Protein AF-0000000083341324 (afdb_homodimer)

Organism: NCBI:txid2580412

Nearest PDB structures (foldseek):
  3oru-assembly1_A  TM=8.453E-01  e=5.852E-14  Ruegeria sp. TM1040
  3di4-assembly1_B  TM=8.300E-01  e=3.659E-13  Ruegeria pomeroyi DSS-3
  8dak-assembly1_B  TM=2.843E-01  e=2.832E-01  Campylobacter jejuni
  7m14-assembly3_F  TM=3.081E-01  e=6.480E-01  Campylobacter jejuni subsp. jejuni NCTC 11168 = ATCC 700819
  7an4-assembly2_C-2  TM=2.879E-01  e=7.293E-01  Campylobacter jejuni

Sequence (494 aa):
MAEVSEYNGLIWKESFPGGAHWSGVIRRGTVLRLTDIEGGANIAMLMNNIEVKNERFNMPDTLKAQKTAFLTTPNMCFSDMGRVMCSVIADSCGWHDTIGGISNAAMVERKYGVKTYQQAHNDYYKNAYDGLINELSKWGLNSSDIVPNINWFSKVRVEDDGAMTFIENNSKAGDYVDLRFEMDCIVSLSSVQHAMDPNAEYKPKPIELSVFKALPVAQDDPCRIHRGENERAYYNTKVFYGENPNDMAEVSEYNGLIWKESFPGGAHWSGVIRRGTVLRLTDIEGGANIAMLMNNIEVKNERFNMPDTLKAQKTAFLTTPNMCFSDMGRVMCSVIADSCGWHDTIGGISNAAMVERKYGVKTYQQAHNDYYKNAYDGLINELSKWGLNSSDIVPNINWFSKVRVEDDGAMTFIENNSKAGDYVDLRFEMDCIVSLSSVQHAMDPNAEYKPKPIELSVFKALPVAQDDPCRIHRGENERAYYNTKVFYGENPND

Radius of gyration: 22.48 Å; Cα contacts (8 Å, |Δi|>4): 1279; chains: 2; bounding box: 65×66×49 Å

InterPro domains:
  IPR017792 Urea amidolyase associated protein 1 [TIGR03425] (10-241)
  IPR018959 Domain of unknown function DUF1989 [PF09347] (16-186)

Secondary structure (DSSP, 8-state):
---GGGSS-EEEEEEE-TT-EEEEEE-TTEEEEEEESSSS--EEEEEEESSSTT-BB-HHHHHHHHTBSEE-TT-EEEBTTS-EEEEEEEESS--EESSS----HHHHHHHH----HHHHGGGS---HHHHHHHHHHTTT--GGG--PPEEET-EEEE-TTSBEEEETT-S-TT-EEEEEESS-EEEEEE-SPPTT---SS-----EEEEEEEPPPPPTT-TTTTSSHHHHHHHHHHHHHTT--TT-/---GGGSS-EEEEEEE-TT-EEEEEE-TTEEEEEEESSSS--EEEEEEESSSTT-BB-HHHHHHHHTBSEE-TT-EEEBTTS-EEEEEEEESS--EESSS----HHHHHHHH----HHHHGGGS---HHHHHHHHHHTTT--GGG--PPEEET-EEEEPTTSBEEEETT-S-TT-EEEEEESS-EEEEEE-SPPTT---SS-----EEEEEEEPPPPPTT-TTTTSSHHHHHHHHHHHHHTT--TT-

Structure (mmCIF, N/CA/C/O backbone):
data_AF-0000000083341324-model_v1
#
loop_
_entity.id
_entity.type
_entity.pdbx_description
1 polymer 'Urea carboxylase-associated family protein'
#
loop_
_atom_site.group_PDB
_atom_site.id
_atom_site.type_symbol
_atom_site.label_atom_id
_atom_site.label_alt_id
_atom_site.label_comp_id
_atom_site.label_asym_id
_atom_site.label_entity_id
_atom_site.label_seq_id
_atom_site.pdbx_PDB_ins_code
_atom_site.Cartn_x
_atom_site.Cartn_y
_atom_site.Cartn_z
_atom_site.occupancy
_atom_site.B_iso_or_equiv
_atom_site.auth_seq_id
_atom_site.auth_comp_id
_atom_site.auth_asym_id
_atom_site.auth_atom_id
_atom_site.pdbx_PDB_model_num
ATOM 1 N N . MET A 1 1 ? 1.507 19.922 26.984 1 28.92 1 MET A N 1
ATOM 2 C CA . MET A 1 1 ? 1.055 20.938 26.047 1 28.92 1 MET A CA 1
ATOM 3 C C . MET A 1 1 ? 2.199 21.406 25.156 1 28.92 1 MET A C 1
ATOM 5 O O . MET A 1 1 ? 3.043 22.188 25.578 1 28.92 1 MET A O 1
ATOM 9 N N . ALA A 1 2 ? 2.734 20.531 24.438 1 38.81 2 ALA A N 1
ATOM 10 C CA . ALA A 1 2 ? 4.066 20.734 23.875 1 38.81 2 ALA A CA 1
ATOM 11 C C . ALA A 1 2 ? 4.152 22.078 23.156 1 38.81 2 ALA A C 1
ATOM 13 O O . ALA A 1 2 ? 3.215 22.484 22.469 1 38.81 2 ALA A O 1
ATOM 14 N N . GLU A 1 3 ? 5 23.094 23.391 1 39.03 3 GLU A N 1
ATOM 15 C CA . GLU A 1 3 ? 5.211 24.484 23 1 39.03 3 GLU A CA 1
ATOM 16 C C . GLU A 1 3 ? 5.16 24.625 21.469 1 39.03 3 GLU A C 1
ATOM 18 O O . GLU A 1 3 ? 5.887 23.938 20.75 1 39.03 3 GLU A O 1
ATOM 23 N N . VAL A 1 4 ? 3.998 24.766 20.719 1 44.69 4 VAL A N 1
ATOM 24 C CA . VAL A 1 4 ? 3.748 25.469 19.469 1 44.69 4 VAL A CA 1
ATOM 25 C C . VAL A 1 4 ? 4.918 26.391 19.141 1 44.69 4 VAL A C 1
ATOM 27 O O . VAL A 1 4 ? 4.902 27.109 18.141 1 44.69 4 VAL A O 1
ATOM 30 N N . SER A 1 5 ? 5.648 26.719 20.156 1 48.44 5 SER A N 1
ATOM 31 C CA . SER A 1 5 ? 6.512 27.906 20.172 1 48.44 5 SER A CA 1
ATOM 32 C C . SER A 1 5 ? 7.598 27.797 19.109 1 48.44 5 SER A C 1
ATOM 34 O O . SER A 1 5 ? 8.242 28.797 18.766 1 48.44 5 SER A O 1
ATOM 36 N N . GLU A 1 6 ? 7.844 26.516 18.609 1 62.84 6 GLU A N 1
ATOM 37 C CA . GLU A 1 6 ? 9.195 26.5 18.062 1 62.84 6 GLU A CA 1
ATOM 38 C C . GLU A 1 6 ? 9.188 26.844 16.578 1 62.84 6 GLU A C 1
ATOM 40 O O . GLU A 1 6 ? 10.227 26.812 15.914 1 62.84 6 GLU A O 1
ATOM 45 N N . TYR A 1 7 ? 7.812 27.172 16.094 1 77.31 7 TYR A N 1
ATOM 46 C CA . TYR A 1 7 ? 7.965 27.469 14.664 1 77.31 7 TYR A CA 1
ATOM 47 C C . TYR A 1 7 ? 8.039 28.969 14.422 1 77.31 7 TYR A C 1
ATOM 49 O O . TYR A 1 7 ? 7.73 29.766 15.32 1 77.31 7 TYR A O 1
ATOM 57 N N . ASN A 1 8 ? 8.523 29.484 13.273 1 74.06 8 ASN A N 1
ATOM 58 C CA . ASN A 1 8 ? 8.82 30.875 12.93 1 74.06 8 ASN A CA 1
ATOM 59 C C . ASN A 1 8 ? 7.555 31.656 12.578 1 74.06 8 ASN A C 1
ATOM 61 O O . ASN A 1 8 ? 7.613 32.656 11.875 1 74.06 8 ASN A O 1
ATOM 65 N N . GLY A 1 9 ? 6.453 31.172 12.922 1 86.38 9 GLY A N 1
ATOM 66 C CA . GLY A 1 9 ? 5.246 31.969 12.773 1 86.38 9 GLY A CA 1
ATOM 67 C C . GLY A 1 9 ? 4.176 31.281 11.953 1 86.38 9 GLY A C 1
ATOM 68 O O . GLY A 1 9 ? 4.48 30.453 11.086 1 86.38 9 GLY A O 1
ATOM 69 N N . LEU A 1 10 ? 2.92 31.703 12.203 1 93.81 10 LEU A N 1
ATOM 70 C CA . LEU A 1 10 ? 1.733 31.156 11.547 1 93.81 10 LEU A CA 1
ATOM 71 C C . LEU A 1 10 ? 1.55 31.766 10.164 1 93.81 10 LEU A C 1
ATOM 73 O O . LEU A 1 10 ? 1.62 33 10 1 93.81 10 LEU A O 1
ATOM 77 N N . ILE A 1 11 ? 1.472 30.984 9.133 1 96.12 11 ILE A N 1
ATOM 78 C CA . ILE A 1 11 ? 1.186 31.438 7.777 1 96.12 11 ILE A CA 1
ATOM 79 C C . ILE A 1 11 ? -0.324 31.484 7.555 1 96.12 11 ILE A C 1
ATOM 81 O O . ILE A 1 11 ? -0.876 32.531 7.215 1 96.12 11 ILE A O 1
ATOM 85 N N . TRP A 1 12 ? -1.038 30.359 7.766 1 96.44 12 TRP A N 1
ATOM 86 C CA . TRP A 1 12 ? -2.496 30.344 7.711 1 96.44 12 TRP A CA 1
ATOM 87 C C . TRP A 1 12 ? -3.066 29.234 8.586 1 96.44 12 TRP A C 1
ATOM 89 O O . TRP A 1 12 ? -2.33 28.359 9.055 1 96.44 12 TRP A O 1
ATOM 99 N N . LYS A 1 13 ? -4.277 29.406 8.867 1 96 13 LYS A N 1
ATOM 100 C CA . LYS A 1 13 ? -5.066 28.453 9.656 1 96 13 LYS A CA 1
ATOM 101 C C . LYS A 1 13 ? -6.453 28.266 9.055 1 96 13 LYS A C 1
ATOM 103 O O . LYS A 1 13 ? -7.074 29.219 8.586 1 96 13 LYS A O 1
ATOM 108 N N . GLU A 1 14 ? -6.891 27.016 9.031 1 95.88 14 GLU A N 1
ATOM 109 C CA . GLU A 1 14 ? -8.195 26.703 8.445 1 95.88 14 GLU A CA 1
ATOM 110 C C . GLU A 1 14 ? -8.906 25.609 9.234 1 95.88 14 GLU A C 1
ATOM 112 O O . GLU A 1 14 ? -8.273 24.656 9.703 1 95.88 14 GLU A O 1
ATOM 117 N N . SER A 1 15 ? -10.211 25.812 9.43 1 96.62 15 SER A N 1
ATOM 118 C CA . SER A 1 15 ? -11.039 24.75 9.977 1 96.62 15 SER A CA 1
ATOM 119 C C . SER A 1 15 ? -11.469 23.766 8.891 1 96.62 15 SER A C 1
ATOM 121 O O . SER A 1 15 ? -11.867 24.172 7.801 1 96.62 15 SER A O 1
ATOM 123 N N . PHE A 1 16 ? -11.359 22.531 9.133 1 96.94 16 PHE A N 1
ATOM 124 C CA . PHE A 1 16 ? -11.711 21.453 8.227 1 96.94 16 PHE A CA 1
ATOM 125 C C . PHE A 1 16 ? -12.805 20.578 8.828 1 96.94 16 PHE A C 1
ATOM 127 O O . PHE A 1 16 ? -12.531 19.75 9.703 1 96.94 16 PHE A O 1
ATOM 134 N N . PRO A 1 17 ? -14.094 20.797 8.422 1 96.69 17 PRO A N 1
ATOM 135 C CA . PRO A 1 17 ? -15.211 20.078 9.031 1 96.69 17 PRO A CA 1
ATOM 136 C C . PRO A 1 17 ? -15.102 18.562 8.844 1 96.69 17 PRO A C 1
ATOM 138 O O . PRO A 1 17 ? -14.414 18.094 7.938 1 96.69 17 PRO A O 1
ATOM 141 N N . GLY A 1 18 ? -15.797 17.828 9.75 1 96.62 18 GLY A N 1
ATOM 142 C CA . GLY A 1 18 ? -15.914 16.391 9.539 1 96.62 18 GLY A CA 1
ATOM 143 C C . GLY A 1 18 ? -16.656 16.031 8.266 1 96.62 18 GLY A C 1
ATOM 144 O O . GLY A 1 18 ? -17.641 16.672 7.918 1 96.62 18 GLY A O 1
ATOM 145 N N . GLY A 1 19 ? -16.094 14.992 7.523 1 96.31 19 GLY A N 1
ATOM 146 C CA . GLY A 1 19 ? -16.719 14.523 6.301 1 96.31 19 GLY A CA 1
ATOM 147 C C . GLY A 1 19 ? -16.453 15.414 5.105 1 96.31 19 GLY A C 1
ATOM 148 O O . GLY A 1 19 ? -17.109 15.305 4.07 1 96.31 19 GLY A O 1
ATOM 149 N N . ALA A 1 20 ? -15.539 16.281 5.254 1 96.94 20 ALA A N 1
ATOM 150 C CA . ALA A 1 20 ? -15.203 17.219 4.176 1 96.94 20 ALA A CA 1
ATOM 151 C C . ALA A 1 20 ? -13.953 16.75 3.428 1 96.94 20 ALA A C 1
ATOM 153 O O . ALA A 1 20 ? -13.273 15.828 3.867 1 96.94 20 ALA A O 1
ATOM 154 N N . HIS A 1 21 ? -13.703 17.328 2.283 1 98.06 21 HIS A N 1
ATOM 155 C CA . HIS A 1 21 ? -12.531 17.078 1.451 1 98.06 21 HIS A CA 1
ATOM 156 C C . HIS A 1 21 ? -11.828 18.375 1.096 1 98.06 21 HIS A C 1
ATOM 158 O O . HIS A 1 21 ? -12.477 19.422 0.94 1 98.06 21 HIS A O 1
ATOM 164 N N . TRP A 1 22 ? -10.539 18.297 1.024 1 98.12 22 TRP A N 1
ATOM 165 C CA . TRP A 1 22 ? -9.727 19.484 0.795 1 98.12 22 TRP A CA 1
ATOM 166 C C . TRP A 1 22 ? -8.453 19.125 0.034 1 98.12 22 TRP A C 1
ATOM 168 O O . TRP A 1 22 ? -7.906 18.031 0.197 1 98.12 22 TRP A O 1
ATOM 178 N N . SER A 1 23 ? -8.008 19.984 -0.869 1 98.5 23 SER A N 1
ATOM 179 C CA . SER A 1 23 ? -6.68 19.859 -1.465 1 98.5 23 SER A CA 1
ATOM 180 C C . SER A 1 23 ? -6.008 21.234 -1.596 1 98.5 23 SER A C 1
ATOM 182 O O . SER A 1 23 ? -6.684 22.25 -1.725 1 98.5 23 SER A O 1
ATOM 184 N N . GLY A 1 24 ? -4.789 21.234 -1.514 1 98.25 24 GLY A N 1
ATOM 185 C CA . GLY A 1 24 ? -3.979 22.438 -1.642 1 98.25 24 GLY A CA 1
ATOM 186 C C . GLY A 1 24 ? -2.49 22.156 -1.722 1 98.25 24 GLY A C 1
ATOM 187 O O . GLY A 1 24 ? -2.068 21 -1.596 1 98.25 24 GLY A O 1
ATOM 188 N N . VAL A 1 25 ? -1.751 23.219 -1.962 1 98.56 25 VAL A N 1
ATOM 189 C CA . VAL A 1 25 ? -0.301 23.094 -2.039 1 98.56 25 VAL A CA 1
ATOM 190 C C . VAL A 1 25 ? 0.323 23.438 -0.688 1 98.56 25 VAL A C 1
ATOM 192 O O . VAL A 1 25 ? 0.014 24.469 -0.101 1 98.56 25 VAL A O 1
ATOM 195 N N . ILE A 1 26 ? 1.048 22.547 -0.16 1 98.69 26 ILE A N 1
ATOM 196 C CA . ILE A 1 26 ? 1.894 22.812 0.995 1 98.69 26 ILE A CA 1
ATOM 197 C C . ILE A 1 26 ? 3.354 22.922 0.556 1 98.69 26 ILE A C 1
ATOM 199 O O . ILE A 1 26 ? 3.889 21.984 -0.047 1 98.69 26 ILE A O 1
ATOM 203 N N . ARG A 1 27 ? 3.979 23.984 0.905 1 98.12 27 ARG A N 1
ATOM 204 C CA . ARG A 1 27 ? 5.289 24.297 0.35 1 98.12 27 ARG A CA 1
ATOM 205 C C . ARG A 1 27 ? 6.406 23.703 1.199 1 98.12 27 ARG A C 1
ATOM 207 O O . ARG A 1 27 ? 6.277 23.594 2.422 1 98.12 27 ARG A O 1
ATOM 214 N N . ARG A 1 28 ? 7.488 23.344 0.476 1 97.88 28 ARG A N 1
ATOM 215 C CA . ARG A 1 28 ? 8.727 22.984 1.155 1 97.88 28 ARG A CA 1
ATOM 216 C C . ARG A 1 28 ? 9.156 24.062 2.135 1 97.88 28 ARG A C 1
ATOM 218 O O . ARG A 1 28 ? 9.023 25.266 1.843 1 97.88 28 ARG A O 1
ATOM 225 N N . GLY A 1 29 ? 9.633 23.625 3.311 1 96.5 29 GLY A N 1
ATOM 226 C CA . GLY A 1 29 ? 10.078 24.578 4.309 1 96.5 29 GLY A CA 1
ATOM 227 C C . GLY A 1 29 ? 8.953 25.078 5.203 1 96.5 29 GLY A C 1
ATOM 228 O O . GLY A 1 29 ? 9.117 26.062 5.914 1 96.5 29 GLY A O 1
ATOM 229 N N . THR A 1 30 ? 7.848 24.469 5.156 1 97.94 30 THR A N 1
ATOM 230 C CA . THR A 1 30 ? 6.742 24.781 6.055 1 97.94 30 THR A CA 1
ATOM 231 C C . THR A 1 30 ? 6.332 23.547 6.863 1 97.94 30 THR A C 1
ATOM 233 O O . THR A 1 30 ? 6.758 22.438 6.562 1 97.94 30 THR A O 1
ATOM 236 N N . VAL A 1 31 ? 5.613 23.766 7.953 1 98.38 31 VAL A N 1
ATOM 237 C CA . VAL A 1 31 ? 5.062 22.703 8.805 1 98.38 31 VAL A CA 1
ATOM 238 C C . VAL A 1 31 ? 3.539 22.734 8.734 1 98.38 31 VAL A C 1
ATOM 240 O O . VAL A 1 31 ? 2.92 23.766 9 1 98.38 31 VAL A O 1
ATOM 243 N N . LEU A 1 32 ? 2.932 21.703 8.297 1 98.62 32 LEU A N 1
ATOM 244 C CA . LEU A 1 32 ? 1.489 21.516 8.414 1 98.62 32 LEU A CA 1
ATOM 245 C C . LEU A 1 32 ? 1.136 20.797 9.719 1 98.62 32 LEU A C 1
ATOM 247 O O . LEU A 1 32 ? 1.555 19.672 9.945 1 98.62 32 LEU A O 1
ATOM 251 N N . ARG A 1 33 ? 0.434 21.469 10.586 1 98.25 33 ARG A N 1
ATOM 252 C CA . ARG A 1 33 ? -0.089 20.828 11.789 1 98.25 33 ARG A CA 1
ATOM 253 C C . ARG A 1 33 ? -1.537 20.406 11.594 1 98.25 33 ARG A C 1
ATOM 255 O O . ARG A 1 33 ? -2.393 21.219 11.242 1 98.25 33 ARG A O 1
ATOM 262 N N . LEU A 1 34 ? -1.809 19.156 11.734 1 98.69 34 LEU A N 1
ATOM 263 C CA . LEU A 1 34 ? -3.166 18.641 11.867 1 98.69 34 LEU A CA 1
ATOM 264 C C . LEU A 1 34 ? -3.553 18.5 13.336 1 98.69 34 LEU A C 1
ATOM 266 O O . LEU A 1 34 ? -2.822 17.891 14.117 1 98.69 34 LEU A O 1
ATOM 270 N N . THR A 1 35 ? -4.645 19.031 13.734 1 98.62 35 THR A N 1
ATOM 271 C CA . THR A 1 35 ? -5.09 18.938 15.125 1 98.62 35 THR A CA 1
ATOM 272 C C . THR A 1 35 ? -6.465 18.281 15.203 1 98.62 35 THR A C 1
ATOM 274 O O . THR A 1 35 ? -7.414 18.734 14.555 1 98.62 35 THR A O 1
ATOM 277 N N . ASP A 1 36 ? -6.547 17.219 15.93 1 98.56 36 ASP A N 1
ATOM 278 C CA . ASP A 1 36 ? -7.824 16.578 16.25 1 98.56 36 ASP A CA 1
ATOM 279 C C . ASP A 1 36 ? -8.555 17.359 17.344 1 98.56 36 ASP A C 1
ATOM 281 O O . ASP A 1 36 ? -8.297 17.141 18.531 1 98.56 36 ASP A O 1
ATOM 285 N N . ILE A 1 37 ? -9.594 18.062 16.953 1 97.5 37 ILE A N 1
ATOM 286 C CA . ILE A 1 37 ? -10.242 19.047 17.844 1 97.5 37 ILE A CA 1
ATOM 287 C C . ILE A 1 37 ? -11.086 18.312 18.875 1 97.5 37 ILE A C 1
ATOM 289 O O . ILE A 1 37 ? -11.094 18.688 20.047 1 97.5 37 ILE A O 1
ATOM 293 N N . GLU A 1 38 ? -11.773 17.297 18.531 1 97.88 38 GLU A N 1
ATOM 294 C CA . GLU A 1 38 ? -12.773 16.688 19.391 1 97.88 38 GLU A CA 1
ATOM 295 C C . GLU A 1 38 ? -12.336 15.297 19.859 1 97.88 38 GLU A C 1
ATOM 297 O O . GLU A 1 38 ? -12.93 14.727 20.781 1 97.88 38 GLU A O 1
ATOM 302 N N . GLY A 1 39 ? -11.32 14.789 19.328 1 98.12 39 GLY A N 1
ATOM 303 C CA . GLY A 1 39 ? -10.945 13.406 19.594 1 98.12 39 GLY A CA 1
ATOM 304 C C . GLY A 1 39 ? -11.609 12.422 18.641 1 98.12 39 GLY A C 1
ATOM 305 O O . GLY A 1 39 ? -12.773 12.602 18.266 1 98.12 39 GLY A O 1
ATOM 306 N N . GLY A 1 40 ? -10.828 11.398 18.281 1 97.88 40 GLY A N 1
ATOM 307 C CA . GLY A 1 40 ? -11.383 10.336 17.469 1 97.88 40 GLY A CA 1
ATOM 308 C C . GLY A 1 40 ? -11.453 10.688 15.992 1 97.88 40 GLY A C 1
ATOM 309 O O . GLY A 1 40 ? -12.234 10.094 15.25 1 97.88 40 GLY A O 1
ATOM 310 N N . ALA A 1 41 ? -10.703 11.656 15.531 1 98.25 41 ALA A N 1
ATOM 311 C CA . ALA A 1 41 ? -10.719 12.07 14.133 1 98.25 41 ALA A CA 1
ATOM 312 C C . ALA A 1 41 ? -9.969 11.07 13.258 1 98.25 41 ALA A C 1
ATOM 314 O O . ALA A 1 41 ? -9.203 10.25 13.758 1 98.25 41 ALA A O 1
ATOM 315 N N . ASN A 1 42 ? -10.281 11.047 12.016 1 98.75 42 ASN A N 1
ATOM 316 C CA . ASN A 1 42 ? -9.523 10.398 10.953 1 98.75 42 ASN A CA 1
ATOM 317 C C . ASN A 1 42 ? -9.266 11.352 9.789 1 98.75 42 ASN A C 1
ATOM 319 O O . ASN A 1 42 ? -10.195 11.977 9.273 1 98.75 42 ASN A O 1
ATOM 323 N N . ILE A 1 43 ? -8.016 11.398 9.359 1 98.81 43 ILE A N 1
ATOM 324 C CA . ILE A 1 43 ? -7.672 12.195 8.188 1 98.81 43 ILE A CA 1
ATOM 325 C C . ILE A 1 43 ? -6.918 11.328 7.184 1 98.81 43 ILE A C 1
ATOM 327 O O . ILE A 1 43 ? -5.754 10.977 7.406 1 98.81 43 ILE A O 1
ATOM 331 N N . ALA A 1 44 ? -7.57 10.992 6.062 1 98.88 44 ALA A N 1
ATOM 332 C CA . ALA A 1 44 ? -6.883 10.344 4.949 1 98.88 44 ALA A CA 1
ATOM 333 C C . ALA A 1 44 ? -6.102 11.359 4.117 1 98.88 44 ALA A C 1
ATOM 335 O O . ALA A 1 44 ? -6.641 12.398 3.721 1 98.88 44 ALA A O 1
ATOM 336 N N . MET A 1 45 ? -4.84 11.062 3.855 1 98.88 45 MET A N 1
ATOM 337 C CA . MET A 1 45 ? -3.99 12.023 3.154 1 98.88 45 MET A CA 1
ATOM 338 C C . MET A 1 45 ? -3.279 11.367 1.978 1 98.88 45 MET A C 1
ATOM 340 O O . MET A 1 45 ? -2.727 10.273 2.115 1 98.88 45 MET A O 1
ATOM 344 N N . LEU A 1 46 ? -3.383 11.938 0.822 1 98.75 46 LEU A N 1
ATOM 345 C CA . LEU A 1 46 ? -2.539 11.672 -0.34 1 98.75 46 LEU A CA 1
ATOM 346 C C . LEU A 1 46 ? -1.568 12.828 -0.581 1 98.75 46 LEU A C 1
ATOM 348 O O . LEU A 1 46 ? -1.879 13.984 -0.279 1 98.75 46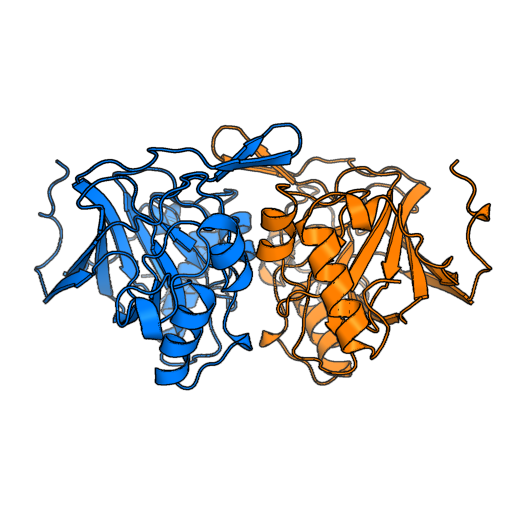 LEU A O 1
ATOM 352 N N . MET A 1 47 ? -0.408 12.523 -1.09 1 98.75 47 MET A N 1
ATOM 353 C CA . MET A 1 47 ? 0.589 13.547 -1.402 1 98.75 47 MET A CA 1
ATOM 354 C C . MET A 1 47 ? 1.185 13.312 -2.789 1 98.75 47 MET A C 1
ATOM 356 O O . MET A 1 47 ? 1.589 12.203 -3.119 1 98.75 47 MET A O 1
ATOM 360 N N . ASN A 1 48 ? 1.227 14.344 -3.596 1 98.5 48 ASN A N 1
ATOM 361 C CA . ASN A 1 48 ? 1.877 14.383 -4.902 1 98.5 48 ASN A CA 1
ATOM 362 C C . ASN A 1 48 ? 2.873 15.539 -4.996 1 98.5 48 ASN A C 1
ATOM 364 O O . ASN A 1 48 ? 2.639 16.609 -4.441 1 98.5 48 ASN A O 1
ATOM 368 N N . ASN A 1 49 ? 3.979 15.266 -5.676 1 98.38 49 ASN A N 1
ATOM 369 C CA . ASN A 1 49 ? 4.898 16.344 -6.02 1 98.38 49 ASN A CA 1
ATOM 370 C C . ASN A 1 49 ? 4.258 17.344 -6.98 1 98.38 49 ASN A C 1
ATOM 372 O O . ASN A 1 49 ? 3.771 16.953 -8.047 1 98.38 49 ASN A O 1
ATOM 376 N N . ILE A 1 50 ? 4.238 18.625 -6.637 1 98.12 50 ILE A N 1
ATOM 377 C CA . ILE A 1 50 ? 3.564 19.609 -7.477 1 98.12 50 ILE A CA 1
ATOM 378 C C . ILE A 1 50 ? 4.34 19.797 -8.773 1 98.12 50 ILE A C 1
ATOM 380 O O . ILE A 1 50 ? 3.756 20.109 -9.82 1 98.12 50 ILE A O 1
ATOM 384 N N . GLU A 1 51 ? 5.656 19.641 -8.797 1 97.06 51 GLU A N 1
ATOM 385 C CA . GLU A 1 51 ? 6.512 19.859 -9.961 1 97.06 51 GLU A CA 1
ATOM 386 C C . GLU A 1 51 ? 6.469 18.656 -10.898 1 97.06 51 GLU A C 1
ATOM 388 O O . GLU A 1 51 ? 6.574 18.797 -12.117 1 97.06 51 GLU A O 1
ATOM 393 N N . VAL A 1 52 ? 6.422 17.484 -10.391 1 96.06 52 VAL A N 1
ATOM 394 C CA . VAL A 1 52 ? 6.293 16.203 -11.094 1 96.06 52 VAL A CA 1
ATOM 395 C C . VAL A 1 52 ? 5.133 15.406 -10.508 1 96.06 52 VAL A C 1
ATOM 397 O O . VAL A 1 52 ? 5.344 14.461 -9.742 1 96.06 52 VAL A O 1
ATOM 400 N N . LYS A 1 53 ? 3.982 15.648 -10.922 1 95.31 53 LYS A N 1
ATOM 401 C CA . LYS A 1 53 ? 2.762 15.25 -10.227 1 95.31 53 LYS A CA 1
ATOM 402 C C . LYS A 1 53 ? 2.645 13.727 -10.148 1 95.31 53 LYS A C 1
ATOM 404 O O . LYS A 1 53 ? 1.923 13.195 -9.305 1 95.31 53 LYS A O 1
ATOM 409 N N . ASN A 1 54 ? 3.381 13.016 -11.094 1 92.5 54 ASN A N 1
ATOM 410 C CA . 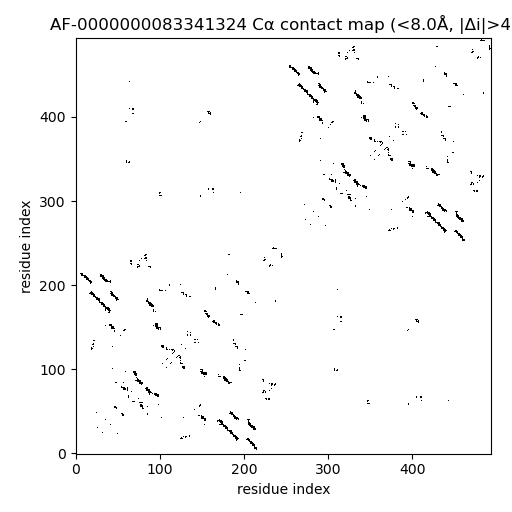ASN A 1 54 ? 3.328 11.562 -11.047 1 92.5 54 ASN A CA 1
ATOM 411 C C . ASN A 1 54 ? 4.211 11 -9.938 1 92.5 54 ASN A C 1
ATOM 413 O O . ASN A 1 54 ? 4.164 9.805 -9.648 1 92.5 54 ASN A O 1
ATOM 417 N N . GLU A 1 55 ? 5.098 11.805 -9.305 1 96.38 55 GLU A N 1
ATOM 418 C CA . GLU A 1 55 ? 5.777 11.414 -8.078 1 96.38 55 GLU A CA 1
ATOM 419 C C . GLU A 1 55 ? 4.852 11.531 -6.871 1 96.38 55 GLU A C 1
ATOM 421 O O . GLU A 1 55 ? 4.324 12.609 -6.59 1 96.38 55 GLU A O 1
ATOM 426 N N . ARG A 1 56 ? 4.598 10.438 -6.188 1 97.38 56 ARG A N 1
ATOM 427 C CA . ARG A 1 56 ? 3.604 10.414 -5.121 1 97.38 56 ARG A CA 1
ATOM 428 C C . ARG A 1 56 ? 4.094 9.586 -3.936 1 97.38 56 ARG A C 1
ATOM 430 O O . ARG A 1 56 ? 5.129 8.922 -4.02 1 97.38 56 ARG A O 1
ATOM 437 N N . PHE A 1 57 ? 3.461 9.703 -2.838 1 98.25 57 PHE A N 1
ATOM 438 C CA . PHE A 1 57 ? 3.756 8.953 -1.625 1 98.25 57 PHE A CA 1
ATOM 439 C C . PHE A 1 57 ? 3.803 7.457 -1.916 1 98.25 57 PHE A C 1
ATOM 441 O O . PHE A 1 57 ? 2.941 6.93 -2.623 1 98.25 57 PHE A O 1
ATOM 448 N N . ASN A 1 58 ? 4.781 6.844 -1.405 1 97.44 58 ASN A N 1
ATOM 449 C CA . ASN A 1 58 ? 4.965 5.406 -1.56 1 97.44 58 ASN A CA 1
ATOM 450 C C . ASN A 1 58 ? 4.977 4.691 -0.21 1 97.44 58 ASN A C 1
ATOM 452 O O . ASN A 1 58 ? 5.992 4.699 0.491 1 97.44 58 ASN A O 1
ATOM 456 N N . MET A 1 59 ? 3.916 3.975 0.121 1 98.12 59 MET A N 1
ATOM 457 C CA . MET A 1 59 ? 3.713 3.359 1.429 1 98.12 59 MET A CA 1
ATOM 458 C C . MET A 1 59 ? 4.738 2.256 1.676 1 98.12 59 MET A C 1
ATOM 460 O O . MET A 1 59 ? 5.426 2.262 2.697 1 98.12 59 MET A O 1
ATOM 464 N N . PRO A 1 60 ? 4.926 1.275 0.767 1 97.31 60 PRO A N 1
ATOM 465 C CA . PRO A 1 60 ? 5.859 0.186 1.068 1 97.31 60 PRO A CA 1
ATOM 466 C C . PRO A 1 60 ? 7.285 0.679 1.309 1 97.31 60 PRO A C 1
ATOM 468 O O . PRO A 1 60 ? 7.953 0.218 2.236 1 97.31 60 PRO A O 1
ATOM 471 N N . ASP A 1 61 ? 7.742 1.613 0.49 1 96.88 61 ASP A N 1
ATOM 472 C CA . ASP A 1 61 ? 9.094 2.141 0.653 1 96.88 61 ASP A CA 1
ATOM 473 C C . ASP A 1 61 ? 9.25 2.844 1.999 1 96.88 61 ASP A C 1
ATOM 475 O O . ASP A 1 61 ? 10.289 2.727 2.65 1 96.88 61 ASP A O 1
ATOM 479 N N . THR A 1 62 ? 8.219 3.596 2.365 1 98.38 62 THR A N 1
ATOM 480 C CA . THR A 1 62 ? 8.234 4.301 3.641 1 98.38 62 THR A CA 1
ATOM 481 C C . THR A 1 62 ? 8.32 3.316 4.805 1 98.38 62 THR A C 1
ATOM 483 O O . THR A 1 62 ? 9.172 3.459 5.684 1 98.38 62 THR A O 1
ATOM 486 N N . LEU A 1 63 ? 7.492 2.322 4.77 1 97.94 63 LEU A N 1
ATOM 487 C CA . LEU A 1 63 ? 7.398 1.383 5.883 1 97.94 63 LEU A CA 1
ATOM 488 C C . LEU A 1 63 ? 8.633 0.486 5.941 1 97.94 63 LEU A C 1
ATOM 490 O O . LEU A 1 63 ? 9.25 0.349 6.996 1 97.94 63 LEU A O 1
ATOM 494 N N . LYS A 1 64 ? 8.992 -0.101 4.855 1 96.38 64 LYS A N 1
ATOM 495 C CA . LYS A 1 64 ? 10.102 -1.051 4.863 1 96.38 64 LYS A CA 1
ATOM 496 C C . LYS A 1 64 ? 11.406 -0.365 5.238 1 96.38 64 LYS A C 1
ATOM 498 O O . LYS A 1 64 ? 12.211 -0.92 5.988 1 96.38 64 LYS A O 1
ATOM 503 N N . ALA A 1 65 ? 11.648 0.825 4.66 1 96.69 65 ALA A N 1
ATOM 504 C CA . ALA A 1 65 ? 12.883 1.554 4.93 1 96.69 65 ALA A CA 1
ATOM 505 C C . ALA A 1 65 ? 13.031 1.856 6.422 1 96.69 65 ALA A C 1
ATOM 507 O O . ALA A 1 65 ? 14.141 1.882 6.949 1 96.69 65 ALA A O 1
ATOM 508 N N . GLN A 1 66 ? 11.953 2.086 7.062 1 97.75 66 GLN A N 1
ATOM 509 C CA . GLN A 1 66 ? 12.008 2.539 8.453 1 97.75 66 GLN A CA 1
ATOM 510 C C . GLN A 1 66 ? 11.57 1.432 9.406 1 97.75 66 GLN A C 1
ATOM 512 O O . GLN A 1 66 ? 11.445 1.658 10.609 1 97.75 66 GLN A O 1
ATOM 517 N N . LYS A 1 67 ? 11.25 0.222 8.883 1 96.12 67 LYS A N 1
ATOM 518 C CA . LYS A 1 67 ? 10.938 -0.999 9.617 1 96.12 67 LYS A CA 1
ATOM 519 C C . LYS A 1 67 ? 9.773 -0.777 10.586 1 96.12 67 LYS A C 1
ATOM 521 O O . LYS A 1 67 ? 9.859 -1.135 11.758 1 96.12 67 LYS A O 1
ATOM 526 N N . THR A 1 68 ? 8.789 -0.147 10.094 1 97.44 68 THR A N 1
ATOM 527 C CA . THR A 1 68 ? 7.602 0.13 10.898 1 97.44 68 THR A CA 1
ATOM 528 C C . THR A 1 68 ? 6.336 -0.086 10.078 1 97.44 68 THR A C 1
ATOM 530 O O . THR A 1 68 ? 6.34 0.095 8.859 1 97.44 68 THR A O 1
ATOM 533 N N . ALA A 1 69 ? 5.254 -0.483 10.742 1 96.94 69 ALA A N 1
ATOM 534 C CA . ALA A 1 69 ? 3.975 -0.7 10.07 1 96.94 69 ALA A CA 1
ATOM 535 C C . ALA A 1 69 ? 3.035 0.485 10.281 1 96.94 69 ALA A C 1
ATOM 537 O O . ALA A 1 69 ? 1.875 0.445 9.867 1 96.94 69 ALA A O 1
ATOM 538 N N . PHE A 1 70 ? 3.424 1.525 11.016 1 98.12 70 PHE A N 1
ATOM 539 C CA . PHE A 1 70 ? 2.67 2.752 11.242 1 98.12 70 PHE A CA 1
ATOM 540 C C . PHE A 1 70 ? 3.598 3.963 11.258 1 98.12 70 PHE A C 1
ATOM 542 O O . PHE A 1 70 ? 4.82 3.814 11.172 1 98.12 70 PHE A O 1
ATOM 549 N N . LEU A 1 71 ? 3.014 5.156 11.297 1 98.62 71 LEU A N 1
ATOM 550 C CA . LEU A 1 71 ? 3.842 6.355 11.289 1 98.62 71 LEU A CA 1
ATOM 551 C C . LEU A 1 71 ? 3.721 7.105 12.617 1 98.62 71 LEU A C 1
ATOM 553 O O . LEU A 1 71 ? 2.654 7.113 13.234 1 98.62 71 LEU A O 1
ATOM 557 N N . THR A 1 72 ? 4.715 7.625 13.062 1 98.69 72 THR A N 1
ATOM 558 C CA . THR A 1 72 ? 4.848 8.531 14.203 1 98.69 72 THR A CA 1
ATOM 559 C C . THR A 1 72 ? 6.188 9.25 14.164 1 98.69 72 THR A C 1
ATOM 561 O O . THR A 1 72 ? 7.004 9.016 13.273 1 98.69 72 THR A O 1
ATOM 564 N N . THR A 1 73 ? 6.359 10.258 15.023 1 98 73 THR A N 1
ATOM 565 C CA . THR A 1 73 ? 7.684 10.859 15.133 1 98 73 THR A CA 1
ATOM 566 C C . THR A 1 73 ? 8.734 9.805 15.461 1 98 73 THR A C 1
ATOM 568 O O . THR A 1 73 ? 8.508 8.938 16.312 1 98 73 THR A O 1
ATOM 571 N N . PRO A 1 74 ? 9.844 9.742 14.836 1 98.5 74 PRO A N 1
ATOM 572 C CA . PRO A 1 74 ? 10.328 10.703 13.844 1 98.5 74 PRO A CA 1
ATOM 573 C C . PRO A 1 74 ? 10.367 10.133 12.43 1 98.5 74 PRO A C 1
ATOM 575 O O . PRO A 1 74 ? 11.352 10.328 11.703 1 98.5 74 PRO A O 1
ATOM 578 N N . ASN A 1 75 ? 9.359 9.453 11.984 1 98.69 75 ASN A N 1
ATOM 579 C CA . ASN A 1 75 ? 9.305 8.852 10.656 1 98.69 75 ASN A CA 1
ATOM 580 C C . ASN A 1 75 ? 9.273 9.914 9.555 1 98.69 75 ASN A C 1
ATOM 582 O O . ASN A 1 75 ? 8.859 11.047 9.797 1 98.69 75 ASN A O 1
ATOM 586 N N . MET A 1 76 ? 9.773 9.562 8.398 1 98.81 76 MET A N 1
ATOM 587 C CA . MET A 1 76 ? 9.633 10.344 7.172 1 98.81 76 MET A CA 1
ATOM 588 C C . MET A 1 76 ? 8.734 9.625 6.172 1 98.81 76 MET A C 1
ATOM 590 O O . MET A 1 76 ? 8.656 8.398 6.164 1 98.81 76 MET A O 1
ATOM 594 N N . CYS A 1 77 ? 8.055 10.398 5.352 1 98.88 77 CYS A N 1
ATOM 595 C CA . CYS A 1 77 ? 7.223 9.867 4.277 1 98.88 77 CYS A CA 1
ATOM 596 C C . CYS A 1 77 ? 7.945 9.953 2.938 1 98.88 77 CYS A C 1
ATOM 598 O O . CYS A 1 77 ? 8.273 11.047 2.473 1 98.88 77 CYS A O 1
ATOM 600 N N . PHE A 1 78 ? 8.125 8.805 2.277 1 98.56 78 PHE A N 1
ATOM 601 C CA . PHE A 1 78 ? 8.922 8.727 1.058 1 98.56 78 PHE A CA 1
ATOM 602 C C . PHE A 1 78 ? 8.023 8.742 -0.175 1 98.56 78 PHE A C 1
ATOM 604 O O . PHE A 1 78 ? 6.91 8.219 -0.143 1 98.56 78 PHE A O 1
ATOM 611 N N . SER A 1 79 ? 8.547 9.336 -1.237 1 97.88 79 SER A N 1
ATOM 612 C CA . SER A 1 79 ? 7.926 9.203 -2.551 1 97.88 79 SER A CA 1
ATOM 613 C C . SER A 1 79 ? 8.391 7.938 -3.256 1 97.88 79 SER A C 1
ATOM 615 O O . SER A 1 79 ? 9.328 7.273 -2.797 1 97.88 79 SER A O 1
ATOM 617 N N . ASP A 1 80 ? 7.742 7.652 -4.395 1 95 80 ASP A N 1
ATOM 618 C CA . ASP A 1 80 ? 8.109 6.484 -5.188 1 95 80 ASP A CA 1
ATOM 619 C C . ASP A 1 80 ? 9.391 6.738 -5.977 1 95 80 ASP A C 1
ATOM 621 O O . ASP A 1 80 ? 9.922 5.832 -6.621 1 95 80 ASP A O 1
ATOM 625 N N . MET A 1 81 ? 9.977 7.906 -5.859 1 95 81 MET A N 1
ATOM 626 C CA . MET A 1 81 ? 11.25 8.211 -6.5 1 95 81 MET A CA 1
ATOM 627 C C . MET A 1 81 ? 12.375 8.258 -5.473 1 95 81 MET A C 1
ATOM 629 O O . MET A 1 81 ? 13.492 8.688 -5.785 1 95 81 MET A O 1
ATOM 633 N N . GLY A 1 82 ? 12.078 7.867 -4.215 1 95.88 82 GLY A N 1
ATOM 634 C CA . GLY A 1 82 ? 13.102 7.734 -3.186 1 95.88 82 GLY A CA 1
ATOM 635 C C . GLY A 1 82 ? 13.445 9.047 -2.518 1 95.88 82 GLY A C 1
ATOM 636 O O . GLY A 1 82 ? 14.555 9.219 -2.01 1 95.88 82 GLY A O 1
ATOM 637 N N . ARG A 1 83 ? 12.562 9.961 -2.57 1 98.06 83 ARG A N 1
ATOM 638 C CA . ARG A 1 83 ? 12.742 11.258 -1.934 1 98.06 83 ARG A CA 1
ATOM 639 C C . ARG A 1 83 ? 11.789 11.43 -0.758 1 98.06 83 ARG A C 1
ATOM 641 O O . ARG A 1 83 ? 10.867 10.633 -0.575 1 98.06 83 ARG A O 1
ATOM 648 N N . VAL A 1 84 ? 12.102 12.422 0.094 1 98.69 84 VAL A N 1
ATOM 649 C CA . VAL A 1 84 ? 11.273 12.688 1.264 1 98.69 84 VAL A CA 1
ATOM 650 C C . VAL A 1 84 ? 10.219 13.734 0.919 1 98.69 84 VAL A C 1
ATOM 652 O O . VAL A 1 84 ? 10.547 14.828 0.447 1 98.69 84 VAL A O 1
ATOM 655 N N . MET A 1 85 ? 8.992 13.375 1.155 1 98.81 85 MET A N 1
ATOM 656 C CA . MET A 1 85 ? 7.922 14.344 0.944 1 98.81 85 MET A CA 1
ATOM 657 C C . MET A 1 85 ? 7.676 15.164 2.203 1 98.81 85 MET A C 1
ATOM 659 O O . MET A 1 85 ? 7.652 16.391 2.148 1 98.81 85 MET A O 1
ATOM 663 N N . CYS A 1 86 ? 7.516 14.539 3.311 1 98.81 86 CYS A N 1
ATOM 664 C CA . CYS A 1 86 ? 7.41 15.242 4.582 1 98.81 86 CYS A CA 1
ATOM 665 C C . CYS A 1 86 ? 7.973 14.406 5.723 1 98.81 86 CYS A C 1
ATOM 667 O O . CYS A 1 86 ? 8.211 13.211 5.559 1 98.81 86 CYS A O 1
ATOM 669 N N . SER A 1 87 ? 8.25 15.031 6.852 1 98.69 87 SER A N 1
ATOM 670 C CA . SER A 1 87 ? 8.766 14.438 8.086 1 98.69 87 SER A CA 1
ATOM 671 C C . SER A 1 87 ? 7.809 14.664 9.25 1 98.69 87 SER A C 1
ATOM 673 O O . SER A 1 87 ? 7.27 15.758 9.414 1 98.69 87 SER A O 1
ATOM 675 N N . VAL A 1 88 ? 7.59 13.609 9.953 1 98.75 88 VAL A N 1
ATOM 676 C CA . VAL A 1 88 ? 6.812 13.766 11.18 1 98.75 88 VAL A CA 1
ATOM 677 C C . VAL A 1 88 ? 7.707 14.281 12.297 1 98.75 88 VAL A C 1
ATOM 679 O O . VAL A 1 88 ? 8.398 13.5 12.961 1 98.75 88 VAL A O 1
ATOM 682 N N . ILE A 1 89 ? 7.562 15.539 12.672 1 98.12 89 ILE A N 1
ATOM 683 C CA . ILE A 1 89 ? 8.555 16.141 13.562 1 98.12 89 ILE A CA 1
ATOM 684 C C . ILE A 1 89 ? 7.98 16.266 14.969 1 98.12 89 ILE A C 1
ATOM 686 O O . ILE A 1 89 ? 8.719 16.469 15.93 1 98.12 89 ILE A O 1
ATOM 690 N N . ALA A 1 90 ? 6.746 16.234 15.117 1 98 90 ALA A N 1
ATOM 691 C CA . ALA A 1 90 ? 6.055 16.203 16.406 1 98 90 ALA A CA 1
ATOM 692 C C . ALA A 1 90 ? 4.754 15.406 16.312 1 98 90 ALA A C 1
ATOM 694 O O . ALA A 1 90 ? 4.094 15.414 15.266 1 98 90 ALA A O 1
ATOM 695 N N . ASP A 1 91 ? 4.383 14.719 17.328 1 98.5 91 ASP A N 1
ATOM 696 C CA . ASP A 1 91 ? 3.199 13.867 17.344 1 98.5 91 ASP A CA 1
ATOM 697 C C . ASP A 1 91 ? 2.727 13.609 18.781 1 98.5 91 ASP A C 1
ATOM 699 O O . ASP A 1 91 ? 3.42 12.953 19.547 1 98.5 91 ASP A O 1
ATOM 703 N N . SER A 1 92 ? 1.55 14.109 19.109 1 98.5 92 SER A N 1
ATOM 704 C CA . SER A 1 92 ? 1.021 13.883 20.453 1 98.5 92 SER A CA 1
ATOM 705 C C . SER A 1 92 ? 0.065 12.695 20.484 1 98.5 92 SER A C 1
ATOM 707 O O . SER A 1 92 ? -0.436 12.312 21.531 1 98.5 92 SER A O 1
ATOM 709 N N . CYS A 1 93 ? -0.302 12.047 19.344 1 97.81 93 CYS A N 1
ATOM 710 C CA . CYS A 1 93 ? -1.199 10.906 19.234 1 97.81 93 CYS A CA 1
ATOM 711 C C . CYS A 1 93 ? -0.43 9.594 19.344 1 97.81 93 CYS A C 1
ATOM 713 O O . CYS A 1 93 ? -0.814 8.711 20.109 1 97.81 93 CYS A O 1
ATOM 715 N N . GLY A 1 94 ? 0.704 9.492 18.484 1 97.5 94 GLY A N 1
ATOM 716 C CA . GLY A 1 94 ? 1.629 8.383 18.672 1 97.5 94 GLY A CA 1
ATOM 717 C C . GLY A 1 94 ? 1.464 7.289 17.625 1 97.5 94 GLY A C 1
ATOM 718 O O . GLY A 1 94 ? 2.385 6.504 17.391 1 97.5 94 GLY A O 1
ATOM 719 N N . TRP A 1 95 ? 0.329 7.059 17.047 1 98.25 95 TRP A N 1
ATOM 720 C CA . TRP A 1 95 ? 0.096 6 16.078 1 98.25 95 TRP A CA 1
ATOM 721 C C . TRP A 1 95 ? -0.812 6.488 14.953 1 98.25 95 TRP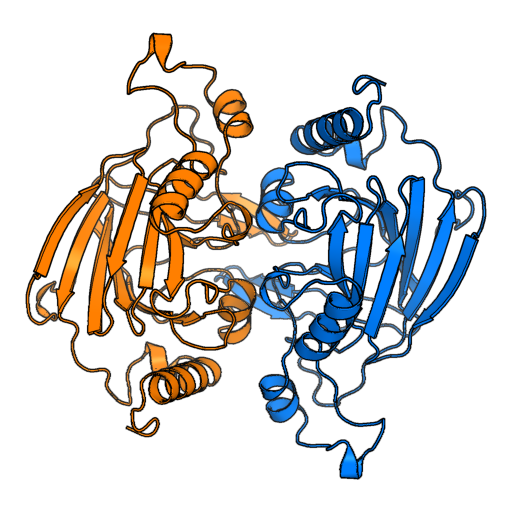 A C 1
ATOM 723 O O . TRP A 1 95 ? -1.92 6.969 15.203 1 98.25 95 TRP A O 1
ATOM 733 N N . HIS A 1 96 ? -0.404 6.371 13.688 1 98.88 96 HIS A N 1
ATOM 734 C CA . HIS A 1 96 ? -1.174 6.727 12.5 1 98.88 96 HIS A CA 1
ATOM 735 C C . HIS A 1 96 ? -1.14 5.609 11.461 1 98.88 96 HIS A C 1
ATOM 737 O O . HIS A 1 96 ? -0.063 5.156 11.07 1 98.88 96 HIS A O 1
ATOM 743 N N . ASP A 1 97 ? -2.217 5.258 10.969 1 98.31 97 ASP A N 1
ATOM 744 C CA . ASP A 1 97 ? -2.395 4.055 10.172 1 98.31 97 ASP A CA 1
ATOM 745 C C . ASP A 1 97 ? -2.018 4.305 8.711 1 98.31 97 ASP A C 1
ATOM 747 O O . ASP A 1 97 ? -2.391 5.332 8.133 1 98.31 97 ASP A O 1
ATOM 751 N N . THR A 1 98 ? -1.36 3.32 8.086 1 97.44 98 THR A N 1
ATOM 752 C CA . THR A 1 98 ? -1.015 3.445 6.676 1 97.44 98 THR A CA 1
ATOM 753 C C . THR A 1 98 ? -1.587 2.279 5.875 1 97.44 98 THR A C 1
ATOM 755 O O . THR A 1 98 ? -1.503 2.264 4.648 1 97.44 98 THR A O 1
ATOM 758 N N . ILE A 1 99 ? -2.223 1.269 6.477 1 96.56 99 ILE A N 1
ATOM 759 C CA . ILE A 1 99 ? -2.529 0.039 5.75 1 96.56 99 ILE A CA 1
ATOM 760 C C . ILE A 1 99 ? -4.043 -0.098 5.586 1 96.56 99 ILE A C 1
ATOM 762 O O . ILE A 1 99 ? -4.512 -0.871 4.75 1 96.56 99 ILE A O 1
ATOM 766 N N . GLY A 1 100 ? -4.84 0.648 6.355 1 97.06 100 GLY A N 1
ATOM 767 C CA . GLY A 1 100 ? -6.281 0.478 6.41 1 97.06 100 GLY A CA 1
ATOM 768 C C . GLY A 1 100 ? -6.996 1.047 5.199 1 97.06 100 GLY A C 1
ATOM 769 O O . GLY A 1 100 ? -8.148 0.703 4.93 1 97.06 100 GLY A O 1
ATOM 770 N N . GLY A 1 101 ? -6.359 1.962 4.477 1 97.56 101 GLY A N 1
ATOM 771 C CA . GLY A 1 101 ? -6.934 2.52 3.262 1 97.56 101 GLY A CA 1
ATOM 772 C C . GLY A 1 101 ? -8.078 3.48 3.529 1 97.56 101 GLY A C 1
ATOM 773 O O . GLY A 1 101 ? -8.062 4.203 4.527 1 97.56 101 GLY A O 1
ATOM 774 N N . ILE A 1 102 ? -9.016 3.525 2.531 1 98.12 102 ILE A N 1
ATOM 775 C CA . ILE A 1 102 ? -10.109 4.496 2.605 1 98.12 102 ILE A CA 1
ATOM 776 C C . ILE A 1 102 ? -11.43 3.814 2.268 1 98.12 102 ILE A C 1
ATOM 778 O O . ILE A 1 102 ? -11.445 2.695 1.747 1 98.12 102 ILE A O 1
ATOM 782 N N . SER A 1 103 ? -12.547 4.527 2.594 1 97 103 SER A N 1
ATOM 783 C CA . SER A 1 103 ? -13.875 4.016 2.295 1 97 103 SER A CA 1
ATOM 784 C C . SER A 1 103 ? -14.328 4.43 0.897 1 97 103 SER A C 1
ATOM 786 O O . SER A 1 103 ? -13.906 5.473 0.388 1 97 103 SER A O 1
ATOM 788 N N . ASN A 1 104 ? -15.195 3.629 0.268 1 94.19 104 ASN A N 1
ATOM 789 C CA . ASN A 1 104 ? -15.898 3.979 -0.961 1 94.19 104 ASN A CA 1
ATOM 790 C C . ASN A 1 104 ? -17.406 4.039 -0.744 1 94.19 104 ASN A C 1
ATOM 792 O O . ASN A 1 104 ? -17.891 3.824 0.371 1 94.19 104 ASN A O 1
ATOM 796 N N . ALA A 1 105 ? -18.156 4.363 -1.766 1 93.06 105 ALA A N 1
ATOM 797 C CA . ALA A 1 105 ? -19.594 4.586 -1.657 1 93.06 105 ALA A CA 1
ATOM 798 C C . ALA A 1 105 ? -20.297 3.328 -1.177 1 93.06 105 ALA A C 1
ATOM 800 O O . ALA A 1 105 ? -21.188 3.396 -0.321 1 93.06 105 ALA A O 1
ATOM 801 N N . ALA A 1 106 ? -19.953 2.178 -1.674 1 91.12 106 ALA A N 1
ATOM 802 C CA . ALA A 1 106 ? -20.594 0.916 -1.312 1 91.12 106 ALA A CA 1
ATOM 803 C C . ALA A 1 106 ? -20.391 0.596 0.164 1 91.12 106 ALA A C 1
ATOM 805 O O . ALA A 1 106 ? -21.297 0.114 0.839 1 91.12 106 ALA A O 1
ATOM 806 N N . MET A 1 107 ? -19.234 0.79 0.623 1 92.31 107 MET A N 1
ATOM 807 C CA . MET A 1 107 ? -18.922 0.537 2.025 1 92.31 107 MET A CA 1
ATOM 808 C C . MET A 1 107 ? -19.734 1.434 2.941 1 92.31 107 MET A C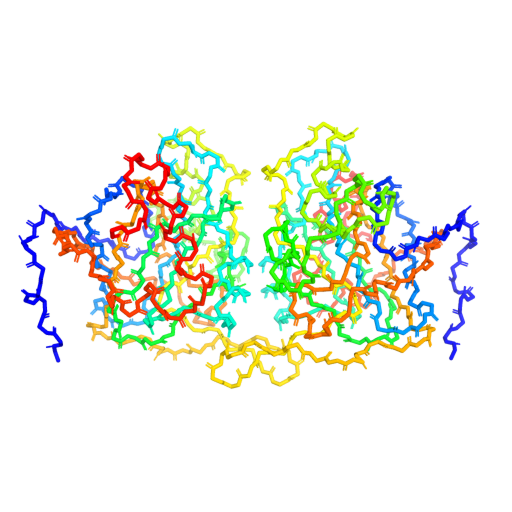 1
ATOM 810 O O . MET A 1 107 ? -20.266 0.973 3.955 1 92.31 107 MET A O 1
ATOM 814 N N . VAL A 1 108 ? -19.797 2.727 2.59 1 94.06 108 VAL A N 1
ATOM 815 C CA . VAL A 1 108 ? -20.516 3.697 3.402 1 94.06 108 VAL A CA 1
ATOM 816 C C . VAL A 1 108 ? -22.016 3.359 3.404 1 94.06 108 VAL A C 1
ATOM 818 O O . VAL A 1 108 ? -22.656 3.389 4.453 1 94.06 108 VAL A O 1
ATOM 821 N N . GLU A 1 109 ? -22.484 3.021 2.291 1 91.5 109 GLU A N 1
ATOM 822 C CA . GLU A 1 109 ? -23.891 2.646 2.197 1 91.5 109 GLU A CA 1
ATOM 823 C C . GLU A 1 109 ? -24.203 1.415 3.045 1 91.5 109 GLU A C 1
ATOM 825 O O . GLU A 1 109 ? -25.234 1.353 3.713 1 91.5 109 GLU A O 1
ATOM 830 N N . ARG A 1 110 ? -23.422 0.463 2.996 1 90.5 110 ARG A N 1
ATOM 831 C CA . ARG A 1 110 ? -23.609 -0.773 3.748 1 90.5 110 ARG A CA 1
ATOM 832 C C . ARG A 1 110 ? -23.594 -0.509 5.25 1 90.5 110 ARG A C 1
ATOM 834 O O . ARG A 1 110 ? -24.359 -1.12 5.996 1 90.5 110 ARG A O 1
ATOM 841 N N . LYS A 1 111 ? -22.766 0.273 5.609 1 91.06 111 LYS A N 1
ATOM 842 C CA . LYS A 1 111 ? -22.562 0.495 7.035 1 91.06 111 LYS A CA 1
ATOM 843 C C . LYS A 1 111 ? -23.562 1.492 7.594 1 91.06 111 LYS A C 1
ATOM 845 O O . LYS A 1 111 ? -24.078 1.31 8.703 1 91.06 111 LYS A O 1
ATOM 850 N N . TYR A 1 112 ? -23.844 2.555 6.797 1 92.25 112 TYR A N 1
ATOM 851 C CA . TYR A 1 112 ? -24.609 3.662 7.363 1 92.25 112 TYR A CA 1
ATOM 852 C C . TYR A 1 112 ? -25.953 3.822 6.656 1 92.25 112 TYR A C 1
ATOM 854 O O . TYR A 1 112 ? -26.781 4.617 7.078 1 92.25 112 TYR A O 1
ATOM 862 N N . GLY A 1 113 ? -26.172 3.086 5.637 1 87.38 113 GLY A N 1
ATOM 863 C CA . GLY A 1 113 ? -27.391 3.232 4.855 1 87.38 113 GLY A CA 1
ATOM 864 C C . GLY A 1 113 ? -27.312 4.371 3.855 1 87.38 113 GLY A C 1
ATOM 865 O O . GLY A 1 113 ? -26.234 4.797 3.465 1 87.38 113 GLY A O 1
ATOM 866 N N . VAL A 1 114 ? -28.516 4.504 3.184 1 77.56 114 VAL A N 1
ATOM 867 C CA . VAL A 1 114 ? -28.562 5.504 2.125 1 77.56 114 VAL A CA 1
ATOM 868 C C . VAL A 1 114 ? -29.141 6.805 2.672 1 77.56 114 VAL A C 1
ATOM 870 O O . VAL A 1 114 ? -30.203 6.797 3.318 1 77.56 114 VAL A O 1
ATOM 873 N N . LYS A 1 115 ? -28.375 7.754 2.928 1 69.75 115 LYS A N 1
ATOM 874 C CA . LYS A 1 115 ? -28.844 9.125 3.094 1 69.75 115 LYS A CA 1
ATOM 875 C C . LYS A 1 115 ? -28.469 9.984 1.892 1 69.75 115 LYS A C 1
ATOM 877 O O . LYS A 1 115 ? -27.312 10.398 1.753 1 69.75 115 LYS A O 1
ATOM 882 N N . THR A 1 116 ? -29.328 9.914 0.714 1 58.69 116 THR A N 1
ATOM 883 C CA . THR A 1 116 ? -29.047 10.5 -0.589 1 58.69 116 THR A CA 1
ATOM 884 C C . THR A 1 116 ? -29.016 12.023 -0.504 1 58.69 116 THR A C 1
ATOM 886 O O . THR A 1 116 ? -29.531 12.602 0.455 1 58.69 116 THR A O 1
ATOM 889 N N . TYR A 1 117 ? -28.156 12.609 -1.462 1 56.09 117 TYR A N 1
ATOM 890 C CA . TYR A 1 117 ? -28.141 14.062 -1.587 1 56.09 117 TYR A CA 1
ATOM 891 C C . TYR A 1 117 ? -29.547 14.633 -1.595 1 56.09 117 TYR A C 1
ATOM 893 O O . TYR A 1 117 ? -29.797 15.68 -0.994 1 56.09 117 TYR A O 1
ATOM 901 N N . GLN A 1 118 ? -30.438 13.945 -2.34 1 56.5 118 GLN A N 1
ATOM 902 C CA . GLN A 1 118 ? -31.797 14.438 -2.482 1 56.5 118 GLN A CA 1
ATOM 903 C C . GLN A 1 118 ? -32.5 14.547 -1.126 1 56.5 118 GLN A C 1
ATOM 905 O O . GLN A 1 118 ? -33.25 15.5 -0.879 1 56.5 118 GLN A O 1
ATOM 910 N N . GLN A 1 119 ? -32.188 13.555 -0.34 1 55.19 119 GLN A N 1
ATOM 911 C CA . GLN A 1 119 ? -32.875 13.547 0.952 1 55.19 119 GLN A CA 1
ATOM 912 C C . GLN A 1 119 ? -32.125 14.422 1.965 1 55.19 119 GLN A C 1
ATOM 914 O O . GLN A 1 119 ? -32.75 15.039 2.83 1 55.19 119 GLN A O 1
ATOM 919 N N . ALA A 1 120 ? -30.766 14.367 1.753 1 62.44 120 ALA A N 1
ATOM 920 C CA . ALA A 1 120 ? -30.016 14.969 2.859 1 62.44 120 ALA A CA 1
ATOM 921 C C . ALA A 1 120 ? -29.188 16.156 2.383 1 62.44 120 ALA A C 1
ATOM 923 O O . ALA A 1 120 ? -28.531 16.828 3.186 1 62.44 120 ALA A O 1
ATOM 924 N N . HIS A 1 121 ? -29.438 16.453 1.071 1 51.84 121 HIS A N 1
ATOM 925 C CA . HIS A 1 121 ? -28.656 17.531 0.459 1 51.84 121 HIS A CA 1
ATOM 926 C C . HIS A 1 121 ? -27.172 17.406 0.793 1 51.84 121 HIS A C 1
ATOM 928 O O . HIS A 1 121 ? -26.547 16.406 0.453 1 51.84 121 HIS A O 1
ATOM 934 N N . ASN A 1 122 ? -26.688 18.422 1.491 1 52.97 122 ASN A N 1
ATOM 935 C CA . ASN A 1 122 ? -25.266 18.484 1.855 1 52.97 122 ASN A CA 1
ATOM 936 C C . ASN A 1 122 ? -24.922 17.469 2.945 1 52.97 122 ASN A C 1
ATOM 938 O O . ASN A 1 122 ? -23.75 17.234 3.234 1 52.97 122 ASN A O 1
ATOM 942 N N . ASP A 1 123 ? -25.969 16.828 3.42 1 59.47 123 ASP A N 1
ATOM 943 C CA . ASP A 1 123 ? -25.734 15.984 4.586 1 59.47 123 ASP A CA 1
ATOM 944 C C . ASP A 1 123 ? -25.672 14.516 4.188 1 59.47 123 ASP A C 1
ATOM 946 O O . ASP A 1 123 ? -25.922 13.633 5.016 1 59.47 123 ASP A O 1
ATOM 950 N N . TYR A 1 124 ? -25.422 14.25 2.863 1 72.62 124 TYR A N 1
ATOM 951 C CA . TYR A 1 124 ? -25.344 12.844 2.484 1 72.62 124 TYR A CA 1
ATOM 952 C C . TYR A 1 124 ? -24.047 12.219 2.963 1 72.62 124 TYR A C 1
ATOM 954 O O . TYR A 1 124 ? -23.094 12.93 3.277 1 72.62 124 TYR A O 1
ATOM 962 N N . TYR A 1 125 ? -24.109 10.961 3.24 1 87.94 125 TYR A N 1
ATOM 963 C CA . TYR A 1 125 ? -22.938 10.25 3.729 1 87.94 125 TYR A CA 1
ATOM 964 C C . TYR A 1 125 ? -21.859 10.195 2.66 1 87.94 125 TYR A C 1
ATOM 966 O O . TYR A 1 125 ? -22 9.492 1.656 1 87.94 125 TYR A O 1
ATOM 974 N N . LYS A 1 126 ? -20.875 11 2.881 1 92.31 126 LYS A N 1
ATOM 975 C CA . LYS A 1 126 ? -19.75 11.062 1.936 1 92.31 126 LYS A CA 1
ATOM 976 C C . LYS A 1 126 ? -18.75 9.938 2.186 1 92.31 126 LYS A C 1
ATOM 978 O O . LYS A 1 126 ? -18.641 9.445 3.309 1 92.31 126 LYS A O 1
ATOM 983 N N . ASN A 1 127 ? -18.094 9.523 1.124 1 95.31 127 ASN A N 1
ATOM 984 C CA . ASN A 1 127 ? -17 8.57 1.232 1 95.31 127 ASN A CA 1
ATOM 985 C C . ASN A 1 127 ? -15.672 9.195 0.796 1 95.31 127 ASN A C 1
ATOM 987 O O . ASN A 1 127 ? -15.656 10.188 0.069 1 95.31 127 ASN A O 1
ATOM 991 N N . ALA A 1 128 ? -14.664 8.648 1.269 1 97.69 128 ALA A N 1
ATOM 992 C CA . ALA A 1 128 ? -13.352 9.242 1.055 1 97.69 128 ALA A CA 1
ATOM 993 C C . ALA A 1 128 ? -12.898 9.062 -0.39 1 97.69 128 ALA A C 1
ATOM 995 O O . ALA A 1 128 ? -12.258 9.953 -0.961 1 97.69 128 ALA A O 1
ATOM 996 N N . TYR A 1 129 ? -13.156 7.953 -1.001 1 96.94 129 TYR A N 1
ATOM 997 C CA . TYR A 1 129 ? -12.68 7.66 -2.348 1 96.94 129 TYR A CA 1
ATOM 998 C C . TYR A 1 129 ? -13.172 8.703 -3.342 1 96.94 129 TYR A C 1
ATOM 1000 O O . TYR A 1 129 ? -12.375 9.352 -4.02 1 96.94 129 TYR A O 1
ATOM 1008 N N . ASP A 1 130 ? -14.477 8.883 -3.43 1 96.31 130 ASP A N 1
ATOM 1009 C CA . ASP A 1 130 ? -15.055 9.852 -4.359 1 96.31 130 ASP A CA 1
ATOM 1010 C C . ASP A 1 130 ? -14.578 11.266 -4.051 1 96.31 130 ASP A C 1
ATOM 1012 O O . ASP A 1 130 ? -14.297 12.047 -4.961 1 96.31 130 ASP A O 1
ATOM 1016 N N . GLY A 1 131 ? -14.531 11.57 -2.771 1 97.75 131 GLY A N 1
ATOM 1017 C CA . GLY A 1 131 ? -14.055 12.891 -2.375 1 97.75 131 GLY A CA 1
ATOM 1018 C C . GLY A 1 131 ? -12.625 13.164 -2.814 1 97.75 131 GLY A C 1
ATOM 1019 O O . GLY A 1 131 ? -12.328 14.25 -3.316 1 97.75 131 GLY A O 1
ATOM 1020 N N . LEU A 1 132 ? -11.766 12.203 -2.654 1 98.25 132 LEU A N 1
ATOM 1021 C CA . LEU A 1 132 ? -10.359 12.383 -3.008 1 98.25 132 LEU A CA 1
ATOM 1022 C C . LEU A 1 132 ? -10.18 12.445 -4.52 1 98.25 132 LEU A C 1
ATOM 1024 O O . LEU A 1 132 ? -9.344 13.188 -5.023 1 98.25 132 LEU A O 1
ATOM 1028 N N . ILE A 1 133 ? -10.93 11.656 -5.25 1 97.19 133 ILE A N 1
ATOM 1029 C CA . ILE A 1 133 ? -10.875 11.734 -6.703 1 97.19 133 ILE A CA 1
ATOM 1030 C C . ILE A 1 133 ? -11.242 13.148 -7.156 1 97.19 133 ILE A C 1
ATOM 1032 O O . ILE A 1 133 ? -10.586 13.719 -8.031 1 97.19 133 ILE A O 1
ATOM 1036 N N . ASN A 1 134 ? -12.32 13.641 -6.59 1 97.69 134 ASN A N 1
ATOM 1037 C CA . ASN A 1 134 ? -12.734 15 -6.91 1 97.69 134 ASN A CA 1
ATOM 1038 C C . ASN A 1 134 ? -11.625 16.016 -6.633 1 97.69 134 ASN A C 1
ATOM 1040 O O . ASN A 1 134 ? -11.375 16.906 -7.445 1 97.69 134 ASN A O 1
ATOM 1044 N N . GLU A 1 135 ? -10.984 15.867 -5.504 1 98.25 135 GLU A N 1
ATOM 1045 C CA . GLU A 1 135 ? -9.891 16.766 -5.16 1 98.25 135 GLU A CA 1
ATOM 1046 C C . GLU A 1 135 ? -8.727 16.609 -6.129 1 98.25 135 GLU A C 1
ATOM 1048 O O . GLU A 1 135 ? -8.148 17.609 -6.586 1 98.25 135 GLU A O 1
ATOM 1053 N N . LEU A 1 136 ? -8.352 15.391 -6.441 1 97.88 136 LEU A N 1
ATOM 1054 C CA . LEU A 1 136 ? -7.25 15.102 -7.352 1 97.88 136 LEU A CA 1
ATOM 1055 C C . LEU A 1 136 ? -7.52 15.695 -8.734 1 97.88 136 LEU A C 1
ATOM 1057 O O . LEU A 1 136 ? -6.598 16.172 -9.398 1 97.88 136 LEU A O 1
ATOM 1061 N N . SER A 1 137 ? -8.719 15.672 -9.133 1 97.88 137 SER A N 1
ATOM 1062 C CA . SER A 1 137 ? -9.086 16.156 -10.461 1 97.88 137 SER A CA 1
ATOM 1063 C C . SER A 1 137 ? -8.797 17.656 -10.609 1 97.88 137 SER A C 1
ATOM 1065 O O . SER A 1 137 ? -8.469 18.109 -11.703 1 97.88 137 SER A O 1
ATOM 1067 N N . LYS A 1 138 ? -8.914 18.422 -9.555 1 97.94 138 LYS A N 1
ATOM 1068 C CA . LYS A 1 138 ? -8.609 19.859 -9.562 1 97.94 138 LYS A CA 1
ATOM 1069 C C . LYS A 1 138 ? -7.168 20.109 -9.992 1 97.94 138 LYS A C 1
ATOM 1071 O O . LYS A 1 138 ? -6.824 21.219 -10.414 1 97.94 138 LYS A O 1
ATOM 1076 N N . TRP A 1 139 ? -6.398 19.109 -9.883 1 98.06 139 TRP A N 1
ATOM 1077 C CA . TRP A 1 139 ? -4.973 19.25 -10.164 1 98.06 139 TRP A CA 1
ATOM 1078 C C . TRP A 1 139 ? -4.586 18.453 -11.406 1 98.06 139 TRP A C 1
ATOM 1080 O O . TRP A 1 139 ? -3.4 18.203 -11.648 1 98.06 139 TRP A O 1
ATOM 1090 N N . GLY A 1 140 ? -5.535 17.969 -12.148 1 97.38 140 GLY A N 1
ATOM 1091 C CA . GLY A 1 140 ? -5.273 17.203 -13.359 1 97.38 140 GLY A CA 1
ATOM 1092 C C . GLY A 1 140 ? -4.906 15.758 -13.07 1 97.38 140 GLY A C 1
ATOM 1093 O O . GLY A 1 140 ? -4.316 15.078 -13.922 1 97.38 140 GLY A O 1
ATOM 1094 N N . LEU A 1 141 ? -5.145 15.273 -11.906 1 96.5 141 LEU A N 1
ATOM 1095 C CA . LEU A 1 141 ? -4.914 13.891 -11.5 1 96.5 141 LEU A CA 1
ATOM 1096 C C . LEU A 1 141 ? -6.211 13.094 -11.531 1 96.5 141 LEU A C 1
ATOM 1098 O O . LEU A 1 141 ? -7.285 13.656 -11.742 1 96.5 141 LEU A O 1
ATOM 1102 N N . ASN A 1 142 ? -6.098 11.797 -11.422 1 94.06 142 ASN A N 1
ATOM 1103 C CA . ASN A 1 142 ? -7.266 10.945 -11.586 1 94.06 142 ASN A CA 1
ATOM 1104 C C . ASN A 1 142 ? -7.211 9.727 -10.664 1 94.06 142 ASN A C 1
ATOM 1106 O O . ASN A 1 142 ? -6.449 9.719 -9.695 1 94.06 142 ASN A O 1
ATOM 1110 N N . SER A 1 143 ? -8.102 8.773 -10.953 1 91.56 143 SER A N 1
ATOM 1111 C CA . SER A 1 143 ? -8.258 7.621 -10.07 1 91.56 143 SER A CA 1
ATOM 1112 C C . SER A 1 143 ? -6.977 6.793 -10 1 91.56 143 SER A C 1
ATOM 1114 O O . SER A 1 143 ? -6.715 6.129 -9 1 91.56 143 SER A O 1
ATOM 1116 N N . SER A 1 144 ? -6.152 6.781 -11.047 1 89.19 144 SER A N 1
ATOM 1117 C CA . SER A 1 144 ? -4.891 6.051 -11.055 1 89.19 144 SER A CA 1
ATOM 1118 C C . SER A 1 144 ? -3.9 6.641 -10.055 1 89.19 144 SER A C 1
ATOM 1120 O O . SER A 1 144 ? -2.883 6.02 -9.742 1 89.19 144 SER A O 1
ATOM 1122 N N . ASP A 1 145 ? -4.242 7.793 -9.508 1 93.38 145 ASP A N 1
ATOM 1123 C CA . ASP A 1 145 ? -3.359 8.469 -8.562 1 93.38 145 ASP A CA 1
ATOM 1124 C C . ASP A 1 145 ? -3.771 8.172 -7.121 1 93.38 145 ASP A C 1
ATOM 1126 O O . ASP A 1 145 ? -3.115 8.617 -6.18 1 93.38 145 ASP A O 1
ATOM 1130 N N . ILE A 1 146 ? -4.805 7.375 -6.969 1 95.12 146 ILE A N 1
ATOM 1131 C CA . ILE A 1 146 ? -5.148 6.891 -5.637 1 95.12 146 ILE A CA 1
ATOM 1132 C C . ILE A 1 146 ? -4.266 5.699 -5.273 1 95.12 146 ILE A C 1
ATOM 1134 O O . ILE A 1 146 ? -4.477 4.59 -5.762 1 95.12 146 ILE A O 1
ATOM 1138 N N . VAL A 1 147 ? -3.266 5.953 -4.496 1 95.44 147 VAL A N 1
ATOM 1139 C CA . VAL A 1 147 ? -2.357 4.953 -3.943 1 95.44 147 VAL A CA 1
ATOM 1140 C C . VAL A 1 147 ? -2.65 4.75 -2.457 1 95.44 147 VAL A C 1
ATOM 1142 O O . VAL A 1 147 ? -3.475 5.461 -1.879 1 95.44 147 VAL A O 1
ATOM 1145 N N . PRO A 1 148 ? -1.992 3.699 -1.838 1 97.25 148 PRO A N 1
ATOM 1146 C CA . PRO A 1 148 ? -2.199 3.605 -0.391 1 97.25 148 PRO A CA 1
ATOM 1147 C C . PRO A 1 148 ? -1.927 4.922 0.332 1 97.25 148 PRO A C 1
ATOM 1149 O O . PRO A 1 148 ? -0.9 5.562 0.09 1 97.25 148 PRO A O 1
ATOM 1152 N N . ASN A 1 149 ? -2.895 5.301 1.108 1 98.31 149 ASN A N 1
ATOM 1153 C CA . ASN A 1 149 ? -2.863 6.578 1.812 1 98.31 149 ASN A CA 1
ATOM 1154 C C . ASN A 1 149 ? -2.379 6.414 3.25 1 98.31 149 ASN A C 1
ATOM 1156 O O . ASN A 1 149 ? -2.182 5.289 3.719 1 98.31 149 ASN A O 1
ATOM 1160 N N . ILE A 1 150 ? -2.172 7.566 3.879 1 98.81 150 ILE A N 1
ATOM 1161 C CA . ILE A 1 150 ? -1.977 7.621 5.324 1 98.81 150 ILE A CA 1
ATOM 1162 C C . ILE A 1 150 ? -3.283 8.023 6.004 1 98.81 150 ILE A C 1
ATOM 1164 O O . ILE A 1 150 ? -3.967 8.945 5.559 1 98.81 150 ILE A O 1
ATOM 1168 N N . ASN A 1 151 ? -3.682 7.359 7.051 1 98.88 151 ASN A N 1
ATOM 1169 C CA . ASN A 1 151 ? -4.777 7.77 7.926 1 98.88 151 ASN A CA 1
ATOM 1170 C C . ASN A 1 151 ? -4.262 8.32 9.25 1 98.88 151 ASN A C 1
ATOM 1172 O O . ASN A 1 151 ? -4.027 7.559 10.195 1 98.88 151 ASN A O 1
ATOM 1176 N N . TRP A 1 152 ? -4.156 9.617 9.344 1 98.88 152 TRP A N 1
ATOM 1177 C CA . TRP A 1 152 ? -3.684 10.258 10.57 1 98.88 152 TRP A CA 1
ATOM 1178 C C . TRP A 1 152 ? -4.707 10.117 11.688 1 98.88 152 TRP A C 1
ATOM 1180 O O . TRP A 1 152 ? -5.914 10.172 11.445 1 98.88 152 TRP A O 1
ATOM 1190 N N . PHE A 1 153 ? -4.25 9.938 12.945 1 98.88 153 PHE A N 1
ATOM 1191 C CA . PHE A 1 153 ? -4.98 9.859 14.211 1 98.88 153 PHE A CA 1
ATOM 1192 C C . PHE A 1 153 ? -5.68 8.516 14.352 1 98.88 153 PHE A C 1
ATOM 1194 O O . PHE A 1 153 ? -6.277 8.227 15.383 1 98.88 153 PHE A O 1
ATOM 1201 N N . SER A 1 154 ? -5.625 7.676 13.336 1 98.75 154 SER A N 1
ATOM 1202 C CA . SER A 1 154 ? -6.266 6.367 13.414 1 98.75 154 SER A CA 1
ATOM 1203 C C . SER A 1 154 ? -5.238 5.262 13.617 1 98.75 154 SER A C 1
ATOM 1205 O O . SER A 1 154 ? -4.102 5.367 13.156 1 98.75 154 SER A O 1
ATOM 1207 N N . LYS A 1 155 ? -5.695 4.285 14.312 1 98.44 155 LYS A N 1
ATOM 1208 C CA . LYS A 1 155 ? -4.828 3.164 14.664 1 98.44 155 LYS A CA 1
ATOM 1209 C C . LYS A 1 155 ? -5.441 1.838 14.219 1 98.44 155 LYS A C 1
ATOM 1211 O O . LYS A 1 155 ? -6.582 1.526 14.578 1 98.44 155 LYS A O 1
ATOM 1216 N N . VAL A 1 156 ? -4.723 1.133 13.406 1 97.94 156 VAL A N 1
ATOM 1217 C CA . VAL A 1 156 ? -5.02 -0.252 13.055 1 97.94 156 VAL A CA 1
ATOM 1218 C C . VAL A 1 156 ? -3.896 -1.163 13.547 1 97.94 156 VAL A C 1
ATOM 1220 O O . VAL A 1 156 ? -2.736 -0.996 13.156 1 97.94 156 VAL A O 1
ATOM 1223 N N . ARG A 1 157 ? -4.223 -2.078 14.391 1 96.56 157 ARG A N 1
ATOM 1224 C CA . ARG A 1 157 ? -3.248 -3.023 14.922 1 96.56 157 ARG A CA 1
ATOM 1225 C C . ARG A 1 157 ? -3.297 -4.344 14.164 1 96.56 157 ARG A C 1
ATOM 1227 O O . ARG A 1 157 ? -4.375 -4.836 13.828 1 96.56 157 ARG A O 1
ATOM 1234 N N . VAL A 1 158 ? -2.176 -4.887 13.828 1 95.81 158 VAL A N 1
ATOM 1235 C CA . VAL A 1 158 ? -2.066 -6.223 13.258 1 95.81 158 VAL A CA 1
ATOM 1236 C C . VAL A 1 158 ? -1.79 -7.242 14.359 1 95.81 158 VAL A C 1
ATOM 1238 O O . VAL A 1 158 ? -0.743 -7.191 15.008 1 95.81 158 VAL A O 1
ATOM 1241 N N . GLU A 1 159 ? -2.66 -8.133 14.594 1 95.12 159 GLU A N 1
ATOM 1242 C CA . GLU A 1 159 ? -2.539 -9.141 15.641 1 95.12 159 GLU A CA 1
ATOM 1243 C C . GLU A 1 159 ? -1.519 -10.211 15.266 1 95.12 159 GLU A C 1
ATOM 1245 O O . GLU A 1 159 ? -1.04 -10.25 14.133 1 95.12 159 GLU A O 1
ATOM 1250 N N . ASP A 1 160 ? -1.233 -11.109 16.234 1 91.5 160 ASP A N 1
ATOM 1251 C CA . ASP A 1 160 ? -0.215 -12.133 16.047 1 91.5 160 ASP A CA 1
ATOM 1252 C C . ASP A 1 160 ? -0.591 -13.062 14.891 1 91.5 160 ASP A C 1
ATOM 1254 O O . ASP A 1 160 ? 0.283 -13.57 14.188 1 91.5 160 ASP A O 1
ATOM 1258 N N . ASP A 1 161 ? -1.85 -13.273 14.688 1 92.62 161 ASP A N 1
ATOM 1259 C CA . ASP A 1 161 ? -2.309 -14.188 13.641 1 92.62 161 ASP A CA 1
ATOM 1260 C C . ASP A 1 161 ? -2.492 -13.445 12.32 1 92.62 161 ASP A C 1
ATOM 1262 O O . ASP A 1 161 ? -2.979 -14.023 11.344 1 92.62 161 ASP A O 1
ATOM 1266 N N . GLY A 1 162 ? -2.191 -12.141 12.266 1 93.62 162 GLY A N 1
ATOM 1267 C CA . GLY A 1 162 ? -2.26 -11.359 11.039 1 93.62 162 GLY A CA 1
ATOM 1268 C C . GLY A 1 162 ? -3.561 -10.594 10.891 1 93.62 162 GLY A C 1
ATOM 1269 O O . GLY A 1 162 ? -3.717 -9.797 9.961 1 93.62 162 GLY A O 1
ATOM 1270 N N . ALA A 1 163 ? -4.492 -10.797 11.797 1 95.62 163 ALA A N 1
ATOM 1271 C CA . ALA A 1 163 ? -5.758 -10.07 11.75 1 95.62 163 ALA A CA 1
ATOM 1272 C C . ALA A 1 163 ? -5.543 -8.578 12.008 1 95.62 163 ALA A C 1
ATOM 1274 O O . ALA A 1 163 ? -4.719 -8.195 12.836 1 95.62 163 ALA A O 1
ATOM 1275 N N . MET A 1 164 ? -6.305 -7.77 11.281 1 96.94 164 MET A N 1
ATOM 1276 C CA . MET A 1 164 ? -6.262 -6.328 11.492 1 96.94 164 MET A CA 1
ATOM 1277 C C . MET A 1 164 ? -7.414 -5.875 12.383 1 96.94 164 MET A C 1
ATOM 1279 O O . MET A 1 164 ? -8.562 -6.254 12.156 1 96.94 164 MET A O 1
ATOM 1283 N N . THR A 1 165 ? -7.074 -5.109 13.375 1 96.81 165 THR A N 1
ATOM 1284 C CA . THR A 1 165 ? -8.07 -4.602 14.305 1 96.81 165 THR A CA 1
ATOM 1285 C C . THR A 1 165 ? -7.977 -3.082 14.422 1 96.81 165 THR A C 1
ATOM 1287 O O . THR A 1 165 ? -6.906 -2.541 14.703 1 96.81 165 THR A O 1
ATOM 1290 N N . PHE A 1 166 ? -9.109 -2.449 14.172 1 98 166 PHE A N 1
ATOM 1291 C CA . PHE A 1 166 ? -9.195 -1.013 14.406 1 98 166 PHE A CA 1
ATOM 1292 C C . PHE A 1 166 ? -9.289 -0.711 15.898 1 98 166 PHE A C 1
ATOM 1294 O O . PHE A 1 166 ? -10.125 -1.276 16.594 1 98 166 PHE A O 1
ATOM 1301 N N . ILE A 1 167 ? -8.453 0.185 16.406 1 97.62 167 ILE A N 1
ATOM 1302 C CA . ILE A 1 167 ? -8.445 0.546 17.828 1 97.62 167 ILE A CA 1
ATOM 1303 C C . ILE A 1 167 ? -9.172 1.873 18.016 1 97.62 167 ILE A C 1
ATOM 1305 O O . ILE A 1 167 ? -8.711 2.918 17.562 1 97.62 167 ILE A O 1
ATOM 1309 N N . GLU A 1 168 ? -10.227 1.867 18.734 1 96.81 168 GLU A N 1
ATOM 1310 C CA . GLU A 1 168 ? -11.016 3.066 19 1 96.81 168 GLU A CA 1
ATOM 1311 C C . GLU A 1 168 ? -10.305 4 19.969 1 96.81 168 GLU A C 1
ATOM 1313 O O . GLU A 1 168 ? -9.453 3.561 20.75 1 96.81 168 GLU A O 1
ATOM 1318 N N . ASN A 1 169 ? -10.602 5.285 19.906 1 96.38 169 ASN A N 1
ATOM 1319 C CA . ASN A 1 169 ? -10.141 6.312 20.828 1 96.38 169 ASN A CA 1
ATOM 1320 C C . ASN A 1 169 ? -8.617 6.402 20.859 1 96.38 169 ASN A C 1
ATOM 1322 O O . ASN A 1 169 ? -8.016 6.566 21.922 1 96.38 169 ASN A O 1
ATOM 1326 N N . ASN A 1 170 ? -8.047 6.109 19.703 1 98 170 ASN A N 1
ATOM 1327 C CA . ASN A 1 170 ? -6.605 6.285 19.594 1 98 170 ASN A CA 1
ATOM 1328 C C . ASN A 1 170 ? -6.195 7.742 19.797 1 98 170 ASN A C 1
ATOM 1330 O O . ASN A 1 170 ? -5.184 8.023 20.438 1 98 170 ASN A O 1
ATOM 1334 N N . SER A 1 171 ? -6.875 8.656 19.188 1 98.38 171 SER A N 1
ATOM 1335 C CA . SER A 1 171 ? -6.594 10.086 19.328 1 98.38 171 SER A CA 1
ATOM 1336 C C . SER A 1 171 ? -7.551 10.742 20.312 1 98.38 171 SER A C 1
ATOM 1338 O O . SER A 1 171 ? -8.734 10.406 20.359 1 98.38 171 SER A O 1
ATOM 1340 N N . LYS A 1 172 ? -7.047 11.719 21.078 1 98.25 172 LYS A N 1
ATOM 1341 C CA . LYS A 1 172 ? -7.816 12.516 22.016 1 98.25 172 LYS A CA 1
ATOM 1342 C C . LYS A 1 172 ? -7.941 13.961 21.547 1 98.25 172 LYS A C 1
ATOM 1344 O O . LYS A 1 172 ? -7.164 14.422 20.719 1 98.25 172 LYS A O 1
ATOM 1349 N N . ALA A 1 173 ? -8.938 14.633 22.172 1 98.5 173 ALA A N 1
ATOM 1350 C CA . ALA A 1 173 ? -9.102 16.047 21.859 1 98.5 173 ALA A CA 1
ATOM 1351 C C . ALA A 1 173 ? -7.812 16.828 22.125 1 98.5 173 ALA A C 1
ATOM 1353 O O . ALA A 1 173 ? -7.219 16.703 23.203 1 98.5 173 ALA A O 1
ATOM 1354 N N . GLY A 1 174 ? -7.402 17.531 21.141 1 98.12 174 GLY A N 1
ATOM 1355 C CA . GLY A 1 174 ? -6.203 18.328 21.297 1 98.12 174 GLY A CA 1
ATOM 1356 C C . GLY A 1 174 ? -4.961 17.672 20.719 1 98.12 174 GLY A C 1
ATOM 1357 O O . GLY A 1 174 ? -3.938 18.328 20.531 1 98.12 174 GLY A O 1
ATOM 1358 N N . ASP A 1 175 ? -5.012 16.344 20.469 1 98.62 175 ASP A N 1
ATOM 1359 C CA . ASP A 1 175 ? -3.875 15.68 19.844 1 98.62 175 ASP A CA 1
ATOM 1360 C C . ASP A 1 175 ? -3.523 16.312 18.5 1 98.62 175 ASP A C 1
ATOM 1362 O O . ASP A 1 175 ? -4.406 16.766 17.781 1 98.62 175 ASP A O 1
ATOM 1366 N N . TYR A 1 176 ? -2.262 16.328 18.172 1 98.62 176 TYR A N 1
ATOM 1367 C CA . TYR A 1 176 ? -1.818 16.938 16.906 1 98.62 176 TYR A CA 1
ATOM 1368 C C . TYR A 1 176 ? -0.644 16.156 16.328 1 98.62 176 TYR A C 1
ATOM 1370 O O . TYR A 1 176 ? -0.011 15.359 17.016 1 98.62 176 TYR A O 1
ATOM 1378 N N . VAL A 1 177 ? -0.393 16.312 15.062 1 98.69 177 VAL A N 1
ATOM 1379 C CA . VAL A 1 177 ? 0.797 15.844 14.352 1 98.69 177 VAL A CA 1
ATOM 1380 C C . VAL A 1 177 ? 1.36 16.969 13.492 1 98.69 177 VAL A C 1
ATOM 1382 O O . VAL A 1 177 ? 0.608 17.688 12.828 1 98.69 177 VAL A O 1
ATOM 1385 N N . ASP A 1 178 ? 2.67 17.219 13.586 1 98.5 178 ASP A N 1
ATOM 1386 C CA . ASP A 1 178 ? 3.375 18.219 12.789 1 98.5 178 ASP A CA 1
ATOM 1387 C C . ASP A 1 178 ? 4.152 17.578 11.648 1 98.5 178 ASP A C 1
ATOM 1389 O O . ASP A 1 178 ? 5.062 16.781 11.883 1 98.5 178 ASP A O 1
ATOM 1393 N N . LEU A 1 179 ? 3.822 17.953 10.469 1 98.75 179 LEU A N 1
ATOM 1394 C CA . LEU A 1 179 ? 4.473 17.453 9.258 1 98.75 179 LEU A CA 1
ATOM 1395 C C . LEU A 1 179 ? 5.316 18.547 8.609 1 98.75 179 LEU A C 1
ATOM 1397 O O . LEU A 1 179 ? 4.781 19.516 8.078 1 98.75 179 LEU A O 1
ATOM 1401 N N . ARG A 1 180 ? 6.59 18.391 8.719 1 98.5 180 ARG A N 1
ATOM 1402 C CA . ARG A 1 180 ? 7.457 19.312 8.008 1 98.5 180 ARG A CA 1
ATOM 1403 C C . ARG A 1 180 ? 7.664 18.875 6.559 1 98.5 180 ARG A C 1
ATOM 1405 O O . ARG A 1 180 ? 8.18 17.797 6.305 1 98.5 180 ARG A O 1
ATOM 1412 N N . PHE A 1 181 ? 7.281 19.703 5.641 1 98.62 181 PHE A N 1
ATOM 1413 C CA . PHE A 1 181 ? 7.375 19.344 4.234 1 98.62 181 PHE A CA 1
ATOM 1414 C C . PHE A 1 181 ? 8.773 19.609 3.691 1 98.62 181 PHE A C 1
ATOM 1416 O O . PHE A 1 181 ? 9.266 20.734 3.787 1 98.62 181 PHE A O 1
ATOM 1423 N N . GLU A 1 182 ? 9.391 18.594 3.15 1 98.31 182 GLU A N 1
ATOM 1424 C CA . GLU A 1 182 ? 10.719 18.641 2.547 1 98.31 182 GLU A CA 1
ATOM 1425 C C . GLU A 1 182 ? 10.633 18.828 1.034 1 98.31 182 GLU A C 1
ATOM 1427 O O . GLU A 1 182 ? 11.641 19.047 0.372 1 98.31 182 GLU A O 1
ATOM 1432 N N . MET A 1 183 ? 9.508 18.719 0.531 1 98.38 183 MET A N 1
ATOM 1433 C CA . MET A 1 183 ? 9.164 18.812 -0.884 1 98.38 183 MET A CA 1
ATOM 1434 C C . MET A 1 183 ? 7.875 19.609 -1.071 1 98.38 183 MET A C 1
ATOM 1436 O O . MET A 1 183 ? 6.996 19.594 -0.21 1 98.38 183 MET A O 1
ATOM 1440 N N . ASP A 1 184 ? 7.789 20.406 -2.23 1 98.75 184 ASP A N 1
ATOM 1441 C CA . ASP A 1 184 ? 6.516 21.047 -2.561 1 98.75 184 ASP A CA 1
ATOM 1442 C C . ASP A 1 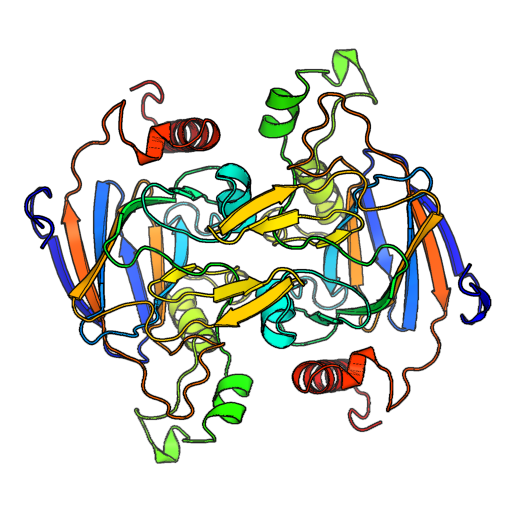184 ? 5.477 20 -2.965 1 98.75 184 ASP A C 1
ATOM 1444 O O . ASP A 1 184 ? 5.617 19.344 -3.996 1 98.75 184 ASP A O 1
ATOM 1448 N N . CYS A 1 185 ? 4.398 19.969 -2.18 1 98.81 185 CYS A N 1
ATOM 1449 C CA . CYS A 1 185 ? 3.465 18.859 -2.396 1 98.81 185 CYS A CA 1
ATOM 1450 C C . CYS A 1 185 ? 2.047 19.375 -2.604 1 98.81 185 CYS A C 1
ATOM 1452 O O . CYS A 1 185 ? 1.644 20.359 -1.975 1 98.81 185 CYS A O 1
ATOM 1454 N N . ILE A 1 186 ? 1.339 18.734 -3.559 1 98.81 186 ILE A N 1
ATOM 1455 C CA . ILE A 1 186 ? -0.119 18.75 -3.5 1 98.81 186 ILE A CA 1
ATOM 1456 C C . ILE A 1 186 ? -0.601 17.797 -2.406 1 98.81 186 ILE A C 1
ATOM 1458 O O . ILE A 1 186 ? -0.308 16.609 -2.441 1 98.81 186 ILE A O 1
ATOM 1462 N N . VAL A 1 187 ? -1.267 18.344 -1.441 1 98.81 187 VAL A N 1
ATOM 1463 C CA . VAL A 1 187 ? -1.844 17.547 -0.363 1 98.81 187 VAL A CA 1
ATOM 1464 C C . VAL A 1 187 ? -3.354 17.438 -0.558 1 98.81 187 VAL A C 1
ATOM 1466 O O . VAL A 1 187 ? -4.039 18.438 -0.769 1 98.81 187 VAL A O 1
ATOM 1469 N N . SER A 1 188 ? -3.896 16.234 -0.59 1 98.81 188 SER A N 1
ATOM 1470 C CA . SER A 1 188 ? -5.328 15.953 -0.657 1 98.81 188 SER A CA 1
ATOM 1471 C C . SER A 1 188 ? -5.816 15.25 0.605 1 98.81 188 SER A C 1
ATOM 1473 O O . SER A 1 188 ? -5.242 14.242 1.019 1 98.81 188 SER A O 1
ATOM 1475 N N . LEU A 1 189 ? -6.891 15.766 1.195 1 98.81 189 LEU A N 1
ATOM 1476 C CA . LEU A 1 189 ? -7.344 15.289 2.498 1 98.81 189 LEU A CA 1
ATOM 1477 C C . LEU A 1 189 ? -8.82 14.891 2.451 1 98.81 189 LEU A C 1
ATOM 1479 O O . LEU A 1 189 ? -9.609 15.523 1.748 1 98.81 189 LEU A O 1
ATOM 1483 N N . SER A 1 190 ? -9.164 13.898 3.184 1 98.69 190 SER A N 1
ATOM 1484 C CA . SER A 1 190 ? -10.539 13.547 3.512 1 98.69 190 SER A CA 1
ATOM 1485 C C . SER A 1 190 ? -10.711 13.32 5.012 1 98.69 190 SER A C 1
ATOM 1487 O O . SER A 1 190 ? -9.953 12.578 5.625 1 98.69 190 SER A O 1
ATOM 1489 N N . SER A 1 191 ? -11.68 13.945 5.645 1 98.5 191 SER A N 1
ATOM 1490 C CA . SER A 1 191 ? -11.938 13.789 7.074 1 98.5 191 SER A CA 1
ATOM 1491 C C . SER A 1 191 ? -13.102 12.844 7.328 1 98.5 191 SER A C 1
ATOM 1493 O O . SER A 1 191 ? -13.766 12.93 8.359 1 98.5 191 SER A O 1
ATOM 1495 N N . VAL A 1 192 ? -13.391 12.039 6.371 1 97.5 192 VAL A N 1
ATOM 1496 C CA . VAL A 1 192 ? -14.398 11 6.566 1 97.5 192 VAL A CA 1
ATOM 1497 C C . VAL A 1 192 ? -13.875 9.953 7.555 1 97.5 192 VAL A C 1
ATOM 1499 O O . VAL A 1 192 ? -12.664 9.82 7.75 1 97.5 192 VAL A O 1
ATOM 1502 N N . GLN A 1 193 ? -14.805 9.25 8.203 1 97.19 193 GLN A N 1
ATOM 1503 C CA . GLN A 1 193 ? -14.438 8.211 9.156 1 97.19 193 GLN A CA 1
ATOM 1504 C C . GLN A 1 193 ? -13.578 7.133 8.492 1 97.19 193 GLN A C 1
ATOM 1506 O O . GLN A 1 193 ? -13.734 6.852 7.305 1 97.19 193 GLN A O 1
ATOM 1511 N N . HIS A 1 194 ? -12.68 6.613 9.328 1 98.25 194 HIS A N 1
ATOM 1512 C CA . HIS A 1 194 ? -11.836 5.52 8.859 1 98.25 194 HIS A CA 1
ATOM 1513 C C . HIS A 1 194 ? -12.68 4.352 8.352 1 98.25 194 HIS A C 1
ATOM 1515 O O . HIS A 1 194 ? -13.703 4.016 8.961 1 98.25 194 HIS A O 1
ATOM 1521 N N . ALA A 1 195 ? -12.219 3.707 7.297 1 97.12 195 ALA A N 1
ATOM 1522 C CA . ALA A 1 195 ? -12.969 2.641 6.641 1 97.12 195 ALA A CA 1
ATOM 1523 C C . ALA A 1 195 ? -13.219 1.476 7.594 1 97.12 195 ALA A C 1
ATOM 1525 O O . ALA A 1 195 ? -14.227 0.777 7.48 1 97.12 195 ALA A O 1
ATOM 1526 N N . MET A 1 196 ? -12.375 1.201 8.562 1 97.44 196 MET A N 1
ATOM 1527 C CA . MET A 1 196 ? -12.484 0.064 9.469 1 97.44 196 MET A CA 1
ATOM 1528 C C . MET A 1 196 ? -13.094 0.487 10.797 1 97.44 196 MET A C 1
ATOM 1530 O O . MET A 1 196 ? -13.195 -0.32 11.727 1 97.44 196 MET A O 1
ATOM 1534 N N . ASP A 1 197 ? -13.383 1.772 11.016 1 97.38 197 ASP A N 1
ATOM 1535 C CA . ASP A 1 197 ? -14.047 2.236 12.227 1 97.38 197 ASP A CA 1
ATOM 1536 C C . ASP A 1 197 ? -15.367 1.497 12.438 1 97.38 197 ASP A C 1
ATOM 1538 O O . ASP A 1 197 ? -16.266 1.547 11.594 1 97.38 197 ASP A O 1
ATOM 1542 N N . PRO A 1 198 ? -15.539 0.836 13.562 1 95.31 198 PRO A N 1
ATOM 1543 C CA . PRO A 1 198 ? -16.75 0.045 13.773 1 95.31 198 PRO A CA 1
ATOM 1544 C C . PRO A 1 198 ? -17.953 0.901 14.18 1 95.31 198 PRO A C 1
ATOM 1546 O O . PRO A 1 198 ? -19.062 0.391 14.289 1 95.31 198 PRO A O 1
ATOM 1549 N N . ASN A 1 199 ? -17.766 2.189 14.453 1 95 199 ASN A N 1
ATOM 1550 C CA . ASN A 1 199 ? -18.859 3.057 14.867 1 95 199 ASN A CA 1
ATOM 1551 C C . ASN A 1 199 ? -20.031 2.967 13.898 1 95 199 ASN A C 1
ATOM 1553 O O . ASN A 1 199 ? -19.891 3.242 12.711 1 95 199 ASN A O 1
ATOM 1557 N N . ALA A 1 200 ? -21.203 2.725 14.344 1 93.25 200 ALA A N 1
ATOM 1558 C CA . ALA A 1 200 ? -22.391 2.539 13.516 1 93.25 200 ALA A CA 1
ATOM 1559 C C . ALA A 1 200 ? -22.984 3.881 13.086 1 93.25 200 ALA A C 1
ATOM 1561 O O . ALA A 1 200 ? -23.797 3.943 12.156 1 93.25 200 ALA A O 1
ATOM 1562 N N . GLU A 1 201 ? -22.656 4.895 13.766 1 94.25 201 GLU A N 1
ATOM 1563 C CA . GLU A 1 201 ? -23.141 6.223 13.422 1 94.25 201 GLU A CA 1
ATOM 1564 C C . GLU A 1 201 ? -22.156 6.965 12.523 1 94.25 201 GLU A C 1
ATOM 1566 O O . GLU A 1 201 ? -20.953 6.949 12.781 1 94.25 201 GLU A O 1
ATOM 1571 N N . TYR A 1 202 ? -22.703 7.52 11.43 1 94.62 202 TYR A N 1
ATOM 1572 C CA . TYR A 1 202 ? -21.891 8.398 10.602 1 94.62 202 TYR A CA 1
ATOM 1573 C C . TYR A 1 202 ? -21.625 9.727 11.305 1 94.62 202 TYR A C 1
ATOM 1575 O O . TYR A 1 202 ? -22.469 10.633 11.258 1 94.62 202 TYR A O 1
ATOM 1583 N N . LYS A 1 203 ? -20.438 9.875 11.93 1 94.12 203 LYS A N 1
ATOM 1584 C CA . LYS A 1 203 ? -20.109 11.039 12.742 1 94.12 203 LYS A CA 1
ATOM 1585 C C . LYS A 1 203 ? -18.656 11.453 12.547 1 94.12 203 LYS A C 1
ATOM 1587 O O . LYS A 1 203 ? -17.875 11.43 13.5 1 94.12 203 LYS A O 1
ATOM 1592 N N . PRO A 1 204 ? -18.312 11.781 11.273 1 96.81 204 PRO A N 1
ATOM 1593 C CA . PRO A 1 204 ? -16.938 12.258 11.07 1 96.81 204 PRO A CA 1
ATOM 1594 C C . PRO A 1 204 ? -16.594 13.461 11.945 1 96.81 204 PRO A C 1
ATOM 1596 O O . PRO A 1 204 ? -17.484 14.234 12.32 1 96.81 204 PRO A O 1
ATOM 1599 N N . LYS A 1 205 ? -15.398 13.633 12.312 1 97.62 205 LYS A N 1
ATOM 1600 C CA . LYS A 1 205 ? -14.953 14.641 13.266 1 97.62 205 LYS A CA 1
ATOM 1601 C C . LYS A 1 205 ? -14.172 15.75 12.562 1 97.62 205 LYS A C 1
ATOM 1603 O O . LYS A 1 205 ? -13.445 15.492 11.602 1 97.62 205 LYS A O 1
ATOM 1608 N N . PRO A 1 206 ? -14.297 16.953 13.031 1 97.69 206 PRO A N 1
ATOM 1609 C CA . PRO A 1 206 ? -13.562 18.078 12.461 1 97.69 206 PRO A CA 1
ATOM 1610 C C . PRO A 1 206 ? -12.094 18.109 12.891 1 97.69 206 PRO A C 1
ATOM 1612 O O . PRO A 1 206 ? -11.742 17.516 13.914 1 97.69 206 PRO A O 1
ATOM 1615 N N . ILE A 1 207 ? -11.281 18.703 12.086 1 98.19 207 ILE A N 1
ATOM 1616 C CA . ILE A 1 207 ? -9.891 18.953 12.461 1 98.19 207 ILE A CA 1
ATOM 1617 C C . ILE A 1 207 ? -9.531 20.406 12.172 1 98.19 207 ILE A C 1
ATOM 1619 O O . ILE A 1 207 ? -10.305 21.141 11.539 1 98.19 207 ILE A O 1
ATOM 1623 N N . GLU A 1 208 ? -8.469 20.828 12.734 1 98.19 208 GLU A N 1
ATOM 1624 C CA . GLU A 1 208 ? -7.875 22.125 12.414 1 98.19 208 GLU A CA 1
ATOM 1625 C C . GLU A 1 208 ? -6.57 21.953 11.641 1 98.19 208 GLU A C 1
ATOM 1627 O O . GLU A 1 208 ? -5.746 21.109 11.977 1 98.19 208 GLU A O 1
ATOM 1632 N N . LEU A 1 209 ? -6.406 22.734 10.578 1 98.38 209 LEU A N 1
ATOM 1633 C CA . LEU A 1 209 ? -5.172 22.812 9.805 1 98.38 209 LEU A CA 1
ATOM 1634 C C . LEU A 1 209 ? -4.43 24.125 10.094 1 98.38 209 LEU A C 1
ATOM 1636 O O . LEU A 1 209 ? -5.027 25.203 10.07 1 98.38 209 LEU A O 1
ATOM 1640 N N . SER A 1 210 ? -3.238 24 10.43 1 97.81 210 SER A N 1
ATOM 1641 C CA . SER A 1 210 ? -2.387 25.172 10.586 1 97.81 210 SER A CA 1
ATOM 1642 C C . SER A 1 210 ? -1.057 24.984 9.859 1 97.81 210 SER A C 1
ATOM 1644 O O . SER A 1 210 ? -0.469 23.906 9.891 1 97.81 210 SER A O 1
ATOM 1646 N N . VAL A 1 211 ? -0.589 26 9.195 1 98.06 211 VAL A N 1
ATOM 1647 C CA . VAL A 1 211 ? 0.697 25.953 8.508 1 98.06 211 VAL A CA 1
ATOM 1648 C C . VAL A 1 211 ? 1.628 27.016 9.086 1 98.06 211 VAL A C 1
ATOM 1650 O O . VAL A 1 211 ? 1.224 28.172 9.281 1 98.06 211 VAL A O 1
ATOM 1653 N N . PHE A 1 212 ? 2.797 26.625 9.359 1 97.62 212 PHE A N 1
ATOM 1654 C CA . PHE A 1 212 ? 3.836 27.484 9.922 1 97.62 212 PHE A CA 1
ATOM 1655 C C . PHE A 1 212 ? 5.082 27.469 9.047 1 97.62 212 PHE A C 1
ATOM 1657 O O . PHE A 1 212 ? 5.227 26.609 8.18 1 97.62 212 PHE A O 1
ATOM 1664 N N . LYS A 1 213 ? 5.91 28.516 9.234 1 96.62 213 LYS A N 1
ATOM 1665 C CA . LYS A 1 213 ? 7.254 28.422 8.664 1 96.62 213 LYS A CA 1
ATOM 1666 C C . LYS A 1 213 ? 8.125 27.453 9.469 1 96.62 213 LYS A C 1
ATOM 1668 O O . LYS A 1 213 ? 8.164 27.531 10.695 1 96.62 213 LYS A O 1
ATOM 1673 N N . ALA A 1 214 ? 8.766 26.562 8.797 1 95.88 214 ALA A N 1
ATOM 1674 C CA . ALA A 1 214 ? 9.586 25.562 9.461 1 95.88 214 ALA A CA 1
ATOM 1675 C C . ALA A 1 214 ? 10.953 26.141 9.844 1 95.88 214 ALA A C 1
ATOM 1677 O O . ALA A 1 214 ? 11.414 27.109 9.242 1 95.88 214 ALA A O 1
ATOM 1678 N N . LEU A 1 215 ? 11.539 25.594 10.891 1 92.25 215 LEU A N 1
ATOM 1679 C CA . LEU A 1 215 ? 12.953 25.828 11.156 1 92.25 215 LEU A CA 1
ATOM 1680 C C . LEU A 1 215 ? 13.82 25.062 10.164 1 92.25 215 LEU A C 1
ATOM 1682 O O . LEU A 1 215 ? 13.398 24.047 9.617 1 92.25 215 LEU A O 1
ATOM 1686 N N . PRO A 1 216 ? 15.023 25.609 9.922 1 89.06 216 PRO A N 1
ATOM 1687 C CA . PRO A 1 216 ? 15.93 24.844 9.047 1 89.06 216 PRO A CA 1
ATOM 1688 C C . PRO A 1 216 ? 16.234 23.453 9.594 1 89.06 216 PRO A C 1
ATOM 1690 O O . PRO A 1 216 ? 16.297 23.25 10.805 1 89.06 216 PRO A O 1
ATOM 1693 N N . VAL A 1 217 ? 16.438 22.5 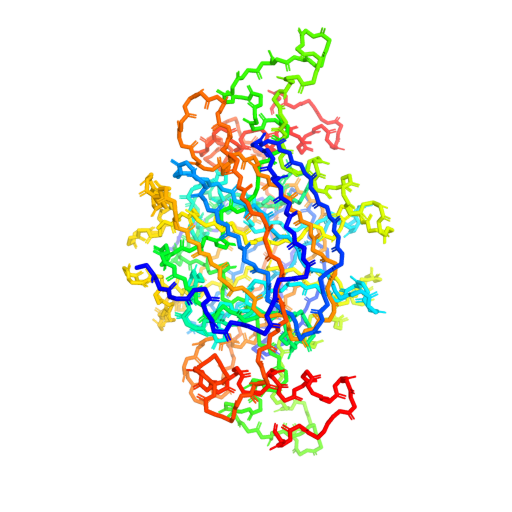8.688 1 91.81 217 VAL A N 1
ATOM 1694 C CA . VAL A 1 217 ? 16.766 21.141 9.086 1 91.81 217 VAL A CA 1
ATOM 1695 C C . VAL A 1 217 ? 18.219 21.062 9.523 1 91.81 217 VAL A C 1
ATOM 1697 O O . VAL A 1 217 ? 19.125 21.359 8.742 1 91.81 217 VAL A O 1
ATOM 1700 N N . ALA A 1 218 ? 18.375 20.641 10.734 1 91.06 218 ALA A N 1
ATOM 1701 C CA . ALA A 1 218 ? 19.734 20.5 11.266 1 91.06 218 ALA A CA 1
ATOM 1702 C C . ALA A 1 218 ? 20.344 19.156 10.867 1 91.06 218 ALA A C 1
ATOM 1704 O O . ALA A 1 218 ? 19.625 18.25 10.43 1 91.06 218 ALA A O 1
ATOM 1705 N N . GLN A 1 219 ? 21.641 19.047 11.016 1 89.69 219 GLN A N 1
ATOM 1706 C CA . GLN A 1 219 ? 22.344 17.812 10.672 1 89.69 219 GLN A CA 1
ATOM 1707 C C . GLN A 1 219 ? 21.922 16.672 11.594 1 89.69 219 GLN A C 1
ATOM 1709 O O . GLN A 1 219 ? 21.906 15.508 11.18 1 89.69 219 GLN A O 1
ATOM 1714 N N . ASP A 1 220 ? 21.562 17.031 12.797 1 94.31 220 ASP A N 1
ATOM 1715 C CA . ASP A 1 220 ? 21.188 16 13.758 1 94.31 220 ASP A CA 1
ATOM 1716 C C . ASP A 1 220 ? 19.672 15.898 13.891 1 94.31 220 ASP A C 1
ATOM 1718 O O . ASP A 1 220 ? 19.156 15.461 14.922 1 94.31 220 ASP A O 1
ATOM 1722 N N . ASP A 1 221 ? 19 16.422 12.891 1 95.75 221 ASP A N 1
ATOM 1723 C CA . ASP A 1 221 ? 17.547 16.297 12.867 1 95.75 221 ASP A CA 1
ATOM 1724 C C . ASP A 1 221 ? 17.125 14.844 13.109 1 95.75 221 ASP A C 1
ATOM 1726 O O . ASP A 1 221 ? 17.547 13.938 12.398 1 95.75 221 ASP A O 1
ATOM 1730 N N . PRO A 1 222 ? 16.281 14.586 14.109 1 97.69 222 PRO A N 1
ATOM 1731 C CA . PRO A 1 222 ? 15.922 13.211 14.484 1 97.69 222 PRO A CA 1
ATOM 1732 C C . PRO A 1 222 ? 15.305 12.43 13.328 1 97.69 222 PRO A C 1
ATOM 1734 O O . PRO A 1 222 ? 15.508 11.219 13.227 1 97.69 222 PRO A O 1
ATOM 1737 N N . CYS A 1 223 ? 14.5 13.031 12.484 1 98.12 223 CYS A N 1
ATOM 1738 C CA . CYS A 1 223 ? 13.898 12.352 11.336 1 98.12 223 CYS A CA 1
ATOM 1739 C C . CYS A 1 223 ? 14.969 11.914 10.344 1 98.12 223 CYS A C 1
ATOM 1741 O O . CYS A 1 223 ? 14.914 10.797 9.82 1 98.12 223 CYS A O 1
ATOM 1743 N N . ARG A 1 224 ? 15.906 12.812 10.094 1 96.38 224 ARG A N 1
ATOM 1744 C CA . ARG A 1 224 ? 16.953 12.57 9.117 1 96.38 224 ARG A CA 1
ATOM 1745 C C . ARG A 1 224 ? 17.859 11.43 9.562 1 96.38 224 ARG A C 1
ATOM 1747 O O . ARG A 1 224 ? 18.25 10.578 8.75 1 96.38 224 ARG A O 1
ATOM 1754 N N . ILE A 1 225 ? 18.172 11.344 10.828 1 96.69 225 ILE A N 1
ATOM 1755 C CA . ILE A 1 225 ? 19.172 10.391 11.289 1 96.69 225 ILE A CA 1
ATOM 1756 C C . ILE A 1 225 ? 18.484 9.141 11.836 1 96.69 225 ILE A C 1
ATOM 1758 O O . ILE A 1 225 ? 19.141 8.273 12.43 1 96.69 225 ILE A O 1
ATOM 1762 N N . HIS A 1 226 ? 17.156 9.07 11.734 1 97.44 226 HIS A N 1
ATOM 1763 C CA . HIS A 1 226 ? 16.359 7.973 12.281 1 97.44 226 HIS A CA 1
ATOM 1764 C C . HIS A 1 226 ? 16.828 6.629 11.734 1 97.44 226 HIS A C 1
ATOM 1766 O O . HIS A 1 226 ? 16.922 5.648 12.477 1 97.44 226 HIS A O 1
ATOM 1772 N N . ARG A 1 227 ? 17.062 6.441 10.484 1 96.38 227 ARG A N 1
ATOM 1773 C CA . ARG A 1 227 ? 17.609 5.297 9.75 1 96.38 227 ARG A CA 1
ATOM 1774 C C . ARG A 1 227 ? 18.547 5.746 8.648 1 96.38 227 ARG A C 1
ATOM 1776 O O . ARG A 1 227 ? 18.484 6.891 8.195 1 96.38 227 ARG A O 1
ATOM 1783 N N . GLY A 1 228 ? 19.438 4.848 8.258 1 95.5 228 GLY A N 1
ATOM 1784 C CA . GLY A 1 228 ? 20.281 5.148 7.113 1 95.5 228 GLY A CA 1
ATOM 1785 C C . GLY A 1 228 ? 19.5 5.527 5.871 1 95.5 228 GLY A C 1
ATOM 1786 O O . GLY A 1 228 ? 19.891 6.418 5.121 1 95.5 228 GLY A O 1
ATOM 1787 N N . GLU A 1 229 ? 18.406 4.906 5.656 1 96.12 229 GLU A N 1
ATOM 1788 C CA . GLU A 1 229 ? 17.547 5.168 4.504 1 96.12 229 GLU A CA 1
ATOM 1789 C C . GLU A 1 229 ? 16.969 6.578 4.559 1 96.12 229 GLU A C 1
ATOM 1791 O O . GLU A 1 229 ? 16.75 7.203 3.518 1 96.12 229 GLU A O 1
ATOM 1796 N N . ASN A 1 230 ? 16.672 7.098 5.762 1 97.69 230 ASN A N 1
ATOM 1797 C CA . ASN A 1 230 ? 16.188 8.469 5.906 1 97.69 230 ASN A CA 1
ATOM 1798 C C . ASN A 1 230 ? 17.219 9.477 5.406 1 97.69 230 ASN A C 1
ATOM 1800 O O . ASN A 1 230 ? 16.891 10.398 4.66 1 97.69 230 ASN A O 1
ATOM 1804 N N . GLU A 1 231 ? 18.391 9.25 5.836 1 96.62 231 GLU A N 1
ATOM 1805 C CA . GLU A 1 231 ? 19.469 10.141 5.402 1 96.62 231 GLU A CA 1
ATOM 1806 C C . GLU A 1 231 ? 19.625 10.117 3.887 1 96.62 231 GLU A C 1
ATOM 1808 O O . GLU A 1 231 ? 19.828 11.156 3.258 1 96.62 231 GLU A O 1
ATOM 1813 N N . ARG A 1 232 ? 19.594 9 3.318 1 95.88 232 ARG A N 1
ATOM 1814 C CA . ARG A 1 232 ? 19.75 8.844 1.875 1 95.88 232 ARG A CA 1
ATOM 1815 C C . ARG A 1 232 ? 18.609 9.531 1.133 1 95.88 232 ARG A C 1
ATOM 1817 O O . ARG A 1 232 ? 18.828 10.18 0.109 1 95.88 232 ARG A O 1
ATOM 1824 N N . ALA A 1 233 ? 17.406 9.25 1.573 1 97.31 233 ALA A N 1
ATOM 1825 C CA . ALA A 1 233 ? 16.25 9.891 0.952 1 97.31 233 ALA A CA 1
ATOM 1826 C C . ALA A 1 233 ? 16.359 11.406 1.031 1 97.31 233 ALA A C 1
ATOM 1828 O O . ALA A 1 233 ? 16 12.117 0.082 1 97.31 233 ALA A O 1
ATOM 1829 N N . TYR A 1 234 ? 16.75 11.898 2.217 1 97.56 234 TYR A N 1
ATOM 1830 C CA . TYR A 1 234 ? 16.938 13.336 2.373 1 97.56 234 TYR A CA 1
ATOM 1831 C C . TYR A 1 234 ? 18 13.859 1.428 1 97.56 234 TYR A C 1
ATOM 1833 O O . TYR A 1 234 ? 17.844 14.922 0.826 1 97.56 234 TYR A O 1
ATOM 1841 N N . TYR A 1 235 ? 19.141 13.141 1.279 1 96.62 235 TYR A N 1
ATOM 1842 C CA . TYR A 1 235 ? 20.188 13.445 0.31 1 96.62 235 TYR A CA 1
ATOM 1843 C C . TYR A 1 235 ? 19.594 13.594 -1.091 1 96.62 235 TYR A C 1
ATOM 1845 O O . TYR A 1 235 ? 19.875 14.586 -1.777 1 96.62 235 TYR A O 1
ATOM 1853 N N . ASN A 1 236 ? 18.812 12.617 -1.519 1 97 236 ASN A N 1
ATOM 1854 C CA . ASN A 1 236 ? 18.188 12.641 -2.836 1 97 236 ASN A CA 1
ATOM 1855 C C . ASN A 1 236 ? 17.281 13.852 -3 1 97 236 ASN A C 1
ATOM 1857 O O . ASN A 1 236 ? 17.156 14.398 -4.098 1 97 236 ASN A O 1
ATOM 1861 N N . THR A 1 237 ? 16.594 14.219 -1.923 1 97.81 237 THR A N 1
ATOM 1862 C CA . THR A 1 237 ? 15.695 15.367 -1.955 1 97.81 237 THR A CA 1
ATOM 1863 C C . THR A 1 237 ? 16.484 16.656 -2.18 1 97.81 237 THR A C 1
ATOM 1865 O O . THR A 1 237 ? 16.062 17.5 -2.977 1 97.81 237 THR A O 1
ATOM 1868 N N . LYS A 1 238 ? 17.562 16.797 -1.486 1 97.12 238 LYS A N 1
ATOM 1869 C CA . LYS A 1 238 ? 18.422 17.953 -1.671 1 97.12 238 LYS A CA 1
ATOM 1870 C C . LYS A 1 238 ? 18.938 18.047 -3.105 1 97.12 238 LYS A C 1
ATOM 1872 O O . LYS A 1 238 ? 18.969 19.125 -3.701 1 97.12 238 LYS A O 1
ATOM 1877 N N . VAL A 1 239 ? 19.359 16.953 -3.67 1 97 239 VAL A N 1
ATOM 1878 C CA . VAL A 1 239 ? 19.828 16.906 -5.051 1 97 239 VAL A CA 1
ATOM 1879 C C . VAL A 1 239 ? 18.719 17.375 -5.992 1 97 239 VAL A C 1
ATOM 1881 O O . VAL A 1 239 ? 18.953 18.156 -6.91 1 97 239 VAL A O 1
ATOM 1884 N N . PHE A 1 240 ? 17.547 16.922 -5.801 1 97.44 240 PHE A N 1
ATOM 1885 C CA . PHE A 1 240 ? 16.391 17.281 -6.621 1 97.44 240 PHE A CA 1
ATOM 1886 C C . PHE A 1 240 ? 16.188 18.781 -6.641 1 97.44 240 PHE A C 1
ATOM 1888 O O . PHE A 1 240 ? 15.82 19.359 -7.676 1 97.44 240 PHE A O 1
ATOM 1895 N N . TYR A 1 241 ? 16.453 19.438 -5.516 1 96.81 241 TYR A N 1
ATOM 1896 C CA . TYR A 1 241 ? 16.219 20.875 -5.418 1 96.81 241 TYR A CA 1
ATOM 1897 C C . TYR A 1 241 ? 17.5 21.656 -5.727 1 96.81 241 TYR A C 1
ATOM 1899 O O . TYR A 1 241 ? 17.547 22.875 -5.539 1 96.81 241 TYR A O 1
ATOM 1907 N N . GLY A 1 242 ? 18.547 20.984 -6.18 1 95.88 242 GLY A N 1
ATOM 1908 C CA . GLY A 1 242 ? 19.797 21.641 -6.559 1 95.88 242 GLY A CA 1
ATOM 1909 C C . GLY A 1 242 ? 20.578 22.188 -5.371 1 95.88 242 GLY A C 1
ATOM 1910 O O . GLY A 1 242 ? 21.266 23.203 -5.488 1 95.88 242 GLY A O 1
ATOM 1911 N N . GLU A 1 243 ? 20.406 21.562 -4.227 1 94.44 243 GLU A N 1
ATOM 1912 C CA . GLU A 1 243 ? 21.109 21.953 -3.006 1 94.44 243 GLU A CA 1
ATOM 1913 C C . GLU A 1 243 ? 22.281 21.016 -2.721 1 94.44 243 GLU A C 1
ATOM 1915 O O . GLU A 1 243 ? 22.312 19.875 -3.199 1 94.44 243 GLU A O 1
ATOM 1920 N N . ASN A 1 244 ? 23.234 21.531 -1.962 1 91.69 244 ASN A N 1
ATOM 1921 C CA . ASN A 1 244 ? 24.297 20.641 -1.506 1 91.69 244 ASN A CA 1
ATOM 1922 C C . ASN A 1 244 ? 23.766 19.547 -0.582 1 91.69 244 ASN A C 1
ATOM 1924 O O . ASN A 1 244 ? 23.359 19.828 0.546 1 91.69 244 ASN A O 1
ATOM 1928 N N . PRO A 1 245 ? 23.812 18.406 -1.015 1 90.38 245 PRO A N 1
ATOM 1929 C CA . PRO A 1 245 ? 23.172 17.359 -0.238 1 90.38 245 PRO A CA 1
ATOM 1930 C C . PRO A 1 245 ? 23.922 17.016 1.041 1 90.38 245 PRO A C 1
ATOM 1932 O O . PRO A 1 245 ? 23.406 16.297 1.904 1 90.38 245 PRO A O 1
ATOM 1935 N N . ASN A 1 246 ? 25.141 17.531 1.14 1 85.06 246 ASN A N 1
ATOM 1936 C CA . ASN A 1 246 ? 25.953 17.219 2.305 1 85.06 246 ASN A CA 1
ATOM 1937 C C . ASN A 1 246 ? 25.781 18.25 3.412 1 85.06 246 ASN A C 1
ATOM 1939 O O . ASN A 1 246 ? 26.344 18.109 4.5 1 85.06 246 ASN A O 1
ATOM 1943 N N . ASP A 1 247 ? 25.016 19.297 3.094 1 81.62 247 ASP A N 1
ATOM 1944 C CA . ASP A 1 247 ? 24.719 20.312 4.105 1 81.62 247 ASP A CA 1
ATOM 1945 C C . ASP A 1 247 ? 23.5 19.906 4.945 1 81.62 247 ASP A C 1
ATOM 1947 O O . ASP A 1 247 ? 22.609 19.203 4.461 1 81.62 247 ASP A O 1
ATOM 1951 N N . MET B 1 1 ? 0.81 -33.938 0.987 1 29.45 1 MET B N 1
ATOM 1952 C CA . MET B 1 1 ? 1.073 -33.844 -0.445 1 29.45 1 MET B CA 1
ATOM 1953 C C . MET B 1 1 ? -0.208 -33.531 -1.212 1 29.45 1 MET B C 1
ATOM 1955 O O . MET B 1 1 ? -1.039 -34.406 -1.425 1 29.45 1 MET B O 1
ATOM 1959 N N . ALA B 1 2 ? -0.793 -32.469 -0.919 1 38.88 2 ALA B N 1
ATOM 1960 C CA . ALA B 1 2 ? -2.18 -32.281 -1.324 1 38.88 2 ALA B CA 1
ATOM 1961 C C . ALA B 1 2 ? -2.373 -32.562 -2.807 1 38.88 2 ALA B C 1
ATOM 1963 O O . ALA B 1 2 ? -1.528 -32.219 -3.635 1 38.88 2 ALA B O 1
ATOM 1964 N N . GLU B 1 3 ? -3.191 -33.469 -3.367 1 39.53 3 GLU B N 1
ATOM 1965 C CA . GLU B 1 3 ? -3.449 -34.062 -4.672 1 39.53 3 GLU B CA 1
ATOM 1966 C C . GLU B 1 3 ? -3.584 -33 -5.758 1 39.53 3 GLU B C 1
ATOM 1968 O O . GLU B 1 3 ? -4.367 -32.062 -5.617 1 39.53 3 GLU B O 1
ATOM 1973 N N . VAL B 1 4 ? -2.529 -32.438 -6.477 1 44.75 4 VAL B N 1
ATOM 1974 C CA . VAL B 1 4 ? -2.455 -31.922 -7.836 1 44.75 4 VAL B CA 1
ATOM 1975 C C . VAL B 1 4 ? -3.709 -32.312 -8.609 1 44.75 4 VAL B C 1
ATOM 1977 O O . VAL B 1 4 ? -3.867 -31.953 -9.781 1 44.75 4 VAL B O 1
ATOM 1980 N N . SER B 1 5 ? -4.344 -33.344 -8.148 1 48.5 5 SER B N 1
ATOM 1981 C CA . SER B 1 5 ? -5.312 -34.094 -8.922 1 48.5 5 SER B CA 1
ATOM 1982 C C . SER B 1 5 ? -6.52 -33.25 -9.297 1 48.5 5 SER B C 1
ATOM 1984 O O . SER B 1 5 ? -7.316 -33.625 -10.156 1 48.5 5 SER B O 1
ATOM 1986 N N . GLU B 1 6 ? -6.637 -32.062 -8.539 1 62.72 6 GLU B N 1
ATOM 1987 C CA . GLU B 1 6 ? -8.031 -31.656 -8.594 1 62.72 6 GLU B CA 1
ATOM 1988 C C . GLU B 1 6 ? -8.266 -30.688 -9.75 1 62.72 6 GLU B C 1
ATOM 1990 O O . GLU B 1 6 ? -9.391 -30.203 -9.953 1 62.72 6 GLU B O 1
ATOM 1995 N N . TYR B 1 7 ? -7.047 -30.438 -10.547 1 77.44 7 TYR B N 1
ATOM 1996 C CA . TYR B 1 7 ? -7.418 -29.516 -11.602 1 77.44 7 TYR B CA 1
ATOM 1997 C C . TYR B 1 7 ? -7.609 -30.234 -12.93 1 77.44 7 TYR B C 1
ATOM 1999 O O . TYR B 1 7 ? -7.25 -31.406 -13.062 1 77.44 7 TYR B O 1
ATOM 2007 N N . ASN B 1 8 ? -8.25 -29.656 -13.961 1 72.94 8 ASN B N 1
ATOM 2008 C CA . ASN B 1 8 ? -8.656 -30.25 -15.234 1 72.94 8 ASN B CA 1
ATOM 2009 C C . ASN B 1 8 ? -7.492 -30.344 -16.219 1 72.94 8 ASN B C 1
ATOM 2011 O O . ASN B 1 8 ? -7.688 -30.281 -17.422 1 72.94 8 ASN B O 1
ATOM 2015 N N . GLY B 1 9 ? -6.312 -30.406 -15.742 1 86.25 9 GLY B N 1
ATOM 2016 C CA . GLY B 1 9 ? -5.188 -30.703 -16.609 1 86.25 9 GLY B CA 1
ATOM 2017 C C . GLY B 1 9 ? -4.18 -29.578 -16.703 1 86.25 9 GLY B C 1
ATOM 2018 O O . GLY B 1 9 ? -4.535 -28.406 -16.547 1 86.25 9 GLY B O 1
ATOM 2019 N N . LEU B 1 10 ? -2.941 -29.938 -17.031 1 93.75 10 LEU B N 1
ATOM 2020 C CA . LEU B 1 10 ? -1.812 -29.031 -17.156 1 93.75 10 LEU B CA 1
ATOM 2021 C C . LEU B 1 10 ? -1.822 -28.312 -18.5 1 93.75 10 LEU B C 1
ATOM 2023 O O . LEU B 1 10 ? -1.976 -28.969 -19.547 1 93.75 10 LEU B O 1
ATOM 2027 N N . ILE B 1 11 ? -1.823 -27.016 -18.531 1 96.06 11 ILE B N 1
ATOM 2028 C CA . ILE B 1 11 ? -1.725 -26.234 -19.766 1 96.06 11 ILE B CA 1
ATOM 2029 C C . ILE B 1 11 ? -0.256 -26 -20.109 1 96.06 11 ILE B C 1
ATOM 2031 O O . ILE B 1 11 ? 0.192 -26.375 -21.203 1 96.06 11 ILE B O 1
ATOM 2035 N N . TRP B 1 12 ? 0.54 -25.422 -19.172 1 96.38 12 TRP B N 1
ATOM 2036 C CA . TRP B 1 12 ? 1.979 -25.281 -19.375 1 96.38 12 TRP B CA 1
ATOM 2037 C C . TRP B 1 12 ? 2.711 -25.234 -18.047 1 96.38 12 TRP B C 1
ATOM 2039 O O . TRP B 1 12 ? 2.084 -25.094 -16.984 1 96.38 12 TRP B O 1
ATOM 2049 N N . LYS B 1 13 ? 3.936 -25.5 -18.141 1 95.94 13 LYS B N 1
ATOM 2050 C CA . LYS B 1 13 ? 4.863 -25.469 -17.016 1 95.94 13 LYS B CA 1
ATOM 2051 C C . LYS B 1 13 ? 6.18 -24.812 -17.406 1 95.94 13 LYS B C 1
ATOM 2053 O O . LYS B 1 13 ? 6.688 -25.016 -18.5 1 95.94 13 LYS B O 1
ATOM 2058 N N . GLU B 1 14 ? 6.668 -23.984 -16.5 1 95.88 14 GLU B N 1
ATOM 2059 C CA . GLU B 1 14 ? 7.91 -23.25 -16.766 1 95.88 14 GLU B CA 1
ATOM 2060 C C . GLU B 1 14 ? 8.766 -23.141 -15.516 1 95.88 14 GLU B C 1
ATOM 2062 O O . GLU B 1 14 ? 8.25 -22.938 -14.414 1 95.88 14 GLU B O 1
ATOM 2067 N N . SER B 1 15 ? 10.07 -23.344 -15.711 1 96.56 15 SER B N 1
ATOM 2068 C CA . SER B 1 15 ? 11.023 -23.047 -14.641 1 96.56 15 SER B CA 1
ATOM 2069 C C . SER B 1 15 ? 11.375 -21.562 -14.602 1 96.56 15 SER B C 1
ATOM 2071 O O . SER B 1 15 ? 11.625 -20.953 -15.633 1 96.56 15 SER B O 1
ATOM 2073 N N . PHE B 1 16 ? 11.352 -20.984 -13.477 1 96.94 16 PHE B N 1
ATOM 2074 C CA . PHE B 1 16 ? 11.656 -19.578 -13.242 1 96.94 16 PHE B CA 1
ATOM 2075 C C . PHE B 1 16 ? 12.859 -19.438 -12.32 1 96.94 16 PHE B C 1
ATOM 2077 O O . PHE B 1 16 ? 12.742 -19.609 -11.102 1 96.94 16 PHE B O 1
ATOM 2084 N N . PRO B 1 17 ? 14.086 -19.188 -12.898 1 96.69 17 PRO B N 1
ATOM 2085 C CA . PRO B 1 17 ? 15.312 -19.141 -12.094 1 96.69 17 PRO B CA 1
ATOM 2086 C C . PRO B 1 17 ? 15.266 -18.062 -11.016 1 96.69 17 PRO B C 1
ATOM 2088 O O . PRO B 1 17 ? 14.5 -17.094 -11.125 1 96.69 17 PRO B O 1
ATOM 2091 N N . GLY B 1 18 ? 16.094 -18.281 -9.977 1 96.56 18 GLY B N 1
ATOM 2092 C CA . GLY B 1 18 ? 16.266 -17.219 -8.992 1 96.56 18 GLY B CA 1
ATOM 2093 C C . GLY B 1 18 ? 16.859 -15.953 -9.578 1 96.56 18 GLY B C 1
ATOM 2094 O O . GLY B 1 18 ? 17.781 -16.016 -10.398 1 96.56 18 GLY B O 1
ATOM 2095 N N . GLY B 1 19 ? 16.281 -14.758 -9.156 1 96.25 19 GLY B N 1
ATOM 2096 C CA . GLY B 1 19 ? 16.797 -13.477 -9.617 1 96.25 19 GLY B CA 1
ATOM 2097 C C . GLY B 1 19 ? 16.328 -13.102 -11.008 1 96.25 19 GLY B C 1
ATOM 2098 O O . GLY B 1 19 ? 16.844 -12.164 -11.617 1 96.25 19 GLY B O 1
ATOM 2099 N N . ALA B 1 20 ? 15.406 -13.828 -11.508 1 96.88 20 ALA B N 1
ATOM 2100 C CA . ALA B 1 20 ? 14.898 -13.578 -12.852 1 96.88 20 ALA B CA 1
ATOM 2101 C C . ALA B 1 20 ? 13.594 -12.781 -12.805 1 96.88 20 ALA B C 1
ATOM 2103 O O . ALA B 1 20 ? 13.023 -12.578 -11.727 1 96.88 20 ALA B O 1
ATOM 2104 N N . HIS B 1 21 ? 13.18 -12.266 -13.914 1 98.06 21 HIS B N 1
ATOM 2105 C CA . HIS B 1 21 ? 11.93 -11.531 -14.102 1 98.06 21 HIS B CA 1
ATOM 2106 C C . HIS B 1 21 ? 11.117 -12.109 -15.25 1 98.06 21 HIS B C 1
ATOM 2108 O O . HIS B 1 21 ? 11.672 -12.602 -16.234 1 98.06 21 HIS B O 1
ATOM 2114 N N . TRP B 1 22 ? 9.836 -12.062 -15.07 1 98.12 22 TRP B N 1
ATOM 2115 C CA . TRP B 1 22 ? 8.93 -12.68 -16.047 1 98.12 22 TRP B CA 1
ATOM 2116 C C . TRP B 1 22 ? 7.602 -11.938 -16.094 1 98.12 22 TRP B C 1
ATOM 2118 O O . TRP B 1 22 ? 7.137 -11.406 -15.078 1 98.12 22 TRP B O 1
ATOM 2128 N N . SER B 1 23 ? 7.004 -11.805 -17.266 1 98.5 23 SER B N 1
ATOM 2129 C CA . SER B 1 23 ? 5.625 -11.344 -17.375 1 98.5 23 SER B CA 1
ATOM 2130 C C . SER B 1 23 ? 4.867 -12.125 -18.438 1 98.5 23 SER B C 1
ATOM 2132 O O . SER B 1 23 ? 5.469 -12.633 -19.391 1 98.5 23 SER B O 1
ATOM 2134 N N . GLY B 1 24 ? 3.674 -12.266 -18.266 1 98.25 24 GLY B N 1
ATOM 2135 C CA . GLY B 1 24 ? 2.785 -12.961 -19.188 1 98.25 24 GLY B CA 1
ATOM 2136 C C . GLY B 1 24 ? 1.318 -12.805 -18.828 1 98.25 24 GLY B C 1
ATOM 2137 O O . GLY B 1 24 ? 0.982 -12.211 -17.797 1 98.25 24 GLY B O 1
ATOM 2138 N N . VAL B 1 25 ? 0.498 -13.336 -19.719 1 98.56 25 VAL B N 1
ATOM 2139 C CA . VAL B 1 25 ? -0.941 -13.273 -19.484 1 98.56 25 VAL B CA 1
ATOM 2140 C C . VAL B 1 25 ? -1.418 -14.578 -18.859 1 98.56 25 VAL B C 1
ATOM 2142 O O . VAL B 1 25 ? -1.105 -15.664 -19.344 1 98.56 25 VAL B O 1
ATOM 2145 N N . ILE B 1 26 ? -2.021 -14.477 -17.75 1 98.69 26 ILE B N 1
ATOM 2146 C CA . ILE B 1 26 ? -2.738 -15.594 -17.156 1 98.69 26 ILE B CA 1
ATOM 2147 C C . ILE B 1 26 ? -4.242 -15.398 -17.328 1 98.69 26 ILE B C 1
ATOM 2149 O O . ILE B 1 26 ? -4.793 -14.375 -16.922 1 98.69 26 ILE B O 1
ATOM 2153 N N . ARG B 1 27 ? -4.887 -16.375 -17.859 1 98.12 27 ARG B N 1
ATOM 2154 C CA . ARG B 1 27 ? -6.27 -16.219 -18.297 1 98.12 27 ARG B CA 1
ATOM 2155 C C . ARG B 1 27 ? -7.238 -16.562 -17.188 1 98.12 27 ARG B C 1
ATOM 2157 O O . ARG B 1 27 ? -6.965 -17.438 -16.359 1 98.12 27 ARG B O 1
ATOM 2164 N N . ARG B 1 28 ? -8.375 -15.836 -17.219 1 97.94 28 ARG B N 1
ATOM 2165 C CA . ARG B 1 28 ? -9.508 -16.219 -16.375 1 97.94 28 ARG B CA 1
ATOM 2166 C C . ARG B 1 28 ? -9.875 -17.672 -16.562 1 97.94 28 ARG B C 1
ATOM 2168 O O . ARG B 1 28 ? -9.844 -18.188 -17.688 1 97.94 28 ARG B O 1
ATOM 2175 N N . GLY B 1 29 ? -10.18 -18.344 -15.422 1 96.56 29 GLY B N 1
ATOM 2176 C CA . GLY B 1 29 ? -10.562 -19.734 -15.5 1 96.56 29 GLY B CA 1
ATOM 2177 C C . GLY B 1 29 ? -9.375 -20.688 -15.469 1 96.56 29 GLY B C 1
ATOM 2178 O O . GLY B 1 29 ? -9.5 -21.859 -15.781 1 96.56 29 GLY B O 1
ATOM 2179 N N . THR B 1 30 ? -8.25 -20.203 -15.148 1 98 30 THR B N 1
ATOM 2180 C CA . THR B 1 30 ? -7.066 -21.031 -14.977 1 98 30 THR B CA 1
ATOM 2181 C C . THR B 1 30 ? -6.492 -20.875 -13.57 1 98 30 THR B C 1
ATOM 2183 O O . THR B 1 30 ? -6.891 -19.969 -12.828 1 98 30 THR B O 1
ATOM 2186 N N . VAL B 1 31 ? -5.66 -21.812 -13.148 1 98.38 31 VAL B N 1
ATOM 2187 C CA . VAL B 1 31 ? -4.953 -21.781 -11.867 1 98.38 31 VAL B CA 1
ATOM 2188 C C . VAL B 1 31 ? -3.451 -21.672 -12.109 1 98.38 31 VAL B C 1
ATOM 2190 O O . VAL B 1 31 ? -2.867 -22.484 -12.828 1 98.38 31 VAL B O 1
ATOM 2193 N N . LEU B 1 32 ? -2.844 -20.641 -11.648 1 98.62 32 LEU B N 1
ATOM 2194 C CA . LEU B 1 32 ? -1.39 -20.531 -11.602 1 98.62 32 LEU B CA 1
ATOM 2195 C C . LEU B 1 32 ? -0.847 -21.078 -10.289 1 98.62 32 LEU B C 1
ATOM 2197 O O . LEU B 1 32 ? -1.168 -20.578 -9.211 1 98.62 32 LEU B O 1
ATOM 2201 N N . ARG B 1 33 ? -0.087 -22.141 -10.352 1 98.19 33 ARG B N 1
ATOM 2202 C CA . ARG B 1 33 ? 0.609 -22.656 -9.18 1 98.19 33 ARG B CA 1
ATOM 2203 C C . ARG B 1 33 ? 2.047 -22.141 -9.125 1 98.19 33 ARG B C 1
ATOM 2205 O O . ARG B 1 33 ? 2.809 -22.328 -10.078 1 98.19 33 ARG B O 1
ATOM 2212 N N . LEU B 1 34 ? 2.396 -21.453 -8.109 1 98.69 34 LEU B N 1
ATOM 2213 C CA . LEU B 1 34 ? 3.785 -21.156 -7.789 1 98.69 34 LEU B CA 1
ATOM 2214 C C . LEU B 1 34 ? 4.352 -22.188 -6.82 1 98.69 34 LEU B C 1
ATOM 2216 O O . LEU B 1 34 ? 3.758 -22.453 -5.773 1 98.69 34 LEU B O 1
ATOM 2220 N N . THR B 1 35 ? 5.457 -22.766 -7.109 1 98.56 35 THR B N 1
ATOM 2221 C CA . THR B 1 35 ? 6.07 -23.766 -6.234 1 98.56 35 THR B CA 1
ATOM 2222 C C . THR B 1 35 ? 7.48 -23.328 -5.836 1 98.56 35 THR B C 1
ATOM 2224 O O . THR B 1 35 ? 8.312 -23.047 -6.695 1 98.56 35 THR B O 1
ATOM 2227 N N . ASP B 1 36 ? 7.703 -23.234 -4.574 1 98.56 36 ASP B N 1
ATOM 2228 C CA . ASP B 1 36 ? 9.047 -23.016 -4.039 1 98.56 36 ASP B CA 1
ATOM 2229 C C . ASP B 1 36 ? 9.852 -24.312 -4.051 1 98.56 36 ASP B C 1
ATOM 2231 O O . ASP B 1 36 ? 9.75 -25.125 -3.127 1 98.56 36 ASP B O 1
ATOM 2235 N N . ILE B 1 37 ? 10.797 -24.391 -4.969 1 97.56 37 ILE B N 1
ATOM 2236 C CA . ILE B 1 37 ? 11.484 -25.641 -5.262 1 97.56 37 ILE B CA 1
ATOM 2237 C C . ILE B 1 37 ? 12.492 -25.953 -4.156 1 97.56 37 ILE B C 1
ATOM 2239 O O . ILE B 1 37 ? 12.609 -27.094 -3.717 1 97.56 37 ILE B O 1
ATOM 2243 N N . GLU B 1 38 ? 13.188 -25 -3.652 1 97.88 38 GLU B N 1
ATOM 2244 C CA . GLU B 1 38 ? 14.32 -25.234 -2.766 1 97.88 38 GLU B CA 1
ATOM 2245 C C . GLU B 1 38 ? 14.023 -24.75 -1.347 1 97.88 38 GLU B C 1
ATOM 2247 O O . GLU B 1 38 ? 14.758 -25.078 -0.411 1 97.88 38 GLU B O 1
ATOM 2252 N N . GLY B 1 39 ? 12.977 -24.078 -1.16 1 98.12 39 GLY B N 1
ATOM 2253 C CA . GLY B 1 39 ? 12.719 -23.453 0.124 1 98.12 39 GLY B CA 1
ATOM 2254 C C . GLY B 1 39 ? 13.32 -22.062 0.231 1 98.12 39 GLY B C 1
ATOM 2255 O O . GLY B 1 39 ? 14.414 -21.812 -0.274 1 98.12 39 GLY B O 1
ATOM 2256 N N . GLY B 1 40 ? 12.562 -21.188 0.888 1 97.81 40 GLY B N 1
ATOM 2257 C CA . GLY B 1 40 ? 13.07 -19.859 1.149 1 97.81 40 GLY B CA 1
ATOM 2258 C C . GLY B 1 40 ? 12.945 -18.922 -0.044 1 97.81 40 GLY B C 1
ATOM 2259 O O . GLY B 1 40 ? 13.664 -17.922 -0.136 1 97.81 40 GLY B O 1
ATOM 2260 N N . ALA B 1 41 ? 12.102 -19.219 -0.996 1 98.25 41 ALA B N 1
ATOM 2261 C CA . ALA B 1 41 ? 11.922 -18.391 -2.186 1 98.25 41 ALA B CA 1
ATOM 2262 C C . ALA B 1 41 ? 11.133 -17.125 -1.859 1 98.25 41 ALA B C 1
ATOM 2264 O O . ALA B 1 41 ? 10.469 -17.047 -0.82 1 98.25 41 ALA B O 1
ATOM 2265 N N . ASN B 1 42 ? 11.289 -16.125 -2.637 1 98.75 42 ASN B N 1
ATOM 2266 C CA . ASN B 1 42 ? 10.445 -14.938 -2.701 1 98.75 42 ASN B CA 1
ATOM 2267 C C . ASN B 1 42 ? 9.992 -14.648 -4.129 1 98.75 42 ASN B C 1
ATOM 2269 O O . ASN B 1 42 ? 10.82 -14.594 -5.047 1 98.75 42 ASN B O 1
ATOM 2273 N N . ILE B 1 43 ? 8.719 -14.406 -4.281 1 98.81 43 ILE B N 1
ATOM 2274 C CA . ILE B 1 43 ? 8.188 -14 -5.578 1 98.81 43 ILE B CA 1
ATOM 2275 C C . ILE B 1 43 ? 7.367 -12.719 -5.43 1 98.81 43 ILE B C 1
ATOM 2277 O O . ILE B 1 43 ? 6.266 -12.742 -4.875 1 98.81 43 ILE B O 1
ATOM 2281 N N . ALA B 1 44 ? 7.898 -11.609 -5.945 1 98.88 44 ALA B N 1
ATOM 2282 C CA . ALA B 1 44 ? 7.121 -10.375 -6.047 1 98.88 44 ALA B CA 1
ATOM 2283 C C . ALA B 1 44 ? 6.188 -10.414 -7.254 1 98.88 44 ALA B C 1
ATOM 2285 O O . ALA B 1 44 ? 6.613 -10.734 -8.367 1 98.88 44 ALA B O 1
ATOM 2286 N N . MET B 1 45 ? 4.922 -10.078 -7.035 1 98.88 45 MET B N 1
ATOM 2287 C CA . MET B 1 45 ? 3.939 -10.188 -8.117 1 98.88 45 MET B CA 1
ATOM 2288 C C . MET B 1 45 ? 3.133 -8.898 -8.242 1 98.88 45 MET B C 1
ATOM 2290 O O . MET B 1 45 ? 2.662 -8.352 -7.238 1 98.88 45 MET B O 1
ATOM 2294 N N . LEU B 1 46 ? 3.068 -8.359 -9.414 1 98.75 46 LEU B N 1
ATOM 2295 C CA . LEU B 1 46 ? 2.111 -7.34 -9.82 1 98.75 46 LEU B CA 1
ATOM 2296 C C . LEU B 1 46 ? 1.054 -7.926 -10.75 1 98.75 46 LEU B C 1
ATOM 2298 O O . LEU B 1 46 ? 1.331 -8.867 -11.5 1 98.75 46 LEU B O 1
ATOM 2302 N N . MET B 1 47 ? -0.141 -7.395 -10.703 1 98.75 47 MET B N 1
ATOM 2303 C CA . MET B 1 47 ? -1.224 -7.848 -11.57 1 98.75 47 MET B CA 1
ATOM 2304 C C . MET B 1 47 ? -1.966 -6.66 -12.172 1 98.75 47 MET B C 1
ATOM 2306 O O . MET B 1 47 ? -2.344 -5.73 -11.461 1 98.75 47 MET B O 1
ATOM 2310 N N . ASN B 1 48 ? -2.158 -6.68 -13.469 1 98.56 48 ASN B N 1
ATOM 2311 C CA . ASN B 1 48 ? -2.961 -5.723 -14.227 1 98.56 48 ASN B CA 1
ATOM 2312 C C . ASN B 1 48 ? -4.023 -6.426 -15.062 1 98.56 48 ASN B C 1
ATOM 2314 O O . ASN B 1 48 ? -3.787 -7.516 -15.594 1 98.56 48 ASN B O 1
ATOM 2318 N N . ASN B 1 49 ? -5.188 -5.797 -15.141 1 98.38 49 ASN B N 1
ATOM 2319 C CA . ASN B 1 49 ? -6.199 -6.258 -16.078 1 98.38 49 ASN B CA 1
ATOM 2320 C C . ASN B 1 49 ? -5.738 -6.09 -17.531 1 98.38 49 ASN B C 1
ATOM 2322 O O . ASN B 1 49 ? -5.363 -4.992 -17.938 1 98.38 49 ASN B O 1
ATOM 2326 N N . ILE B 1 50 ? -5.742 -7.156 -18.312 1 98.12 50 ILE B N 1
ATOM 2327 C CA . ILE B 1 50 ? -5.23 -7.078 -19.672 1 98.12 50 ILE B CA 1
ATOM 2328 C C . ILE B 1 50 ? -6.168 -6.227 -20.531 1 98.12 50 ILE B C 1
ATOM 2330 O O . ILE B 1 50 ? -5.73 -5.566 -21.469 1 98.12 50 ILE B O 1
ATOM 2334 N N . GLU B 1 51 ? -7.465 -6.188 -20.266 1 97.06 51 GLU B N 1
ATOM 2335 C CA . GLU B 1 51 ? -8.461 -5.457 -21.047 1 97.06 51 GLU B CA 1
ATOM 2336 C C . GLU B 1 51 ? -8.461 -3.973 -20.703 1 97.06 51 GLU B C 1
ATOM 2338 O O . GLU B 1 51 ? -8.711 -3.127 -21.562 1 97.06 51 GLU B O 1
ATOM 2343 N N . VAL B 1 52 ? -8.289 -3.637 -19.484 1 96.06 52 VAL B N 1
ATOM 2344 C CA . VAL B 1 52 ? -8.172 -2.285 -18.938 1 96.06 52 VAL B CA 1
ATOM 2345 C C . VAL B 1 52 ? -6.906 -2.176 -18.094 1 96.06 52 VAL B C 1
ATOM 2347 O O . VAL B 1 52 ? -6.98 -2.199 -16.859 1 96.06 52 VAL B O 1
ATOM 2350 N N . LYS B 1 53 ? -5.832 -1.942 -18.672 1 95.31 53 LYS B N 1
ATOM 2351 C CA . LYS B 1 53 ? -4.52 -2.168 -18.062 1 95.31 53 LYS B CA 1
ATOM 2352 C C . LYS B 1 53 ? -4.309 -1.266 -16.859 1 95.31 53 LYS B C 1
ATOM 2354 O O . LYS B 1 53 ? -3.463 -1.55 -16 1 95.31 53 LYS B O 1
ATOM 2359 N N . ASN B 1 54 ? -5.113 -0.132 -16.797 1 92.38 54 ASN B N 1
ATOM 2360 C CA . ASN B 1 54 ? -4.973 0.75 -15.641 1 92.38 54 ASN B CA 1
ATOM 2361 C C . ASN B 1 54 ? -5.676 0.18 -14.414 1 92.38 54 ASN B C 1
ATOM 2363 O O . ASN B 1 54 ? -5.516 0.699 -13.305 1 92.38 54 ASN B O 1
ATOM 2367 N N . GLU B 1 55 ? -6.531 -0.865 -14.547 1 96.44 55 GLU B N 1
ATOM 2368 C CA . GLU B 1 55 ? -7.035 -1.616 -13.406 1 96.44 55 GLU B CA 1
ATOM 2369 C C . GLU B 1 55 ? -5.98 -2.576 -12.867 1 96.44 55 GLU B C 1
ATOM 2371 O O . GLU B 1 55 ? -5.48 -3.436 -13.594 1 96.44 55 GLU B O 1
ATOM 2376 N N . ARG B 1 56 ? -5.586 -2.412 -11.609 1 97.38 56 ARG B N 1
ATOM 2377 C CA . ARG B 1 56 ? -4.469 -3.168 -11.055 1 97.38 56 ARG B CA 1
ATOM 2378 C C . ARG B 1 56 ? -4.762 -3.605 -9.625 1 97.38 56 ARG B C 1
ATOM 2380 O O . ARG B 1 56 ? -5.762 -3.186 -9.031 1 97.38 56 ARG B O 1
ATOM 2387 N N . PHE B 1 57 ? -4.02 -4.496 -9.133 1 98.25 57 PHE B N 1
ATOM 2388 C CA . PHE B 1 57 ? -4.121 -4.988 -7.762 1 98.25 57 PHE B CA 1
ATOM 2389 C C . PHE B 1 57 ? -4.121 -3.83 -6.77 1 98.25 57 PHE B C 1
ATOM 2391 O O . PHE B 1 57 ? -3.328 -2.896 -6.902 1 98.25 57 PHE B O 1
ATOM 2398 N N . ASN B 1 58 ? -4.984 -3.904 -5.855 1 97.44 58 ASN B N 1
ATOM 2399 C CA . ASN B 1 58 ? -5.102 -2.895 -4.809 1 97.44 58 ASN B CA 1
ATOM 2400 C C . ASN B 1 58 ? -4.914 -3.504 -3.42 1 97.44 58 ASN B C 1
ATOM 2402 O O . ASN B 1 58 ? -5.836 -4.109 -2.873 1 97.44 58 ASN B O 1
ATOM 2406 N N . MET B 1 59 ? -3.783 -3.258 -2.775 1 98.19 59 MET B N 1
ATOM 2407 C CA . MET B 1 59 ? -3.393 -3.881 -1.514 1 98.19 59 MET B CA 1
ATOM 2408 C C . MET B 1 59 ? -4.316 -3.441 -0.382 1 98.19 59 MET B C 1
ATOM 2410 O O . MET B 1 59 ? -4.883 -4.277 0.323 1 98.19 59 MET B O 1
ATOM 2414 N N . PRO B 1 60 ? -4.555 -2.131 -0.152 1 97.38 60 PRO B N 1
ATOM 2415 C CA . PRO B 1 60 ? -5.383 -1.737 0.991 1 97.38 60 PRO B CA 1
ATOM 2416 C C . PRO B 1 60 ? -6.793 -2.312 0.92 1 97.38 60 PRO B C 1
ATOM 2418 O O . PRO B 1 60 ? -7.324 -2.785 1.93 1 97.38 60 PRO B O 1
ATOM 2421 N N . ASP B 1 61 ? -7.395 -2.275 -0.26 1 96.88 61 ASP B N 1
ATOM 2422 C CA . ASP B 1 61 ? -8.742 -2.805 -0.411 1 96.88 61 ASP B CA 1
ATOM 2423 C C . ASP B 1 61 ? -8.781 -4.305 -0.119 1 96.88 61 ASP B C 1
ATOM 2425 O O . ASP B 1 61 ? -9.734 -4.797 0.49 1 96.88 61 ASP B O 1
ATOM 2429 N N . THR B 1 62 ? -7.77 -5.004 -0.597 1 98.44 62 THR B N 1
ATOM 2430 C CA . THR B 1 62 ? -7.672 -6.441 -0.36 1 98.44 62 THR B CA 1
ATOM 2431 C C . THR B 1 62 ? -7.566 -6.738 1.134 1 98.44 62 THR B C 1
ATOM 2433 O O . THR B 1 62 ? -8.32 -7.555 1.663 1 98.44 62 THR B O 1
ATOM 2436 N N . LEU B 1 63 ? -6.695 -6.039 1.797 1 97.94 63 LEU B N 1
ATOM 2437 C CA . LEU B 1 63 ? -6.414 -6.312 3.203 1 97.94 63 LEU B CA 1
ATOM 2438 C C . LEU B 1 63 ? -7.574 -5.871 4.086 1 97.94 63 LEU B C 1
ATOM 2440 O O . LEU B 1 63 ? -8.062 -6.645 4.914 1 97.94 63 LEU B O 1
ATOM 2444 N N . LYS B 1 64 ? -8.031 -4.676 3.916 1 96.5 64 LYS B N 1
ATOM 2445 C CA . LYS B 1 64 ? -9.07 -4.152 4.797 1 96.5 64 LYS B CA 1
ATOM 2446 C C . LYS B 1 64 ? -10.367 -4.945 4.645 1 96.5 64 LYS B C 1
ATOM 2448 O O . LYS B 1 64 ? -11.047 -5.227 5.633 1 96.5 64 LYS B O 1
ATOM 2453 N N . ALA B 1 65 ? -10.734 -5.254 3.391 1 96.69 65 ALA B N 1
ATOM 2454 C CA . ALA B 1 65 ? -11.969 -5.988 3.137 1 96.69 65 ALA B CA 1
ATOM 2455 C C . ALA B 1 65 ? -11.953 -7.344 3.834 1 96.69 65 ALA B C 1
ATOM 2457 O O . ALA B 1 65 ? -12.992 -7.836 4.273 1 96.69 65 ALA B O 1
ATOM 2458 N N . GLN B 1 66 ? -10.828 -7.93 3.922 1 97.75 66 GLN B N 1
ATOM 2459 C CA . GLN B 1 66 ? -10.734 -9.297 4.43 1 97.75 66 GLN B CA 1
ATOM 2460 C C . GLN B 1 66 ? -10.133 -9.32 5.828 1 97.75 66 GLN B C 1
ATOM 2462 O O . GLN B 1 66 ? -9.875 -10.398 6.379 1 97.75 66 GLN B O 1
ATOM 2467 N N . LYS B 1 67 ? -9.82 -8.141 6.418 1 96.25 67 LYS B N 1
ATOM 2468 C CA . LYS B 1 67 ? -9.352 -7.93 7.785 1 96.25 67 LYS B CA 1
ATOM 2469 C C . LYS B 1 67 ? -8.094 -8.742 8.07 1 96.25 67 LYS B C 1
ATOM 2471 O O . LYS B 1 67 ? -8.016 -9.43 9.094 1 96.25 67 LYS B O 1
ATOM 2476 N N . THR B 1 68 ? -7.215 -8.719 7.164 1 97.44 68 THR B N 1
ATOM 2477 C CA . THR B 1 68 ? -5.957 -9.445 7.309 1 97.44 68 THR B CA 1
ATOM 2478 C C . THR B 1 68 ? -4.789 -8.594 6.812 1 97.44 68 THR B C 1
ATOM 2480 O O . THR B 1 68 ? -4.949 -7.77 5.914 1 97.44 68 THR B O 1
ATOM 2483 N N . ALA B 1 69 ? -3.615 -8.797 7.398 1 97 69 ALA B N 1
ATOM 2484 C CA . ALA B 1 69 ? -2.42 -8.062 6.996 1 97 69 ALA B CA 1
ATOM 2485 C C . ALA B 1 69 ? -1.532 -8.914 6.09 1 97 69 ALA B C 1
ATOM 2487 O O . ALA B 1 69 ? -0.429 -8.5 5.727 1 97 69 ALA B O 1
ATOM 2488 N N . PHE B 1 70 ? -1.876 -10.156 5.785 1 98.12 70 PHE B N 1
ATOM 2489 C CA . PHE B 1 70 ? -1.172 -11.062 4.887 1 98.12 70 PHE B CA 1
ATOM 2490 C C . PHE B 1 70 ? -2.158 -11.883 4.059 1 98.12 70 PHE B C 1
ATOM 2492 O O . PHE B 1 70 ? -3.371 -11.789 4.262 1 98.12 70 PHE B O 1
ATOM 2499 N N . LEU B 1 71 ? -1.644 -12.633 3.086 1 98.62 71 LEU B N 1
ATOM 2500 C CA . LEU B 1 71 ? -2.533 -13.422 2.246 1 98.62 71 LEU B CA 1
ATOM 2501 C C . LEU B 1 71 ? -2.297 -14.914 2.465 1 98.62 71 LEU B C 1
ATOM 2503 O O . LEU B 1 71 ? -1.165 -15.336 2.711 1 98.62 71 LEU B O 1
ATOM 2507 N N . THR B 1 72 ? -3.256 -15.648 2.453 1 98.69 72 THR B N 1
ATOM 2508 C CA . THR B 1 72 ? -3.301 -17.109 2.463 1 98.69 72 THR B CA 1
ATOM 2509 C C . THR B 1 72 ? -4.676 -17.609 2.031 1 98.69 72 THR B C 1
ATOM 2511 O O . THR B 1 72 ? -5.578 -16.812 1.767 1 98.69 72 THR B O 1
ATOM 2514 N N . THR B 1 73 ? -4.797 -18.922 1.79 1 98 73 THR B N 1
ATOM 2515 C CA . THR B 1 73 ? -6.125 -19.469 1.545 1 98 73 THR B CA 1
ATOM 2516 C C . THR B 1 73 ? -7.07 -19.125 2.695 1 98 73 THR B C 1
ATOM 2518 O O . THR B 1 73 ? -6.699 -19.234 3.865 1 98 73 THR B O 1
ATOM 2521 N N . PRO B 1 74 ? -8.242 -18.656 2.48 1 98.5 74 PRO B N 1
ATOM 2522 C CA . PRO B 1 74 ? -8.906 -18.516 1.181 1 98.5 74 PRO B CA 1
ATOM 2523 C C . PRO B 1 74 ? -9.086 -17.062 0.764 1 98.5 74 PRO B C 1
ATOM 2525 O O . PRO B 1 74 ? -10.156 -16.672 0.289 1 98.5 74 PRO B O 1
ATOM 2528 N N . ASN B 1 75 ? -8.094 -16.234 0.906 1 98.69 75 ASN B N 1
ATOM 2529 C CA . ASN B 1 75 ? -8.172 -14.812 0.551 1 98.69 75 ASN B CA 1
ATOM 2530 C C . ASN B 1 75 ? -8.328 -14.625 -0.954 1 98.69 75 ASN B C 1
ATOM 2532 O O . ASN B 1 75 ? -7.953 -15.5 -1.738 1 98.69 75 ASN B O 1
ATOM 2536 N N . MET B 1 76 ? -8.93 -13.531 -1.336 1 98.81 76 MET B N 1
ATOM 2537 C CA . MET B 1 76 ? -8.984 -13.055 -2.717 1 98.81 76 MET B CA 1
ATOM 2538 C C . MET B 1 76 ? -8.164 -11.773 -2.885 1 98.81 76 MET B C 1
ATOM 2540 O O . MET B 1 76 ? -8.023 -11 -1.939 1 98.81 76 MET B O 1
ATOM 2544 N N . CYS B 1 77 ? -7.633 -11.578 -4.066 1 98.88 77 CYS B N 1
ATOM 2545 C CA . CYS B 1 77 ? -6.906 -10.367 -4.414 1 98.88 77 CYS B CA 1
ATOM 2546 C C . CYS B 1 77 ? -7.785 -9.414 -5.223 1 98.88 77 CYS B C 1
ATOM 2548 O O . CYS B 1 77 ? -8.227 -9.758 -6.32 1 98.88 77 CYS B O 1
ATOM 2550 N N . PHE B 1 78 ? -7.977 -8.188 -4.719 1 98.56 78 PHE B N 1
ATOM 2551 C CA . PHE B 1 78 ? -8.906 -7.238 -5.316 1 98.56 78 PHE B CA 1
ATOM 2552 C C . PHE B 1 78 ? -8.164 -6.238 -6.195 1 98.56 78 PHE B C 1
ATOM 2554 O O . PHE B 1 78 ? -7.023 -5.875 -5.902 1 98.56 78 PHE B O 1
ATOM 2561 N N . SER B 1 79 ? -8.844 -5.809 -7.254 1 97.88 79 SER B N 1
ATOM 2562 C CA . SER B 1 79 ? -8.375 -4.668 -8.031 1 97.88 79 SER B CA 1
ATOM 2563 C C . SER B 1 79 ? -8.844 -3.354 -7.426 1 97.88 79 SER B C 1
ATOM 2565 O O . SER B 1 79 ? -9.68 -3.348 -6.516 1 97.88 79 SER B O 1
ATOM 2567 N N . ASP B 1 80 ? -8.32 -2.256 -7.969 1 95.06 80 ASP B N 1
ATOM 2568 C CA . ASP B 1 80 ? -8.711 -0.931 -7.504 1 95.06 80 ASP B CA 1
ATOM 2569 C C . ASP B 1 80 ? -10.094 -0.549 -8.039 1 95.06 80 ASP B C 1
ATOM 2571 O O . ASP B 1 80 ? -10.633 0.497 -7.684 1 95.06 80 ASP B O 1
ATOM 2575 N N . MET B 1 81 ? -10.727 -1.398 -8.805 1 95.06 81 MET B N 1
ATOM 2576 C CA . MET B 1 81 ? -12.078 -1.161 -9.281 1 95.06 81 MET B CA 1
ATOM 2577 C C . MET B 1 81 ? -13.078 -2.057 -8.562 1 95.06 81 MET B C 1
ATOM 2579 O O . MET B 1 81 ? -14.242 -2.15 -8.961 1 95.06 81 MET B O 1
ATOM 2583 N N . GLY B 1 82 ? -12.617 -2.781 -7.512 1 95.88 82 GLY B N 1
ATOM 2584 C CA . GLY B 1 82 ? -13.5 -3.557 -6.652 1 95.88 82 GLY B CA 1
ATOM 2585 C C . GLY B 1 82 ? -13.844 -4.922 -7.227 1 95.88 82 GLY B C 1
ATOM 2586 O O . GLY B 1 82 ? -14.898 -5.48 -6.922 1 95.88 82 GLY B O 1
ATOM 2587 N N . ARG B 1 83 ? -13.008 -5.387 -8.062 1 98.06 83 ARG B N 1
ATOM 2588 C CA . ARG B 1 83 ? -13.195 -6.707 -8.664 1 98.06 83 ARG B CA 1
ATOM 2589 C C . ARG B 1 83 ? -12.117 -7.676 -8.188 1 98.06 83 ARG B C 1
ATOM 2591 O O . ARG B 1 83 ? -11.141 -7.27 -7.555 1 98.06 83 ARG B O 1
ATOM 2598 N N . VAL B 1 84 ? -12.375 -8.984 -8.406 1 98.69 84 VAL B N 1
ATOM 2599 C CA . VAL B 1 84 ? -11.43 -10.016 -7.988 1 98.69 84 VAL B CA 1
ATOM 2600 C C . VAL B 1 84 ? -10.484 -10.352 -9.141 1 98.69 84 VAL B C 1
ATOM 2602 O O . VAL B 1 84 ? -10.93 -10.688 -10.242 1 98.69 84 VAL B O 1
ATOM 2605 N N . MET B 1 85 ? -9.227 -10.227 -8.859 1 98.81 85 MET B N 1
ATOM 2606 C CA . MET B 1 85 ? -8.242 -10.602 -9.867 1 98.81 85 MET B CA 1
ATOM 2607 C C . MET B 1 85 ? -7.898 -12.086 -9.766 1 98.81 85 MET B C 1
ATOM 2609 O O . MET B 1 85 ? -7.949 -12.812 -10.758 1 98.81 85 MET B O 1
ATOM 2613 N N . CYS B 1 86 ? -7.574 -12.539 -8.609 1 98.81 86 CYS B N 1
ATOM 2614 C CA . CYS B 1 86 ? -7.355 -13.961 -8.391 1 98.81 86 CYS B CA 1
ATOM 2615 C C . CYS B 1 86 ? -7.73 -14.359 -6.969 1 98.81 86 CYS B C 1
ATOM 2617 O O . CYS B 1 86 ? -7.918 -13.5 -6.109 1 98.81 86 CYS B O 1
ATOM 2619 N N . SER B 1 87 ? -7.914 -15.656 -6.727 1 98.69 87 SER B N 1
ATOM 2620 C CA . SER B 1 87 ? -8.242 -16.266 -5.445 1 98.69 87 SER B CA 1
ATOM 2621 C C . SER B 1 87 ? -7.168 -17.266 -5.016 1 98.69 87 SER B C 1
ATOM 2623 O O . SER B 1 87 ? -6.672 -18.047 -5.836 1 98.69 87 SER B O 1
ATOM 2625 N N . VAL B 1 88 ? -6.809 -17.141 -3.787 1 98.75 88 VAL B N 1
ATOM 2626 C CA . VAL B 1 88 ? -5.898 -18.141 -3.242 1 98.75 88 VAL B CA 1
ATOM 2627 C C . VAL B 1 88 ? -6.684 -19.391 -2.846 1 98.75 88 VAL B C 1
ATOM 2629 O O . VAL B 1 88 ? -7.242 -19.469 -1.75 1 98.75 88 VAL B O 1
ATOM 2632 N N . ILE B 1 89 ? -6.574 -20.453 -3.605 1 98.06 89 ILE B N 1
ATOM 2633 C CA . ILE B 1 89 ? -7.488 -21.578 -3.404 1 98.06 89 ILE B CA 1
ATOM 2634 C C . ILE B 1 89 ? -6.758 -22.719 -2.707 1 98.06 89 ILE B C 1
ATOM 2636 O O . ILE B 1 89 ? -7.391 -23.641 -2.176 1 98.06 89 ILE B O 1
ATOM 2640 N N . ALA B 1 90 ? -5.516 -22.75 -2.734 1 98 90 ALA B N 1
ATOM 2641 C CA . ALA B 1 90 ? -4.68 -23.688 -1.993 1 98 90 ALA B CA 1
ATOM 2642 C C . ALA B 1 90 ? -3.354 -23.047 -1.593 1 98 90 ALA B C 1
ATOM 2644 O O . ALA B 1 90 ? -2.82 -22.203 -2.32 1 98 90 ALA B O 1
ATOM 2645 N N . ASP B 1 91 ? -2.824 -23.391 -0.478 1 98.5 91 ASP B N 1
ATOM 2646 C CA . ASP B 1 91 ? -1.601 -22.812 0.056 1 98.5 91 ASP B CA 1
ATOM 2647 C C . ASP B 1 91 ? -0.95 -23.719 1.085 1 98.5 91 ASP B C 1
ATOM 2649 O O . ASP B 1 91 ? -1.511 -23.969 2.156 1 98.5 91 ASP B O 1
ATOM 2653 N N . SER B 1 92 ? 0.233 -24.234 0.76 1 98.5 92 SER B N 1
ATOM 2654 C CA . SER B 1 92 ? 0.927 -25.094 1.708 1 98.5 92 SER B CA 1
ATOM 2655 C C . SER B 1 92 ? 1.941 -24.312 2.533 1 98.5 92 SER B C 1
ATOM 2657 O O . SER B 1 92 ? 2.582 -24.859 3.43 1 98.5 92 SER B O 1
ATOM 2659 N N . CYS B 1 93 ? 2.211 -23.016 2.289 1 97.81 93 CYS B N 1
ATOM 2660 C CA . CYS B 1 93 ? 3.148 -22.156 3 1 97.81 93 CYS B CA 1
ATOM 2661 C C . CYS B 1 93 ? 2.469 -21.469 4.18 1 97.81 93 CYS B C 1
ATOM 2663 O O . CYS B 1 93 ? 2.994 -21.469 5.293 1 97.81 93 CYS B O 1
ATOM 2665 N N . GLY B 1 94 ? 1.252 -20.797 3.865 1 97.56 94 GLY B N 1
ATOM 2666 C CA . GLY B 1 94 ? 0.412 -20.312 4.945 1 97.56 94 GLY B CA 1
ATOM 2667 C C . GLY B 1 94 ? 0.518 -18.812 5.148 1 97.56 94 GLY B C 1
ATOM 2668 O O . GLY B 1 94 ? -0.378 -18.188 5.727 1 97.56 94 GLY B O 1
ATOM 2669 N N . TRP B 1 95 ? 1.587 -18.156 4.816 1 98.31 95 TRP B N 1
ATOM 2670 C CA . TRP B 1 95 ? 1.764 -16.719 5.016 1 98.31 95 TRP B CA 1
ATOM 2671 C C . TRP B 1 95 ? 2.506 -16.094 3.842 1 98.31 95 TRP B C 1
ATOM 2673 O O . TRP B 1 95 ? 3.611 -16.516 3.498 1 98.31 95 TRP B O 1
ATOM 2683 N N . HIS B 1 96 ? 1.959 -15.062 3.201 1 98.88 96 HIS B N 1
ATOM 2684 C CA . HIS B 1 96 ? 2.562 -14.32 2.104 1 98.88 96 HIS B CA 1
ATOM 2685 C C . HIS B 1 96 ? 2.471 -12.812 2.342 1 98.88 96 HIS B C 1
ATOM 2687 O O . HIS B 1 96 ? 1.384 -12.289 2.584 1 98.88 96 HIS B O 1
ATOM 2693 N N . ASP B 1 97 ? 3.504 -12.148 2.184 1 98.31 97 ASP B N 1
ATOM 2694 C CA . ASP B 1 97 ? 3.652 -10.758 2.604 1 98.31 97 ASP B CA 1
ATOM 2695 C C . ASP B 1 97 ? 3.092 -9.805 1.553 1 98.31 97 ASP B C 1
ATOM 2697 O O . ASP B 1 97 ? 3.326 -9.984 0.356 1 98.31 97 ASP B O 1
ATOM 2701 N N . THR B 1 98 ? 2.424 -8.742 2.008 1 97.44 98 THR B N 1
ATOM 2702 C CA . THR B 1 98 ? 1.91 -7.738 1.081 1 97.44 98 THR B CA 1
ATOM 2703 C C . THR B 1 98 ? 2.451 -6.355 1.425 1 97.44 98 THR B C 1
ATOM 2705 O O . THR B 1 98 ? 2.227 -5.391 0.687 1 97.44 98 THR B O 1
ATOM 2708 N N . ILE B 1 99 ? 3.213 -6.148 2.514 1 96.56 99 ILE B N 1
ATOM 2709 C CA . ILE B 1 99 ? 3.504 -4.801 2.99 1 96.56 99 ILE B CA 1
ATOM 2710 C C . ILE B 1 99 ? 4.992 -4.504 2.82 1 96.56 99 ILE B C 1
ATOM 2712 O O . ILE B 1 99 ? 5.406 -3.342 2.855 1 96.56 99 ILE B O 1
ATOM 2716 N N . GLY B 1 100 ? 5.828 -5.527 2.617 1 97 100 GLY B N 1
ATOM 2717 C CA . GLY B 1 100 ? 7.273 -5.379 2.609 1 97 100 GLY B CA 1
ATOM 2718 C C . GLY B 1 100 ? 7.805 -4.75 1.334 1 97 100 GLY B C 1
ATOM 2719 O O . GLY B 1 100 ? 8.938 -4.266 1.299 1 97 100 GLY B O 1
ATOM 2720 N N . GLY B 1 101 ? 7.039 -4.801 0.254 1 97.56 101 GLY B N 1
ATOM 2721 C CA . GLY B 1 101 ? 7.43 -4.172 -0.998 1 97.56 101 GLY B CA 1
ATOM 2722 C C . GLY B 1 101 ? 8.547 -4.914 -1.715 1 97.56 101 GLY B C 1
ATOM 2723 O O . GLY B 1 101 ? 8.609 -6.145 -1.662 1 97.56 101 GLY B O 1
ATOM 2724 N N . ILE B 1 102 ? 9.352 -4.113 -2.48 1 98.06 102 ILE B N 1
ATOM 2725 C CA . ILE B 1 102 ? 10.383 -4.715 -3.32 1 98.06 102 ILE B CA 1
ATOM 2726 C C . ILE B 1 102 ? 11.695 -3.949 -3.15 1 98.06 102 ILE B C 1
ATOM 2728 O O . ILE B 1 102 ? 11.711 -2.846 -2.602 1 98.06 102 ILE B O 1
ATOM 2732 N N . SER B 1 103 ? 12.797 -4.582 -3.635 1 97 103 SER B N 1
ATOM 2733 C CA . SER B 1 103 ? 14.117 -3.953 -3.578 1 97 103 SER B CA 1
ATOM 2734 C C . SER B 1 103 ? 14.367 -3.092 -4.812 1 97 103 SER B C 1
ATOM 2736 O O . SER B 1 103 ? 13.836 -3.365 -5.887 1 97 103 SER B O 1
ATOM 2738 N N . ASN B 1 104 ? 15.195 -2.057 -4.676 1 94.19 104 ASN B N 1
ATOM 2739 C CA . ASN B 1 104 ? 15.727 -1.274 -5.785 1 94.19 104 ASN B CA 1
ATOM 2740 C C . ASN B 1 104 ? 17.25 -1.389 -5.875 1 94.19 104 ASN B C 1
ATOM 2742 O O . ASN B 1 104 ? 17.875 -2.096 -5.078 1 94.19 104 ASN B O 1
ATOM 2746 N N . ALA B 1 105 ? 17.828 -0.74 -6.844 1 92.94 105 ALA B N 1
ATOM 2747 C CA . ALA B 1 105 ? 19.266 -0.876 -7.121 1 92.94 105 ALA B CA 1
ATOM 2748 C C . ALA B 1 105 ? 20.094 -0.426 -5.926 1 92.94 105 ALA B C 1
ATOM 2750 O O . ALA B 1 105 ? 21.078 -1.084 -5.559 1 92.94 105 ALA B O 1
ATOM 2751 N N . ALA B 1 106 ? 19.75 0.652 -5.301 1 91.06 106 ALA B N 1
ATOM 2752 C CA . ALA B 1 106 ? 20.5 1.194 -4.168 1 91.06 106 ALA B CA 1
ATOM 2753 C C . ALA B 1 106 ? 20.5 0.228 -2.988 1 91.06 106 ALA B C 1
ATOM 2755 O O . ALA B 1 106 ? 21.5 0.056 -2.307 1 91.06 106 ALA B O 1
ATOM 2756 N N . MET B 1 107 ? 19.406 -0.324 -2.721 1 92.31 107 MET B N 1
ATOM 2757 C CA . MET B 1 107 ? 19.266 -1.279 -1.625 1 92.31 107 MET B CA 1
ATOM 2758 C C . MET B 1 107 ? 20.141 -2.504 -1.859 1 92.31 107 MET B C 1
ATOM 2760 O O . MET B 1 107 ? 20.812 -2.977 -0.94 1 92.31 107 MET B O 1
ATOM 2764 N N . VAL B 1 108 ? 20.078 -3.02 -3.084 1 94.06 108 VAL B N 1
ATOM 2765 C CA . VAL B 1 108 ? 20.828 -4.215 -3.43 1 94.06 108 VAL B CA 1
ATOM 2766 C C . VAL B 1 108 ? 22.328 -3.92 -3.34 1 94.06 108 VAL B C 1
ATOM 2768 O O . VAL B 1 108 ? 23.094 -4.715 -2.793 1 94.06 108 VAL B O 1
ATOM 2771 N N . GLU B 1 109 ? 22.703 -2.816 -3.826 1 91.31 109 GLU B N 1
ATOM 2772 C CA . GLU B 1 109 ? 24.094 -2.426 -3.756 1 91.31 109 GLU B CA 1
ATOM 2773 C C . GLU B 1 109 ? 24.562 -2.303 -2.309 1 91.31 109 GLU B C 1
ATOM 2775 O O . GLU B 1 109 ? 25.672 -2.725 -1.972 1 91.31 109 GLU B O 1
ATOM 2780 N N . ARG B 1 110 ? 23.828 -1.719 -1.504 1 90.44 110 ARG B N 1
ATOM 2781 C CA . ARG B 1 110 ? 24.188 -1.522 -0.1 1 90.44 110 ARG B CA 1
ATOM 2782 C C . ARG B 1 110 ? 24.328 -2.859 0.619 1 90.44 110 ARG B C 1
ATOM 2784 O O . ARG B 1 110 ? 25.219 -3.016 1.466 1 90.44 110 ARG B O 1
ATOM 2791 N N . LYS B 1 111 ? 23.516 -3.674 0.325 1 91.06 111 LYS B N 1
ATOM 2792 C CA . LYS B 1 111 ? 23.453 -4.938 1.056 1 91.06 111 LYS B CA 1
ATOM 2793 C C . LYS B 1 111 ? 24.469 -5.934 0.505 1 91.06 111 LYS B C 1
ATOM 2795 O O . LYS B 1 111 ? 25.125 -6.652 1.269 1 91.06 111 LYS B O 1
ATOM 2800 N N . TYR B 1 112 ? 24.594 -5.953 -0.84 1 92.25 112 TYR B N 1
ATOM 2801 C CA . TYR B 1 112 ? 25.359 -7.039 -1.445 1 92.25 112 TYR B CA 1
ATOM 2802 C C . TYR B 1 112 ? 26.594 -6.508 -2.16 1 92.25 112 TYR B C 1
ATOM 2804 O O . TYR B 1 112 ? 27.438 -7.281 -2.611 1 92.25 112 TYR B O 1
ATOM 2812 N N . GLY B 1 113 ? 26.734 -5.242 -2.248 1 87.31 113 GLY B N 1
ATOM 2813 C CA . GLY B 1 113 ? 27.828 -4.652 -2.988 1 87.31 113 GLY B CA 1
ATOM 2814 C C . GLY B 1 113 ? 27.578 -4.59 -4.484 1 87.31 113 GLY B C 1
ATOM 2815 O O . GLY B 1 113 ? 26.422 -4.605 -4.926 1 87.31 113 GLY B O 1
ATOM 2816 N N . VAL B 1 114 ? 28.656 -4.098 -5.137 1 78.12 114 VAL B N 1
ATOM 2817 C CA . VAL B 1 114 ? 28.531 -3.9 -6.574 1 78.12 114 VAL B CA 1
ATOM 2818 C C . VAL B 1 114 ? 29.094 -5.109 -7.316 1 78.12 114 VAL B C 1
ATOM 2820 O O . VAL B 1 114 ? 30.203 -5.547 -7.039 1 78.12 114 VAL B O 1
ATOM 2823 N N . LYS B 1 115 ? 28.297 -5.914 -7.812 1 70.94 115 LYS B N 1
ATOM 2824 C CA . LYS B 1 115 ? 28.703 -6.887 -8.828 1 70.94 115 LYS B CA 1
ATOM 2825 C C . LYS B 1 115 ? 28.125 -6.523 -10.195 1 70.94 115 LYS B C 1
ATOM 2827 O O . LYS B 1 115 ? 26.953 -6.777 -10.469 1 70.94 115 LYS B O 1
ATOM 2832 N N . THR B 1 116 ? 28.875 -5.547 -10.984 1 59.81 116 THR B N 1
ATOM 2833 C CA . THR B 1 116 ? 28.391 -4.922 -12.211 1 59.81 116 THR B CA 1
ATOM 2834 C C . THR B 1 116 ? 28.281 -5.945 -13.344 1 59.81 116 THR B C 1
ATOM 2836 O O . THR B 1 116 ? 28.875 -7.027 -13.258 1 59.81 116 THR B O 1
ATOM 2839 N N . TYR B 1 117 ? 27.312 -5.609 -14.289 1 56.69 117 TYR B N 1
ATOM 2840 C CA . TYR B 1 117 ? 27.188 -6.426 -15.492 1 56.69 117 TYR B CA 1
ATOM 2841 C C . TYR B 1 117 ? 28.562 -6.703 -16.109 1 56.69 117 TYR B C 1
ATOM 2843 O O . TYR B 1 117 ? 28.812 -7.812 -16.578 1 56.69 117 TYR B O 1
ATOM 2851 N N . GLN B 1 118 ? 29.406 -5.664 -16.109 1 57.38 118 GLN B N 1
ATOM 2852 C CA . GLN B 1 118 ? 30.703 -5.797 -16.734 1 57.38 118 GLN B CA 1
ATOM 2853 C C . GLN B 1 118 ? 31.531 -6.883 -16.062 1 57.38 118 GLN B C 1
ATOM 2855 O O . GLN B 1 118 ? 32.25 -7.629 -16.719 1 57.38 118 GLN B O 1
ATOM 2860 N N . GLN B 1 119 ? 31.359 -6.895 -14.773 1 56.75 119 GLN B N 1
ATOM 2861 C CA . GLN B 1 119 ? 32.188 -7.855 -14.039 1 56.75 119 GLN B CA 1
ATOM 2862 C C . GLN B 1 119 ? 31.516 -9.234 -14.008 1 56.75 119 GLN B C 1
ATOM 2864 O O . GLN B 1 119 ? 32.219 -10.258 -14.023 1 56.75 119 GLN B O 1
ATOM 2869 N N . ALA B 1 120 ? 30.125 -9.109 -13.969 1 63.62 120 ALA B N 1
ATOM 2870 C CA . ALA B 1 120 ? 29.484 -10.383 -13.672 1 63.62 120 ALA B CA 1
ATOM 2871 C C . ALA B 1 120 ? 28.547 -10.789 -14.805 1 63.62 120 ALA B C 1
ATOM 2873 O O . ALA B 1 120 ? 27.953 -11.875 -14.766 1 63.62 120 ALA B O 1
ATOM 2874 N N . HIS B 1 121 ? 28.625 -9.93 -15.867 1 52.62 121 HIS B N 1
ATOM 2875 C CA . HIS B 1 121 ? 27.719 -10.164 -17 1 52.62 121 HIS B CA 1
ATOM 2876 C C . HIS B 1 121 ? 26.297 -10.406 -16.516 1 52.62 121 HIS B C 1
ATOM 2878 O O . HIS B 1 121 ? 25.688 -9.547 -15.875 1 52.62 121 HIS B O 1
ATOM 2884 N N . ASN B 1 122 ? 25.828 -11.602 -16.812 1 54.12 122 ASN B N 1
ATOM 2885 C CA . ASN B 1 122 ? 24.453 -11.977 -16.469 1 54.12 122 ASN B CA 1
ATOM 2886 C C . ASN B 1 122 ? 24.297 -12.227 -14.977 1 54.12 122 ASN B C 1
ATOM 2888 O O . ASN B 1 122 ? 23.172 -12.352 -14.484 1 54.12 122 ASN B O 1
ATOM 2892 N N . ASP B 1 123 ? 25.406 -12.164 -14.297 1 60.47 123 ASP B N 1
ATOM 2893 C CA . ASP B 1 123 ? 25.359 -12.562 -12.891 1 60.47 123 ASP B CA 1
ATOM 2894 C C . ASP B 1 123 ? 25.359 -11.344 -11.977 1 60.47 123 ASP B C 1
ATOM 2896 O O . ASP B 1 123 ? 25.734 -11.438 -10.805 1 60.47 123 ASP B O 1
ATOM 2900 N N . TYR B 1 124 ? 24.984 -10.164 -12.562 1 73.12 124 TYR B N 1
ATOM 2901 C CA . TYR B 1 124 ? 24.984 -8.992 -11.695 1 73.12 124 TYR B CA 1
ATOM 2902 C C . TYR B 1 124 ? 23.781 -9.031 -10.75 1 73.12 124 TYR B C 1
ATOM 2904 O O . TYR B 1 124 ? 22.828 -9.766 -10.984 1 73.12 124 TYR B O 1
ATOM 2912 N N . TYR B 1 125 ? 23.969 -8.445 -9.633 1 88.06 125 TYR B N 1
ATOM 2913 C CA . TYR B 1 125 ? 22.891 -8.438 -8.633 1 88.06 125 TYR B CA 1
ATOM 2914 C C . TYR B 1 125 ? 21.703 -7.629 -9.133 1 88.06 125 TYR B C 1
ATOM 2916 O O . TYR B 1 125 ? 21.781 -6.402 -9.234 1 88.06 125 TYR B O 1
ATOM 2924 N N . LYS B 1 126 ? 20.703 -8.359 -9.477 1 92.31 126 LYS B N 1
ATOM 2925 C CA . LYS B 1 126 ? 19.484 -7.723 -9.984 1 92.31 126 LYS B CA 1
ATOM 2926 C C . LYS B 1 126 ? 18.594 -7.273 -8.836 1 92.31 126 LYS B C 1
ATOM 2928 O O . LYS B 1 126 ? 18.625 -7.844 -7.742 1 92.31 126 LYS B O 1
ATOM 2933 N N . ASN B 1 127 ? 17.828 -6.219 -9.086 1 95.31 127 ASN B N 1
ATOM 2934 C CA . ASN B 1 127 ? 16.812 -5.777 -8.148 1 95.31 127 ASN B CA 1
ATOM 2935 C C . ASN B 1 127 ? 15.406 -5.906 -8.742 1 95.31 127 ASN B C 1
ATOM 2937 O O . ASN B 1 127 ? 15.258 -5.965 -9.961 1 95.31 127 ASN B O 1
ATOM 2941 N N . ALA B 1 128 ? 14.508 -5.996 -7.906 1 97.69 128 ALA B N 1
ATOM 2942 C CA . ALA B 1 128 ? 13.141 -6.281 -8.352 1 97.69 128 ALA B CA 1
ATOM 2943 C C . ALA B 1 128 ? 12.523 -5.07 -9.047 1 97.69 128 ALA B C 1
ATOM 2945 O O . ALA B 1 128 ? 11.773 -5.219 -10.008 1 97.69 128 ALA B O 1
ATOM 2946 N N . TYR B 1 129 ? 12.773 -3.891 -8.586 1 97 129 TYR B N 1
ATOM 2947 C CA . TYR B 1 129 ? 12.156 -2.688 -9.133 1 97 129 TYR B CA 1
ATOM 2948 C C . TYR B 1 129 ? 12.469 -2.537 -10.617 1 97 129 TYR B C 1
ATOM 2950 O O . TYR B 1 129 ? 11.555 -2.463 -11.445 1 97 129 TYR B O 1
ATOM 2958 N N . ASP B 1 130 ? 13.742 -2.504 -10.969 1 96.31 130 ASP B N 1
ATOM 2959 C CA . ASP B 1 130 ? 14.156 -2.35 -12.359 1 96.31 130 ASP B CA 1
ATOM 2960 C C . ASP B 1 130 ? 13.641 -3.504 -13.211 1 96.31 130 ASP B C 1
ATOM 2962 O O . ASP B 1 130 ? 13.211 -3.299 -14.352 1 96.31 130 ASP B O 1
ATOM 2966 N N . GLY B 1 131 ? 13.719 -4.688 -12.656 1 97.75 131 GLY B N 1
ATOM 2967 C CA . GLY B 1 131 ? 13.219 -5.844 -13.383 1 97.75 131 GLY B CA 1
ATOM 2968 C C . GLY B 1 131 ? 11.734 -5.758 -13.695 1 97.75 131 GLY B C 1
ATOM 2969 O O . GLY B 1 131 ? 11.312 -6.059 -14.812 1 97.75 131 GLY B O 1
ATOM 2970 N N . LEU B 1 132 ? 10.961 -5.336 -12.75 1 98.31 132 LEU B N 1
ATOM 2971 C CA . LEU B 1 132 ? 9.516 -5.254 -12.945 1 98.31 132 LEU B CA 1
ATOM 2972 C C . LEU B 1 132 ? 9.156 -4.117 -13.898 1 98.31 132 LEU B C 1
ATOM 2974 O O . LEU B 1 132 ? 8.219 -4.242 -14.688 1 98.31 132 LEU B O 1
ATOM 2978 N N . ILE B 1 133 ? 9.852 -3.018 -13.812 1 97.19 133 ILE B N 1
ATOM 2979 C CA . ILE B 1 133 ? 9.617 -1.938 -14.766 1 97.19 133 ILE B CA 1
ATOM 2980 C C . ILE B 1 133 ? 9.852 -2.447 -16.188 1 97.19 133 ILE B C 1
ATOM 2982 O O . ILE B 1 133 ? 9.07 -2.156 -17.094 1 97.19 133 ILE B O 1
ATOM 2986 N N . ASN B 1 134 ? 10.961 -3.137 -16.344 1 97.69 134 ASN B N 1
ATOM 2987 C CA . ASN B 1 134 ? 11.258 -3.709 -17.656 1 97.69 134 ASN B CA 1
ATOM 2988 C C . ASN B 1 134 ? 10.141 -4.621 -18.141 1 97.69 134 ASN B C 1
ATOM 2990 O O . ASN B 1 134 ? 9.742 -4.559 -19.297 1 97.69 134 ASN B O 1
ATOM 2994 N N . GLU B 1 135 ? 9.648 -5.453 -17.266 1 98.25 135 GLU B N 1
ATOM 2995 C CA . GLU B 1 135 ? 8.547 -6.344 -17.625 1 98.25 135 GLU B CA 1
ATOM 2996 C C . GLU B 1 135 ? 7.285 -5.559 -17.969 1 98.25 135 GLU B C 1
ATOM 2998 O O . GLU B 1 135 ? 6.609 -5.852 -18.953 1 98.25 135 GLU B O 1
ATOM 3003 N N . LEU B 1 136 ? 6.945 -4.578 -17.156 1 97.94 136 LEU B N 1
ATOM 3004 C CA . LEU B 1 136 ? 5.762 -3.748 -17.359 1 97.94 136 LEU B CA 1
ATOM 3005 C C . LEU B 1 136 ? 5.836 -3.027 -18.703 1 97.94 136 LEU B C 1
ATOM 3007 O O . LEU B 1 136 ? 4.82 -2.867 -19.391 1 97.94 136 LEU B O 1
ATOM 3011 N N . SER B 1 137 ? 6.98 -2.637 -19.078 1 97.94 137 SER B N 1
ATOM 3012 C CA . SER B 1 137 ? 7.168 -1.887 -20.328 1 97.94 137 SER B CA 1
ATOM 3013 C C . SER B 1 137 ? 6.777 -2.719 -21.531 1 97.94 137 SER B C 1
ATOM 3015 O O . SER B 1 137 ? 6.297 -2.182 -22.531 1 97.94 137 SER B O 1
ATOM 3017 N N . LYS B 1 138 ? 6.961 -4.016 -21.5 1 97.94 138 LYS B N 1
ATOM 3018 C CA . LYS B 1 138 ? 6.578 -4.922 -22.578 1 97.94 138 LYS B CA 1
ATOM 3019 C C . LYS B 1 138 ? 5.086 -4.824 -22.875 1 97.94 138 LYS B C 1
ATOM 3021 O O . LYS B 1 138 ? 4.633 -5.207 -23.953 1 97.94 138 LYS B O 1
ATOM 3026 N N . TRP B 1 139 ? 4.391 -4.328 -21.938 1 98.06 139 TRP B N 1
ATOM 3027 C CA . TRP B 1 139 ? 2.938 -4.277 -22.062 1 98.06 139 TRP B CA 1
ATOM 3028 C C . TRP B 1 139 ? 2.447 -2.838 -22.156 1 98.06 139 TRP B C 1
ATOM 3030 O O . TRP B 1 139 ? 1.259 -2.566 -21.969 1 98.06 139 TRP B O 1
ATOM 3040 N N . GLY B 1 140 ? 3.334 -1.905 -22.359 1 97.38 140 GLY B N 1
ATOM 3041 C CA . GLY B 1 140 ? 2.973 -0.501 -22.469 1 97.38 140 GLY B CA 1
ATOM 3042 C C . GLY B 1 140 ? 2.719 0.161 -21.125 1 97.38 140 GLY B C 1
ATOM 3043 O O . GLY B 1 140 ? 2.072 1.209 -21.062 1 97.38 140 GLY B O 1
ATOM 3044 N N . LEU B 1 141 ? 3.119 -0.44 -20.062 1 96.56 141 LEU B N 1
ATOM 3045 C CA . LEU B 1 141 ? 3.016 0.09 -18.703 1 96.56 141 LEU B CA 1
ATOM 3046 C C . LEU B 1 141 ? 4.34 0.697 -18.25 1 96.56 141 LEU B C 1
ATOM 3048 O O . LEU B 1 141 ? 5.352 0.575 -18.953 1 96.56 141 LEU B O 1
ATOM 3052 N N . ASN B 1 142 ? 4.309 1.414 -17.172 1 94.06 142 ASN B N 1
ATOM 3053 C CA . ASN B 1 142 ? 5.5 2.145 -16.734 1 94.06 142 ASN B CA 1
ATOM 3054 C C . ASN B 1 142 ? 5.617 2.18 -15.219 1 94.06 142 ASN B C 1
ATOM 3056 O O . ASN B 1 142 ? 4.977 1.389 -14.523 1 94.06 142 ASN B O 1
ATOM 3060 N N . SER B 1 143 ? 6.516 3.057 -14.758 1 91.69 143 SER B N 1
ATOM 3061 C CA . SER B 1 143 ? 6.844 3.098 -13.336 1 91.69 143 SER B CA 1
ATOM 3062 C C . SER B 1 143 ? 5.629 3.484 -12.5 1 91.69 143 SER B C 1
ATOM 3064 O O . SER B 1 143 ? 5.527 3.105 -11.328 1 91.69 143 SER B O 1
ATOM 3066 N N . SER B 1 144 ? 4.691 4.254 -13.039 1 89.38 144 SER B N 1
ATOM 3067 C CA . SER B 1 144 ? 3.482 4.645 -12.32 1 89.38 144 SER B CA 1
ATOM 3068 C C . SER B 1 144 ? 2.59 3.441 -12.047 1 89.38 144 SER B C 1
ATOM 3070 O O . SER B 1 144 ? 1.649 3.525 -11.258 1 89.38 144 SER B O 1
ATOM 3072 N N . ASP B 1 145 ? 2.924 2.314 -12.641 1 93.5 145 ASP B N 1
ATOM 3073 C CA . ASP B 1 145 ? 2.121 1.104 -12.477 1 93.5 145 ASP B CA 1
ATOM 3074 C C . ASP B 1 145 ? 2.717 0.194 -11.406 1 93.5 145 ASP B C 1
ATOM 3076 O O . ASP B 1 145 ? 2.154 -0.86 -11.102 1 93.5 145 ASP B O 1
ATOM 3080 N N . ILE B 1 146 ? 3.807 0.634 -10.82 1 95.25 146 ILE B N 1
ATOM 3081 C CA . ILE B 1 146 ? 4.336 -0.078 -9.656 1 95.25 146 ILE B CA 1
ATOM 3082 C C . ILE B 1 146 ? 3.57 0.332 -8.406 1 95.25 146 ILE B C 1
ATOM 3084 O O . ILE B 1 146 ? 3.764 1.432 -7.883 1 95.25 146 ILE B O 1
ATOM 3088 N N . VAL B 1 147 ? 2.676 -0.503 -7.996 1 95.56 147 VAL B N 1
ATOM 3089 C CA . VAL B 1 147 ? 1.896 -0.356 -6.77 1 95.56 147 VAL B CA 1
ATOM 3090 C C . VAL B 1 147 ? 2.377 -1.362 -5.727 1 95.56 147 VAL B C 1
ATOM 3092 O O . VAL B 1 147 ? 3.227 -2.209 -6.016 1 95.56 147 VAL B O 1
ATOM 3095 N N . PRO B 1 148 ? 1.865 -1.216 -4.449 1 97.31 148 PRO B N 1
ATOM 3096 C CA . PRO B 1 148 ? 2.244 -2.271 -3.51 1 97.31 148 PRO B CA 1
ATOM 3097 C C . PRO B 1 148 ? 1.979 -3.672 -4.055 1 97.31 148 PRO B C 1
ATOM 3099 O O . PRO B 1 148 ? 0.891 -3.941 -4.574 1 97.31 148 PRO B O 1
ATOM 3102 N N . ASN B 1 149 ? 3.01 -4.457 -3.992 1 98.31 149 ASN B N 1
ATOM 3103 C CA . ASN B 1 149 ? 2.98 -5.805 -4.551 1 98.31 149 ASN B CA 1
ATOM 3104 C C . ASN B 1 149 ? 2.689 -6.852 -3.482 1 98.31 149 ASN B C 1
ATOM 3106 O O . ASN B 1 149 ? 2.629 -6.531 -2.293 1 98.31 149 ASN B O 1
ATOM 3110 N N . ILE B 1 150 ? 2.475 -8.078 -3.975 1 98.81 150 ILE B N 1
ATOM 3111 C CA . ILE B 1 150 ? 2.453 -9.25 -3.109 1 98.81 150 ILE B CA 1
ATOM 3112 C C . ILE B 1 150 ? 3.809 -9.953 -3.156 1 98.81 150 ILE B C 1
ATOM 3114 O O . ILE B 1 150 ? 4.379 -10.141 -4.234 1 98.81 150 ILE B O 1
ATOM 3118 N N . ASN B 1 151 ? 4.371 -10.32 -2.039 1 98.88 151 ASN B N 1
ATOM 3119 C CA . ASN B 1 151 ? 5.535 -11.195 -1.953 1 98.88 151 ASN B CA 1
ATOM 3120 C C . ASN B 1 151 ? 5.148 -12.602 -1.498 1 98.88 151 ASN B C 1
ATOM 3122 O O . ASN B 1 151 ? 5.07 -12.867 -0.298 1 98.88 151 ASN B O 1
ATOM 3126 N N . TRP B 1 152 ? 4.988 -13.5 -2.438 1 98.88 152 TRP B N 1
ATOM 3127 C CA . TRP B 1 152 ? 4.625 -14.875 -2.125 1 98.88 152 TRP B CA 1
ATOM 3128 C C . TRP B 1 152 ? 5.777 -15.602 -1.444 1 98.88 152 TRP B C 1
ATOM 3130 O O . TRP B 1 152 ? 6.945 -15.383 -1.783 1 98.88 152 TRP B O 1
ATOM 3140 N N . PHE B 1 153 ? 5.488 -16.484 -0.478 1 98.88 153 PHE B N 1
ATOM 3141 C CA . PHE B 1 153 ? 6.363 -17.391 0.272 1 98.88 153 PHE B CA 1
ATOM 3142 C C . PHE B 1 153 ? 7.148 -16.609 1.329 1 98.88 153 PHE B C 1
ATOM 3144 O O . PHE B 1 153 ? 7.871 -17.203 2.131 1 98.88 153 PHE B O 1
ATOM 3151 N N . SER B 1 154 ? 7.027 -15.305 1.357 1 98.75 154 SER B N 1
ATOM 3152 C CA . 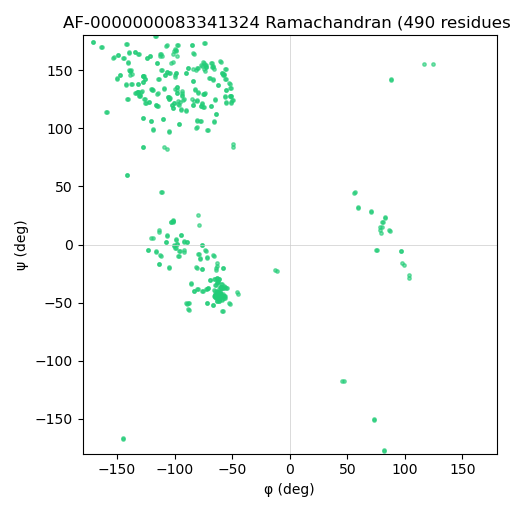SER B 1 154 ? 7.746 -14.516 2.35 1 98.75 154 SER B CA 1
ATOM 3153 C C . SER B 1 154 ? 6.812 -14.039 3.459 1 98.75 154 SER B C 1
ATOM 3155 O O . SER B 1 154 ? 5.625 -13.812 3.221 1 98.75 154 SER B O 1
ATOM 3157 N N . LYS B 1 155 ? 7.398 -13.945 4.598 1 98.44 155 LYS B N 1
ATOM 3158 C CA . LYS B 1 155 ? 6.641 -13.562 5.785 1 98.44 155 LYS B CA 1
ATOM 3159 C C . LYS B 1 155 ? 7.273 -12.359 6.473 1 98.44 155 LYS B C 1
ATOM 3161 O O . LYS B 1 155 ? 8.461 -12.383 6.805 1 98.44 155 LYS B O 1
ATOM 3166 N N . VAL B 1 156 ? 6.5 -11.32 6.602 1 97.94 156 VAL B N 1
ATOM 3167 C CA . VAL B 1 156 ? 6.836 -10.164 7.426 1 97.94 156 VAL B CA 1
ATOM 3168 C C . VAL B 1 156 ? 5.832 -10.039 8.57 1 97.94 156 VAL B C 1
ATOM 3170 O O . VAL B 1 156 ? 4.629 -9.906 8.336 1 97.94 156 VAL B O 1
ATOM 3173 N N . ARG B 1 157 ? 6.309 -10.102 9.766 1 96.5 157 ARG B N 1
ATOM 3174 C CA . ARG B 1 157 ? 5.457 -9.977 10.945 1 96.5 157 ARG B CA 1
ATOM 3175 C C . ARG B 1 157 ? 5.492 -8.555 11.5 1 96.5 157 ARG B C 1
ATOM 3177 O O . ARG B 1 157 ? 6.551 -7.922 11.547 1 96.5 157 ARG B O 1
ATOM 3184 N N . VAL B 1 158 ? 4.367 -8.023 11.844 1 95.81 158 VAL B N 1
ATOM 3185 C CA . VAL B 1 158 ? 4.27 -6.742 12.539 1 95.81 158 VAL B CA 1
ATOM 3186 C C . VAL B 1 158 ? 4.191 -6.977 14.047 1 95.81 158 VAL B C 1
ATOM 3188 O O . VAL B 1 158 ? 3.232 -7.574 14.539 1 95.81 158 VAL B O 1
ATOM 3191 N N . GLU B 1 159 ? 5.137 -6.535 14.781 1 95.19 159 GLU B N 1
ATOM 3192 C CA . GLU B 1 159 ? 5.207 -6.727 16.234 1 95.19 159 GLU B CA 1
ATOM 3193 C C . GLU B 1 159 ? 4.211 -5.828 16.953 1 95.19 159 GLU B C 1
ATOM 3195 O O . GLU B 1 159 ? 3.6 -4.949 16.344 1 95.19 159 GLU B O 1
ATOM 3200 N N . ASP B 1 160 ? 4.102 -6.039 18.281 1 91.44 160 ASP B N 1
ATOM 3201 C CA . ASP B 1 160 ? 3.127 -5.301 19.078 1 91.44 160 ASP B CA 1
ATOM 3202 C C . ASP B 1 160 ? 3.412 -3.799 19.047 1 91.44 160 ASP B C 1
ATOM 3204 O O . ASP B 1 160 ? 2.49 -2.984 19.109 1 91.44 160 ASP B O 1
ATOM 3208 N N . ASP B 1 161 ? 4.645 -3.436 18.938 1 92.56 161 ASP B N 1
ATOM 3209 C CA . ASP B 1 161 ? 5.023 -2.027 18.938 1 92.56 161 ASP B CA 1
ATOM 3210 C C . ASP B 1 161 ? 5.004 -1.454 17.516 1 92.56 161 ASP B C 1
ATOM 3212 O O . ASP B 1 161 ? 5.406 -0.31 17.297 1 92.56 161 ASP B O 1
ATOM 3216 N N . GLY B 1 162 ? 4.625 -2.252 16.516 1 93.56 162 GLY B N 1
ATOM 3217 C CA . GLY B 1 162 ? 4.504 -1.787 15.141 1 93.56 162 GLY B CA 1
ATOM 3218 C C . GLY B 1 162 ? 5.73 -2.08 14.297 1 93.56 162 GLY B C 1
ATOM 3219 O O . GLY B 1 162 ? 5.734 -1.845 13.086 1 93.56 162 GLY B O 1
ATOM 3220 N N . ALA B 1 163 ? 6.77 -2.6 14.906 1 95.56 163 ALA B N 1
ATOM 3221 C CA . ALA B 1 163 ? 7.977 -2.947 14.164 1 95.56 163 ALA B CA 1
ATOM 3222 C C . ALA B 1 163 ? 7.715 -4.094 13.188 1 95.56 163 ALA B C 1
ATOM 3224 O O . ALA B 1 163 ? 6.977 -5.027 13.508 1 95.56 163 ALA B O 1
ATOM 3225 N N . MET B 1 164 ? 8.336 -3.996 12.023 1 96.88 164 MET B N 1
ATOM 3226 C CA . MET B 1 164 ? 8.234 -5.07 11.039 1 96.88 164 MET B CA 1
ATOM 3227 C C . MET B 1 164 ? 9.461 -5.98 11.102 1 96.88 164 MET B C 1
ATOM 3229 O O . MET B 1 164 ? 10.594 -5.5 11.109 1 96.88 164 MET B O 1
ATOM 3233 N N . THR B 1 165 ? 9.188 -7.25 11.172 1 96.81 165 THR B N 1
ATOM 3234 C CA . THR B 1 165 ? 10.258 -8.234 11.234 1 96.81 165 THR B CA 1
ATOM 3235 C C . THR B 1 165 ? 10.094 -9.281 10.133 1 96.81 165 THR B C 1
ATOM 3237 O O . THR B 1 165 ? 9.031 -9.906 10.016 1 96.81 165 THR B O 1
ATOM 3240 N N . PHE B 1 166 ? 11.148 -9.43 9.352 1 98.06 166 PHE B N 1
ATOM 3241 C CA . PHE B 1 166 ? 11.172 -10.508 8.367 1 98.06 166 PHE B CA 1
ATOM 3242 C C . PHE B 1 166 ? 11.422 -11.852 9.039 1 98.06 166 PHE B C 1
ATOM 3244 O O . PHE B 1 166 ? 12.375 -11.992 9.812 1 98.06 166 PHE B O 1
ATOM 3251 N N . ILE B 1 167 ? 10.602 -12.844 8.75 1 97.62 167 ILE B N 1
ATOM 3252 C CA . ILE B 1 167 ? 10.742 -14.172 9.344 1 97.62 167 ILE B CA 1
ATOM 3253 C C . ILE B 1 167 ? 11.406 -15.117 8.344 1 97.62 167 ILE B C 1
ATOM 3255 O O . ILE B 1 167 ? 10.828 -15.438 7.305 1 97.62 167 ILE B O 1
ATOM 3259 N N . GLU B 1 168 ? 12.547 -15.617 8.664 1 96.81 168 GLU B N 1
ATOM 3260 C CA . GLU B 1 168 ? 13.289 -16.516 7.793 1 96.81 168 GLU B CA 1
ATOM 3261 C C . GLU B 1 168 ? 12.641 -17.906 7.75 1 96.81 168 GLU B C 1
ATOM 3263 O O . GLU B 1 168 ? 11.914 -18.281 8.672 1 96.81 168 GLU B O 1
ATOM 3268 N N . ASN B 1 169 ? 12.859 -18.641 6.672 1 96.31 169 ASN B N 1
ATOM 3269 C CA . ASN B 1 169 ? 12.445 -20.031 6.492 1 96.31 169 ASN B CA 1
ATOM 3270 C C . ASN B 1 169 ? 10.938 -20.188 6.617 1 96.31 169 ASN B C 1
ATOM 3272 O O . ASN B 1 169 ? 10.453 -21.156 7.211 1 96.31 169 ASN B O 1
ATOM 3276 N N . ASN B 1 170 ? 10.25 -19.141 6.207 1 97.94 170 ASN B N 1
ATOM 3277 C CA . ASN B 1 170 ? 8.797 -19.25 6.172 1 97.94 170 ASN B CA 1
ATOM 3278 C C . ASN B 1 170 ? 8.336 -20.344 5.215 1 97.94 170 ASN B C 1
ATOM 3280 O O . ASN B 1 170 ? 7.391 -21.078 5.516 1 97.94 170 ASN B O 1
ATOM 3284 N N . SER B 1 171 ? 8.891 -20.391 4.051 1 98.38 171 SER B N 1
ATOM 3285 C CA . SER B 1 171 ? 8.547 -21.422 3.064 1 98.38 171 SER B CA 1
ATOM 3286 C C . SER B 1 171 ? 9.578 -22.547 3.049 1 98.38 171 SER B C 1
ATOM 3288 O O . SER B 1 171 ? 10.773 -22.297 3.201 1 98.38 171 SER B O 1
ATOM 3290 N N . LYS B 1 172 ? 9.117 -23.766 2.805 1 98.25 172 LYS B N 1
ATOM 3291 C CA . LYS B 1 172 ? 9.953 -24.969 2.68 1 98.25 172 LYS B CA 1
ATOM 3292 C C . LYS B 1 172 ? 9.938 -25.5 1.25 1 98.25 172 LYS B C 1
ATOM 3294 O O . LYS B 1 172 ? 9.039 -25.172 0.47 1 98.25 172 LYS B O 1
ATOM 3299 N N . ALA B 1 173 ? 10.961 -26.344 0.996 1 98.5 173 ALA B N 1
ATOM 3300 C CA . ALA B 1 173 ? 11.008 -26.969 -0.321 1 98.5 173 ALA B CA 1
ATOM 3301 C C . ALA B 1 173 ? 9.711 -27.734 -0.609 1 98.5 173 ALA B C 1
ATOM 3303 O O . ALA B 1 173 ? 9.258 -28.531 0.212 1 98.5 173 ALA B O 1
ATOM 3304 N N . GLY B 1 174 ? 9.148 -27.438 -1.716 1 98.12 174 GLY B N 1
ATOM 3305 C CA . GLY B 1 174 ? 7.93 -28.125 -2.111 1 98.12 174 GLY B CA 1
ATOM 3306 C C . GLY B 1 174 ? 6.672 -27.344 -1.796 1 98.12 174 GLY B C 1
ATOM 3307 O O . GLY B 1 174 ? 5.594 -27.656 -2.303 1 98.12 174 GLY B O 1
ATOM 3308 N N . ASP B 1 175 ? 6.773 -26.312 -0.931 1 98.62 175 ASP B N 1
ATOM 3309 C CA . ASP B 1 175 ? 5.613 -25.469 -0.652 1 98.62 175 ASP B CA 1
ATOM 3310 C C . ASP B 1 175 ? 5.066 -24.844 -1.935 1 98.62 175 ASP B C 1
ATOM 3312 O O . ASP B 1 175 ? 5.832 -24.516 -2.842 1 98.62 175 ASP B O 1
ATOM 3316 N N . TYR B 1 176 ? 3.773 -24.672 -2.002 1 98.62 176 TYR B N 1
ATOM 3317 C CA . TYR B 1 176 ? 3.152 -24.094 -3.188 1 98.62 176 TYR B CA 1
ATOM 3318 C C . TYR B 1 176 ? 1.964 -23.219 -2.809 1 98.62 176 TYR B C 1
ATOM 3320 O O . TYR B 1 176 ? 1.464 -23.297 -1.684 1 98.62 176 TYR B O 1
ATOM 3328 N N . VAL B 1 177 ? 1.546 -22.344 -3.68 1 98.69 177 VAL B N 1
ATOM 3329 C CA . VAL B 1 177 ? 0.309 -21.578 -3.613 1 98.69 177 VAL B CA 1
ATOM 3330 C C . VAL B 1 177 ? -0.415 -21.641 -4.957 1 98.69 177 VAL B C 1
ATOM 3332 O O . VAL B 1 177 ? 0.213 -21.531 -6.012 1 98.69 177 VAL B O 1
ATOM 3335 N N . ASP B 1 178 ? -1.71 -21.938 -4.934 1 98.5 178 ASP B N 1
ATOM 3336 C CA . ASP B 1 178 ? -2.557 -21.984 -6.121 1 98.5 178 ASP B CA 1
ATOM 3337 C C . ASP B 1 178 ? -3.426 -20.734 -6.23 1 98.5 178 ASP B C 1
ATOM 3339 O O . ASP B 1 178 ? -4.262 -20.469 -5.363 1 98.5 178 ASP B O 1
ATOM 3343 N N . LEU B 1 179 ? -3.26 -20.031 -7.293 1 98.75 179 LEU B N 1
ATOM 3344 C CA . LEU B 1 179 ? -4.02 -18.828 -7.574 1 98.75 179 LEU B CA 1
ATOM 3345 C C . LEU B 1 179 ? -4.996 -19.047 -8.727 1 98.75 179 LEU B C 1
ATOM 3347 O O . LEU B 1 179 ? -4.586 -19.219 -9.875 1 98.75 179 LEU B O 1
ATOM 3351 N N . ARG B 1 180 ? -6.227 -19.109 -8.383 1 98.5 180 ARG B N 1
ATOM 3352 C CA . ARG B 1 180 ? -7.227 -19.188 -9.445 1 98.5 180 ARG B CA 1
ATOM 3353 C C . ARG B 1 180 ? -7.578 -17.797 -9.969 1 98.5 180 ARG B C 1
ATOM 3355 O O . ARG B 1 180 ? -8.062 -16.938 -9.219 1 98.5 180 ARG B O 1
ATOM 3362 N N . PHE B 1 181 ? -7.359 -17.578 -11.219 1 98.69 181 PHE B N 1
ATOM 3363 C CA . PHE B 1 181 ? -7.598 -16.25 -11.789 1 98.69 181 PHE B CA 1
ATOM 3364 C C . PHE B 1 181 ? -9.062 -16.094 -12.172 1 98.69 181 PHE B C 1
ATOM 3366 O O . PHE B 1 181 ? -9.609 -16.891 -12.922 1 98.69 181 PHE B O 1
ATOM 3373 N N . GLU B 1 182 ? -9.68 -15.062 -11.648 1 98.31 182 GLU B N 1
ATOM 3374 C CA . GLU B 1 182 ? -11.07 -14.703 -11.898 1 98.31 182 GLU B CA 1
ATOM 3375 C C . GLU B 1 182 ? -11.18 -13.633 -12.984 1 98.31 182 GLU B C 1
ATOM 3377 O O . GLU B 1 182 ? -12.273 -13.32 -13.453 1 98.31 182 GLU B O 1
ATOM 3382 N N . MET B 1 183 ? -10.117 -13.102 -13.336 1 98.38 183 MET B N 1
ATOM 3383 C CA . MET B 1 183 ? -9.945 -12.055 -14.336 1 98.38 183 MET B CA 1
ATOM 3384 C C . MET B 1 183 ? -8.742 -12.336 -15.227 1 98.38 183 MET B C 1
ATOM 3386 O O . MET B 1 183 ? -7.766 -12.945 -14.781 1 98.38 183 MET B O 1
ATOM 3390 N N . ASP B 1 184 ? -8.836 -11.922 -16.562 1 98.75 184 ASP B N 1
ATOM 3391 C CA . ASP B 1 184 ? -7.645 -11.984 -17.406 1 98.75 184 ASP B CA 1
ATOM 3392 C C . ASP B 1 184 ? -6.605 -10.961 -16.969 1 98.75 184 ASP B C 1
ATOM 3394 O O . ASP B 1 184 ? -6.836 -9.75 -17.062 1 98.75 184 ASP B O 1
ATOM 3398 N N . CYS B 1 185 ? -5.441 -11.484 -16.594 1 98.81 185 CYS B N 1
ATOM 3399 C CA . CYS B 1 185 ? -4.48 -10.578 -15.984 1 98.81 185 CYS B CA 1
ATOM 3400 C C . CYS B 1 185 ? -3.129 -10.656 -16.688 1 98.81 185 CYS B C 1
ATOM 3402 O O . CYS B 1 185 ? -2.707 -11.734 -17.109 1 98.81 185 CYS B O 1
ATOM 3404 N N . ILE B 1 186 ? -2.5 -9.461 -16.859 1 98.88 186 ILE B N 1
ATOM 3405 C CA . ILE B 1 186 ? -1.05 -9.43 -17 1 98.88 186 ILE B CA 1
ATOM 3406 C C . ILE B 1 186 ? -0.389 -9.664 -15.641 1 98.88 186 ILE B C 1
ATOM 3408 O O . ILE B 1 186 ? -0.619 -8.906 -14.695 1 98.88 186 ILE B O 1
ATOM 3412 N N . VAL B 1 187 ? 0.359 -10.719 -15.547 1 98.81 187 VAL B N 1
ATOM 3413 C CA . VAL B 1 187 ? 1.103 -11.023 -14.328 1 98.81 187 VAL B CA 1
ATOM 3414 C C . VAL B 1 187 ? 2.584 -10.711 -14.531 1 98.81 187 VAL B C 1
ATOM 3416 O O . VAL B 1 187 ? 3.18 -11.133 -15.531 1 98.81 187 VAL B O 1
ATOM 3419 N N . SER B 1 188 ? 3.18 -9.898 -13.68 1 98.81 188 SER B N 1
ATOM 3420 C CA . SER B 1 188 ? 4.605 -9.594 -13.672 1 98.81 188 SER B CA 1
ATOM 3421 C C . SER B 1 188 ? 5.277 -10.109 -12.406 1 98.81 188 SER B C 1
ATOM 3423 O O . SER B 1 188 ? 4.82 -9.828 -11.297 1 98.81 188 SER B O 1
ATOM 3425 N N . LEU B 1 189 ? 6.387 -10.828 -12.57 1 98.81 189 LEU B N 1
ATOM 3426 C CA . LEU B 1 189 ? 7.016 -11.523 -11.453 1 98.81 189 LEU B CA 1
ATOM 3427 C C . LEU B 1 189 ? 8.492 -11.164 -11.344 1 98.81 189 LEU B C 1
ATOM 3429 O O . LEU B 1 189 ? 9.156 -10.953 -12.359 1 98.81 189 LEU B O 1
ATOM 3433 N N . SER B 1 190 ? 8.977 -11.094 -10.172 1 98.69 190 SER B N 1
ATOM 3434 C CA . SER B 1 190 ? 10.398 -11.047 -9.852 1 98.69 190 SER B CA 1
ATOM 3435 C C . SER B 1 190 ? 10.758 -12.07 -8.781 1 98.69 190 SER B C 1
ATOM 3437 O O . SER B 1 190 ? 10.117 -12.125 -7.727 1 98.69 190 SER B O 1
ATOM 3439 N N . SER B 1 191 ? 11.758 -12.898 -8.992 1 98.5 191 SER B N 1
ATOM 3440 C CA . SER B 1 191 ? 12.188 -13.906 -8.023 1 98.5 191 SER B CA 1
ATOM 3441 C C . SER B 1 191 ? 13.422 -13.445 -7.266 1 98.5 191 SER B C 1
ATOM 3443 O O . SER B 1 191 ? 14.203 -14.266 -6.773 1 98.5 191 SER B O 1
ATOM 3445 N N . VAL B 1 192 ? 13.648 -12.172 -7.262 1 97.5 192 VAL B N 1
ATOM 3446 C CA . VAL B 1 192 ? 14.727 -11.617 -6.453 1 97.5 192 VAL B CA 1
ATOM 3447 C C . VAL B 1 192 ? 14.398 -11.766 -4.969 1 97.5 192 VAL B C 1
ATOM 3449 O O . VAL B 1 192 ? 13.227 -11.906 -4.602 1 97.5 192 VAL B O 1
ATOM 3452 N N . GLN B 1 193 ? 15.43 -11.773 -4.137 1 97.12 193 GLN B N 1
ATOM 3453 C CA . GLN B 1 193 ? 15.25 -11.883 -2.693 1 97.12 193 GLN B CA 1
ATOM 3454 C C . GLN B 1 193 ? 14.375 -10.75 -2.164 1 97.12 193 GLN B C 1
ATOM 3456 O O . GLN B 1 193 ? 14.406 -9.641 -2.695 1 97.12 193 GLN B O 1
ATOM 3461 N N . HIS B 1 194 ? 13.602 -11.133 -1.144 1 98.25 194 HIS B N 1
ATOM 3462 C CA . HIS B 1 194 ? 12.773 -10.133 -0.477 1 98.25 194 HIS B CA 1
ATOM 3463 C C . HIS B 1 194 ? 13.625 -8.969 0.022 1 98.25 194 HIS B C 1
ATOM 3465 O O . HIS B 1 194 ? 14.727 -9.172 0.535 1 98.25 194 HIS B O 1
ATOM 3471 N N . ALA B 1 195 ? 13.086 -7.762 -0.071 1 97.06 195 ALA B N 1
ATOM 3472 C CA . ALA B 1 195 ? 13.82 -6.547 0.266 1 97.06 195 ALA B CA 1
ATOM 3473 C C . ALA B 1 195 ? 14.242 -6.551 1.732 1 97.06 195 ALA B C 1
ATOM 3475 O O . ALA B 1 195 ? 15.273 -5.977 2.088 1 97.06 195 ALA B O 1
ATOM 3476 N N . MET B 1 196 ? 13.523 -7.172 2.639 1 97.38 196 MET B N 1
ATOM 3477 C CA . MET B 1 196 ? 13.797 -7.16 4.074 1 97.38 196 MET B CA 1
ATOM 3478 C C . MET B 1 196 ? 14.531 -8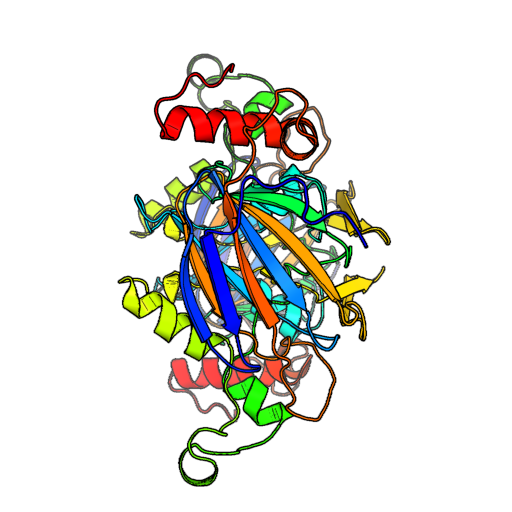.43 4.496 1 97.38 196 MET B C 1
ATOM 3480 O O . MET B 1 196 ? 14.781 -8.641 5.684 1 97.38 196 MET B O 1
ATOM 3484 N N . ASP B 1 197 ? 14.781 -9.383 3.592 1 97.31 197 ASP B N 1
ATOM 3485 C CA . ASP B 1 197 ? 15.562 -10.578 3.9 1 97.31 197 ASP B CA 1
ATOM 3486 C C . ASP B 1 197 ? 16.938 -10.203 4.453 1 97.31 197 ASP B C 1
ATOM 3488 O O . ASP B 1 197 ? 17.719 -9.523 3.783 1 97.31 197 ASP B O 1
ATOM 3492 N N . PRO B 1 198 ? 17.266 -10.656 5.645 1 95.25 198 PRO B N 1
ATOM 3493 C CA . PRO B 1 198 ? 18.531 -10.258 6.246 1 95.25 198 PRO B CA 1
ATOM 3494 C C . PRO B 1 198 ? 19.719 -11.031 5.691 1 95.25 198 PRO B C 1
ATOM 3496 O O . PRO B 1 198 ? 20.875 -10.734 6.023 1 95.25 198 PRO B O 1
ATOM 3499 N N . ASN B 1 199 ? 19.5 -12.062 4.883 1 95 199 ASN B N 1
ATOM 3500 C CA . ASN B 1 199 ? 20.594 -12.867 4.336 1 95 199 ASN B CA 1
ATOM 3501 C C . ASN B 1 199 ? 21.641 -11.992 3.668 1 95 199 ASN B C 1
ATOM 3503 O O . ASN B 1 199 ? 21.344 -11.242 2.736 1 95 199 ASN B O 1
ATOM 3507 N N . ALA B 1 200 ? 22.875 -12.117 3.992 1 93.25 200 ALA B N 1
ATOM 3508 C CA . ALA B 1 200 ? 23.969 -11.289 3.484 1 93.25 200 ALA B CA 1
ATOM 3509 C C . ALA B 1 200 ? 24.406 -11.758 2.104 1 93.25 200 ALA B C 1
ATOM 3511 O O . ALA B 1 200 ? 25.109 -11.031 1.39 1 93.25 200 ALA B O 1
ATOM 3512 N N . GLU B 1 201 ? 24.109 -12.93 1.775 1 94.31 201 GLU B N 1
ATOM 3513 C CA . GLU B 1 201 ? 24.484 -13.461 0.468 1 94.31 201 GLU B CA 1
ATOM 3514 C C . GLU B 1 201 ? 23.359 -13.281 -0.542 1 94.31 201 GLU B C 1
ATOM 3516 O O . GLU B 1 201 ? 22.188 -13.531 -0.232 1 94.31 201 GLU B O 1
ATOM 3521 N N . TYR B 1 202 ? 23.734 -12.758 -1.72 1 94.62 202 TYR B N 1
ATOM 3522 C CA . TYR B 1 202 ? 22.781 -12.703 -2.818 1 94.62 202 TYR B CA 1
ATOM 3523 C C . TYR B 1 202 ? 22.531 -14.094 -3.391 1 94.62 202 TYR B C 1
ATOM 3525 O O . TYR B 1 202 ? 23.297 -14.578 -4.219 1 94.62 202 TYR B O 1
ATOM 3533 N N . LYS B 1 203 ? 21.422 -14.734 -2.979 1 94.12 203 LYS B N 1
ATOM 3534 C CA . LYS B 1 203 ? 21.109 -16.125 -3.342 1 94.12 203 LYS B CA 1
ATOM 3535 C C . LYS B 1 203 ? 19.625 -16.312 -3.605 1 94.12 203 LYS B C 1
ATOM 3537 O O . LYS B 1 203 ? 18.953 -17.078 -2.914 1 94.12 203 LYS B O 1
ATOM 3542 N N . PRO B 1 204 ? 19.109 -15.547 -4.609 1 96.75 204 PRO B N 1
ATOM 3543 C CA . PRO B 1 204 ? 17.703 -15.773 -4.949 1 96.75 204 PRO B CA 1
ATOM 3544 C C . PRO B 1 204 ? 17.406 -17.219 -5.301 1 96.75 204 PRO B C 1
ATOM 3546 O O . PRO B 1 204 ? 18.281 -17.953 -5.773 1 96.75 204 PRO B O 1
ATOM 3549 N N . LYS B 1 205 ? 16.25 -17.672 -5.07 1 97.62 205 LYS B N 1
ATOM 3550 C CA . LYS B 1 205 ? 15.859 -19.078 -5.223 1 97.62 205 LYS B CA 1
ATOM 3551 C C . LYS B 1 205 ? 14.945 -19.266 -6.43 1 97.62 205 LYS B C 1
ATOM 3553 O O . LYS B 1 205 ? 14.125 -18.406 -6.738 1 97.62 205 LYS B O 1
ATOM 3558 N N . PRO B 1 206 ? 15.062 -20.375 -7.086 1 97.69 206 PRO B N 1
ATOM 3559 C CA . PRO B 1 206 ? 14.203 -20.688 -8.227 1 97.69 206 PRO B CA 1
ATOM 3560 C C . PRO B 1 206 ? 12.797 -21.109 -7.812 1 97.69 206 PRO B C 1
ATOM 3562 O O . PRO B 1 206 ? 12.602 -21.578 -6.684 1 97.69 206 PRO B O 1
ATOM 3565 N N . ILE B 1 207 ? 11.859 -20.906 -8.672 1 98.19 207 ILE B N 1
ATOM 3566 C CA . ILE B 1 207 ? 10.508 -21.422 -8.469 1 98.19 207 ILE B CA 1
ATOM 3567 C C . ILE B 1 207 ? 10.031 -22.125 -9.734 1 98.19 207 ILE B C 1
ATOM 3569 O O . ILE B 1 207 ? 10.68 -22.047 -10.789 1 98.19 207 ILE B O 1
ATOM 3573 N N . GLU B 1 208 ? 9.016 -22.891 -9.586 1 98.19 208 GLU B N 1
ATOM 3574 C CA . GLU B 1 208 ? 8.32 -23.5 -10.719 1 98.19 208 GLU B CA 1
ATOM 3575 C C . GLU B 1 208 ? 6.941 -22.859 -10.914 1 98.19 208 GLU B C 1
ATOM 3577 O O . GLU B 1 208 ? 6.211 -22.641 -9.945 1 98.19 208 GLU B O 1
ATOM 3582 N N . LEU B 1 209 ? 6.609 -22.531 -12.156 1 98.31 209 LEU B N 1
ATOM 3583 C CA . LEU B 1 209 ? 5.289 -22.047 -12.555 1 98.31 209 LEU B CA 1
ATOM 3584 C C . LEU B 1 209 ? 4.516 -23.141 -13.297 1 98.31 209 LEU B C 1
ATOM 3586 O O . LEU B 1 209 ? 5.043 -23.75 -14.227 1 98.31 209 LEU B O 1
ATOM 3590 N N . SER B 1 210 ? 3.385 -23.375 -12.844 1 97.75 210 SER B N 1
ATOM 3591 C CA . SER B 1 210 ? 2.492 -24.297 -13.562 1 97.75 210 SER B CA 1
ATOM 3592 C C . SER B 1 210 ? 1.099 -23.688 -13.711 1 97.75 210 SER B C 1
ATOM 3594 O O . SER B 1 210 ? 0.58 -23.078 -12.781 1 97.75 210 SER B O 1
ATOM 3596 N N . VAL B 1 211 ? 0.502 -23.828 -14.859 1 98.06 211 VAL B N 1
ATOM 3597 C CA . VAL B 1 211 ? -0.852 -23.344 -15.102 1 98.06 211 VAL B CA 1
ATOM 3598 C C . VAL B 1 211 ? -1.767 -24.516 -15.453 1 98.06 211 VAL B C 1
ATOM 3600 O O . VAL B 1 211 ? -1.41 -25.359 -16.281 1 98.06 211 VAL B O 1
ATOM 3603 N N . PHE B 1 212 ? -2.863 -24.547 -14.844 1 97.62 212 PHE B N 1
ATOM 3604 C CA . PHE B 1 212 ? -3.875 -25.578 -15.039 1 97.62 212 PHE B CA 1
ATOM 3605 C C . PHE B 1 212 ? -5.211 -24.953 -15.422 1 97.62 212 PHE B C 1
ATOM 3607 O O . PHE B 1 212 ? -5.41 -23.75 -15.273 1 97.62 212 PHE B O 1
ATOM 3614 N N . LYS B 1 213 ? -6.07 -25.797 -16.016 1 96.62 213 LYS B N 1
ATOM 3615 C CA . LYS B 1 213 ? -7.465 -25.375 -16.141 1 96.62 213 LYS B CA 1
ATOM 3616 C C . LYS B 1 213 ? -8.188 -25.453 -14.797 1 96.62 213 LYS B C 1
ATOM 3618 O O . LYS B 1 213 ? -8.094 -26.453 -14.094 1 96.62 213 LYS B O 1
ATOM 3623 N N . ALA B 1 214 ? -8.836 -24.406 -14.438 1 95.88 214 ALA B N 1
ATOM 3624 C CA . ALA B 1 214 ? -9.523 -24.344 -13.148 1 95.88 214 ALA B CA 1
ATOM 3625 C C . ALA B 1 214 ? -10.859 -25.078 -13.195 1 95.88 214 ALA B C 1
ATOM 3627 O O . ALA B 1 214 ? -11.438 -25.266 -14.273 1 95.88 214 ALA B O 1
ATOM 3628 N N . LEU B 1 215 ? -11.289 -25.594 -12.07 1 92.25 215 LEU B N 1
ATOM 3629 C CA . LEU B 1 215 ? -12.672 -26.031 -11.922 1 92.25 215 LEU B CA 1
ATOM 3630 C C . LEU B 1 215 ? -13.609 -24.844 -11.836 1 92.25 215 LEU B C 1
ATOM 3632 O O . LEU B 1 215 ? -13.203 -23.75 -11.43 1 92.25 215 LEU B O 1
ATOM 3636 N N . PRO B 1 216 ? -14.859 -25.062 -12.258 1 89.12 216 PRO B N 1
ATOM 3637 C CA . PRO B 1 216 ? -15.82 -23.953 -12.102 1 89.12 216 PRO B CA 1
ATOM 3638 C C . PRO B 1 216 ? -15.984 -23.516 -10.648 1 89.12 216 PRO B C 1
ATOM 3640 O O . PRO B 1 216 ? -15.891 -24.344 -9.734 1 89.12 216 PRO B O 1
ATOM 3643 N N . VAL B 1 217 ? -16.234 -22.234 -10.445 1 91.75 217 VAL B N 1
ATOM 3644 C CA . VAL B 1 217 ? -16.422 -21.703 -9.102 1 91.75 217 VAL B CA 1
ATOM 3645 C C . VAL B 1 217 ? -17.812 -22.078 -8.594 1 91.75 217 VAL B C 1
ATOM 3647 O O . VAL B 1 217 ? -18.828 -21.703 -9.195 1 91.75 217 VAL B O 1
ATOM 3650 N N . ALA B 1 218 ? -17.812 -22.766 -7.516 1 91 218 ALA B N 1
ATOM 3651 C CA . ALA B 1 218 ? -19.078 -23.156 -6.91 1 91 218 ALA B CA 1
ATOM 3652 C C . ALA B 1 218 ? -19.641 -22.047 -6.039 1 91 218 ALA B C 1
ATOM 3654 O O . ALA B 1 218 ? -18.938 -21.094 -5.688 1 91 218 ALA B O 1
ATOM 3655 N N . GLN B 1 219 ? -20.922 -22.156 -5.711 1 89.62 219 GLN B N 1
ATOM 3656 C CA . GLN B 1 219 ? -21.578 -21.156 -4.875 1 89.62 219 GLN B CA 1
ATOM 3657 C C . GLN B 1 219 ? -20.984 -21.141 -3.469 1 89.62 219 GLN B C 1
ATOM 3659 O O . GLN B 1 219 ? -20.953 -20.094 -2.82 1 89.62 219 GLN B O 1
ATOM 3664 N N . ASP B 1 220 ? -20.516 -22.281 -3.043 1 94.31 220 ASP B N 1
ATOM 3665 C CA . ASP B 1 220 ? -19.969 -22.359 -1.69 1 94.31 220 ASP B CA 1
ATOM 3666 C C . ASP B 1 220 ? -18.438 -22.328 -1.712 1 94.31 220 ASP B C 1
ATOM 3668 O O . ASP B 1 220 ? -17.781 -22.828 -0.794 1 94.31 220 ASP B O 1
ATOM 3672 N N . ASP B 1 221 ? -17.922 -21.828 -2.814 1 95.81 221 ASP B N 1
ATOM 3673 C CA . ASP B 1 221 ? -16.484 -21.656 -2.902 1 95.81 221 ASP B CA 1
ATOM 3674 C C . ASP B 1 221 ? -15.938 -20.922 -1.678 1 95.81 221 ASP B C 1
ATOM 3676 O O . ASP B 1 221 ? -16.391 -19.812 -1.358 1 95.81 221 ASP B O 1
ATOM 3680 N N . PRO B 1 222 ? -14.977 -21.484 -0.956 1 97.69 222 PRO B N 1
ATOM 3681 C CA . PRO B 1 222 ? -14.5 -20.906 0.298 1 97.69 222 PRO B CA 1
ATOM 3682 C C . PRO B 1 222 ? -13.984 -19.469 0.124 1 97.69 222 PRO B C 1
ATOM 3684 O O . PRO B 1 222 ? -14.125 -18.641 1.028 1 97.69 222 PRO B O 1
ATOM 3687 N N . CYS B 1 223 ? -13.32 -19.156 -0.975 1 98.12 223 CYS B N 1
ATOM 3688 C CA . CYS B 1 223 ? -12.82 -17.812 -1.22 1 98.12 223 CYS B CA 1
ATOM 3689 C C . CYS B 1 223 ? -13.969 -16.812 -1.364 1 98.12 223 CYS B C 1
ATOM 3691 O O . CYS B 1 223 ? -13.914 -15.711 -0.824 1 98.12 223 CYS B O 1
ATOM 3693 N N . ARG B 1 224 ? -14.977 -17.234 -2.1 1 96.44 224 ARG B N 1
ATOM 3694 C CA . ARG B 1 224 ? -16.125 -16.391 -2.389 1 96.44 224 ARG B CA 1
ATOM 3695 C C . ARG B 1 224 ? -16.906 -16.062 -1.116 1 96.44 224 ARG B C 1
ATOM 3697 O O . ARG B 1 224 ? -17.328 -14.93 -0.911 1 96.44 224 ARG B O 1
ATOM 3704 N N . ILE B 1 225 ? -17.062 -17.016 -0.234 1 96.69 225 ILE B N 1
ATOM 3705 C CA . ILE B 1 225 ? -17.953 -16.844 0.913 1 96.69 225 ILE B CA 1
ATOM 3706 C C . ILE B 1 225 ? -17.125 -16.453 2.141 1 96.69 225 ILE B C 1
ATOM 3708 O O . ILE B 1 225 ? -17.656 -16.422 3.258 1 96.69 225 ILE B O 1
ATOM 3712 N N . HIS B 1 226 ? -15.812 -16.234 1.973 1 97.44 226 HIS B N 1
ATOM 3713 C CA . HIS B 1 226 ? -14.898 -15.93 3.074 1 97.44 226 HIS B CA 1
ATOM 3714 C C . HIS B 1 226 ? -15.352 -14.695 3.838 1 97.44 226 HIS B C 1
ATOM 3716 O O . HIS B 1 226 ? -15.297 -14.664 5.07 1 97.44 226 HIS B O 1
ATOM 3722 N N . ARG B 1 227 ? -15.734 -13.609 3.242 1 96.38 227 ARG B N 1
ATOM 3723 C CA . ARG B 1 227 ? -16.281 -12.359 3.746 1 96.38 227 ARG B CA 1
ATOM 3724 C C . ARG B 1 227 ? -17.391 -11.836 2.826 1 96.38 227 ARG B C 1
ATOM 3726 O O . ARG B 1 227 ? -17.422 -12.18 1.645 1 96.38 227 ARG B O 1
ATOM 3733 N N . GLY B 1 228 ? -18.25 -11.031 3.387 1 95.56 228 GLY B N 1
ATOM 3734 C CA . GLY B 1 228 ? -19.234 -10.383 2.545 1 95.56 228 GLY B CA 1
ATOM 3735 C C . GLY B 1 228 ? -18.625 -9.602 1.396 1 95.56 228 GLY B C 1
ATOM 3736 O O . GLY B 1 228 ? -19.172 -9.594 0.286 1 95.56 228 GLY B O 1
ATOM 3737 N N . GLU B 1 229 ? -17.547 -8.977 1.621 1 96.19 229 GLU B N 1
ATOM 3738 C CA . GLU B 1 229 ? -16.844 -8.195 0.609 1 96.19 229 GLU B CA 1
ATOM 3739 C C . GLU B 1 229 ? -16.344 -9.086 -0.527 1 96.19 229 GLU B C 1
ATOM 3741 O O . GLU B 1 229 ? -16.281 -8.648 -1.681 1 96.19 229 GLU B O 1
ATOM 3746 N N . ASN B 1 230 ? -15.93 -10.328 -0.229 1 97.69 230 ASN B N 1
ATOM 3747 C CA . ASN B 1 230 ? -15.516 -11.266 -1.266 1 97.69 230 ASN B CA 1
ATOM 3748 C C . ASN B 1 230 ? -16.656 -11.57 -2.236 1 97.69 230 ASN B C 1
ATOM 3750 O O . ASN B 1 230 ? -16.469 -11.539 -3.453 1 97.69 230 ASN B O 1
ATOM 3754 N N . GLU B 1 231 ? -17.75 -11.836 -1.654 1 96.62 231 GLU B N 1
ATOM 3755 C CA . GLU B 1 231 ? -18.922 -12.117 -2.484 1 96.62 231 GLU B CA 1
ATOM 3756 C C . GLU B 1 231 ? -19.266 -10.922 -3.377 1 96.62 231 GLU B C 1
ATOM 3758 O O . GLU B 1 231 ? -19.594 -11.102 -4.551 1 96.62 231 GLU B O 1
ATOM 3763 N N . ARG B 1 232 ? -19.25 -9.789 -2.863 1 95.94 232 ARG B N 1
ATOM 3764 C CA . ARG B 1 232 ? -19.562 -8.57 -3.613 1 95.94 232 ARG B CA 1
ATOM 3765 C C . ARG B 1 232 ? -18.547 -8.352 -4.738 1 95.94 232 ARG B C 1
ATOM 3767 O O . ARG B 1 232 ? -18.922 -7.98 -5.852 1 95.94 232 ARG B O 1
ATOM 3774 N N . ALA B 1 233 ? -17.281 -8.453 -4.387 1 97.38 233 ALA B N 1
ATOM 3775 C CA . ALA B 1 233 ? -16.25 -8.297 -5.406 1 97.38 233 ALA B CA 1
ATOM 3776 C C . ALA B 1 233 ? -16.422 -9.32 -6.527 1 97.38 233 ALA B C 1
ATOM 3778 O O . ALA B 1 233 ? -16.234 -9 -7.703 1 97.38 233 ALA B O 1
ATOM 3779 N N . TYR B 1 234 ? -16.719 -10.562 -6.129 1 97.56 234 TYR B N 1
ATOM 3780 C CA . TYR B 1 234 ? -16.953 -11.594 -7.133 1 97.56 234 TYR B CA 1
ATOM 3781 C C . TYR B 1 234 ? -18.156 -11.258 -7.992 1 97.56 234 TYR B C 1
ATOM 3783 O O . TYR B 1 234 ? -18.141 -11.445 -9.211 1 97.56 234 TYR B O 1
ATOM 3791 N N . TYR B 1 235 ? -19.25 -10.758 -7.395 1 96.62 235 TYR B N 1
ATOM 3792 C CA . TYR B 1 235 ? -20.422 -10.258 -8.109 1 96.62 235 TYR B CA 1
ATOM 3793 C C . TYR B 1 235 ? -20.031 -9.227 -9.156 1 96.62 235 TYR B C 1
ATOM 3795 O O . TYR B 1 235 ? -20.438 -9.328 -10.32 1 96.62 235 TYR B O 1
ATOM 3803 N N . ASN B 1 236 ? -19.234 -8.234 -8.75 1 97 236 ASN B N 1
ATOM 3804 C CA . ASN B 1 236 ? -18.781 -7.188 -9.656 1 97 236 ASN B CA 1
ATOM 3805 C C . ASN B 1 236 ? -17.969 -7.762 -10.805 1 97 236 ASN B C 1
ATOM 3807 O O . ASN B 1 236 ? -18 -7.238 -11.922 1 97 236 ASN B O 1
ATOM 3811 N N . THR B 1 237 ? -17.188 -8.789 -10.508 1 97.81 237 THR B N 1
ATOM 3812 C CA . THR B 1 237 ? -16.359 -9.43 -11.523 1 97.81 237 THR B CA 1
ATOM 3813 C C . THR B 1 237 ? -17.234 -10.109 -12.578 1 97.81 237 THR B C 1
ATOM 3815 O O . THR B 1 237 ? -16.969 -9.992 -13.773 1 97.81 237 THR B O 1
ATOM 3818 N N . LYS B 1 238 ? -18.234 -10.797 -12.133 1 97.12 238 LYS B N 1
ATOM 3819 C CA . LYS B 1 238 ? -19.172 -11.438 -13.055 1 97.12 238 LYS B CA 1
ATOM 3820 C C . LYS B 1 238 ? -19.859 -10.398 -13.938 1 97.12 238 LYS B C 1
ATOM 3822 O O . LYS B 1 238 ? -20.016 -10.609 -15.141 1 97.12 238 LYS B O 1
ATOM 3827 N N . VAL B 1 239 ? -20.281 -9.297 -13.398 1 97.06 239 VAL B N 1
ATOM 3828 C CA . VAL B 1 239 ? -20.906 -8.227 -14.156 1 97.06 239 VAL B CA 1
ATOM 3829 C C . VAL B 1 239 ? -19.953 -7.715 -15.227 1 97.06 239 VAL B C 1
ATOM 3831 O O . VAL B 1 239 ? -20.344 -7.508 -16.375 1 97.06 239 VAL B O 1
ATOM 3834 N N . PHE B 1 240 ? -18.734 -7.523 -14.875 1 97.44 240 PHE B N 1
ATOM 3835 C CA . PHE B 1 240 ? -17.719 -7.039 -15.797 1 97.44 240 PHE B CA 1
ATOM 3836 C C . PHE B 1 240 ? -17.594 -7.953 -17.016 1 97.44 240 PHE B C 1
ATOM 3838 O O . PHE B 1 240 ? -17.391 -7.484 -18.125 1 97.44 240 PHE B O 1
ATOM 3845 N N . TYR B 1 241 ? -17.766 -9.25 -16.797 1 96.81 241 TYR B N 1
ATOM 3846 C CA . TYR B 1 241 ? -17.609 -10.211 -17.891 1 96.81 241 TYR B CA 1
ATOM 3847 C C . TYR B 1 241 ? -18.953 -10.523 -18.531 1 96.81 241 TYR B C 1
ATOM 3849 O O . TYR B 1 241 ? -19.047 -11.43 -19.359 1 96.81 241 TYR B O 1
ATOM 3857 N N . GLY B 1 242 ? -20.016 -9.812 -18.172 1 95.81 242 GLY B N 1
ATOM 3858 C CA . GLY B 1 242 ? -21.328 -9.992 -18.766 1 95.81 242 GLY B CA 1
ATOM 3859 C C . GLY B 1 242 ? -21.984 -11.305 -18.359 1 95.81 242 GLY B C 1
ATOM 3860 O O . GLY B 1 242 ? -22.75 -11.883 -19.141 1 95.81 242 GLY B O 1
ATOM 3861 N N . GLU B 1 243 ? -21.672 -11.797 -17.203 1 94.38 243 GLU B N 1
ATOM 3862 C CA . GLU B 1 243 ? -22.25 -13.031 -16.672 1 94.38 243 GLU B CA 1
ATOM 3863 C C . GLU B 1 243 ? -23.312 -12.727 -15.625 1 94.38 243 GLU B C 1
ATOM 3865 O O . GLU B 1 243 ? -23.328 -11.648 -15.031 1 94.38 243 GLU B O 1
ATOM 3870 N N . ASN B 1 244 ? -24.203 -13.68 -15.445 1 91.56 244 ASN B N 1
ATOM 3871 C CA . ASN B 1 244 ? -25.156 -13.547 -14.352 1 91.56 244 ASN B CA 1
ATOM 3872 C C . ASN B 1 244 ? -24.453 -13.562 -12.992 1 91.56 244 ASN B C 1
ATOM 3874 O O . ASN B 1 244 ? -23.938 -14.602 -12.57 1 91.56 244 ASN B O 1
ATOM 3878 N N . PRO B 1 245 ? -24.469 -12.523 -12.359 1 90.25 245 PRO B N 1
ATOM 3879 C CA . PRO B 1 245 ? -23.672 -12.445 -11.141 1 90.25 245 PRO B CA 1
ATOM 3880 C C . PRO B 1 245 ? -24.25 -13.281 -10 1 90.25 245 PRO B C 1
ATOM 3882 O O . PRO B 1 245 ? -23.578 -13.492 -8.984 1 90.25 245 PRO B O 1
ATOM 3885 N N . ASN B 1 246 ? -25.469 -13.75 -10.195 1 85.06 246 ASN B N 1
ATOM 3886 C CA . ASN B 1 246 ? -26.125 -14.516 -9.141 1 85.06 246 ASN B CA 1
ATOM 3887 C C . ASN B 1 246 ? -25.859 -16.016 -9.297 1 85.06 246 ASN B C 1
ATOM 3889 O O . ASN B 1 246 ? -26.281 -16.812 -8.453 1 85.06 246 ASN B O 1
ATOM 3893 N N . ASP B 1 247 ? -25.219 -16.359 -10.406 1 81.56 247 ASP B N 1
ATOM 3894 C CA . ASP B 1 247 ? -24.859 -17.75 -10.617 1 81.56 247 ASP B CA 1
ATOM 3895 C C . ASP B 1 247 ? -23.531 -18.094 -9.93 1 81.56 247 ASP B C 1
ATOM 3897 O O . ASP B 1 247 ? -22.672 -17.234 -9.789 1 81.56 247 ASP B O 1
#

Foldseek 3Di:
DPPPPPFPDFPDKDKFFFQAKDKDKDAAQKKKKKFFAAFFWKKWKWKAFLVHRLWTWDQVCQCVQLVHQWDAPAGFTATPVLATFKGFQDWPLGTKHQPQAWDDPVLQCVQANFPDCVNQVVPTRHTDLVRQQVNQVVSVGHSVRRDGTIIPSWDWDQDPVRDIDTDTRSTHRGIMIMIRGNGTIIMMMGRFHRSRPNDSDRDGGMIMIIMGRHDDADPVRCNCVSGPSSVVNQLVSCVVVVHRSVD/DPPPPPFPDFPDKDKFFFQAKDKDKDAAQKKKKKFFAAFFWKKWKWKAFLVHRLWTWDQVCQCVQLVHQWDAPAGFTATPVLATFKGFQDWPLGTKHQPLAWDDPVLQCVLANFPDCVNQVVPTRHTDLVRQQVNLVVSVGHSVRRDGTIIPSWDWDQDPVRDIDTDTRSTHRGTMIMIRGNGTIIMMMGRFRRSRPNDSDRDGGMIMIIMGRGDDADPVRCNCVSGPSSVVNQLVSCVVVVHRSVD

pLDDT: mean 93.6, std 11.35, range [28.92, 98.88]

Solvent-accessible surface area (backbone atoms only — not comparable to full-atom values): 25163 Å² total; per-residue (Å²): 128,80,76,81,68,78,44,79,42,80,74,51,73,46,82,41,57,39,52,36,64,48,62,49,79,45,52,49,57,21,26,44,32,44,30,24,59,73,31,56,25,24,36,39,38,47,46,24,29,65,91,48,61,86,40,28,55,24,56,31,63,29,25,48,61,65,39,27,66,52,45,38,60,42,40,53,42,24,26,72,82,50,25,38,40,32,30,28,76,40,52,69,48,66,47,19,23,42,59,60,45,69,26,37,64,68,58,45,34,70,64,61,40,87,48,47,46,89,79,37,48,93,63,29,80,65,32,36,46,64,42,45,38,57,44,35,42,80,71,77,42,47,71,84,69,69,59,68,28,39,27,42,40,29,36,64,44,54,42,95,87,30,38,49,41,64,48,78,74,50,21,46,56,66,25,35,40,30,33,37,22,67,30,47,26,35,39,35,37,23,18,24,60,52,53,66,57,80,68,69,64,91,68,41,32,37,34,37,41,35,33,27,35,43,66,83,84,53,91,79,31,62,38,43,64,65,34,75,54,38,39,50,17,46,30,47,34,28,50,74,71,74,42,70,49,88,107,128,80,73,81,70,77,43,75,43,79,74,52,72,47,82,40,57,40,52,38,63,48,62,48,77,47,52,50,56,21,24,44,33,45,29,25,60,73,30,55,26,23,37,38,38,49,47,23,29,63,90,49,59,85,42,29,56,25,55,32,62,28,26,48,61,65,40,27,64,53,45,37,60,40,39,55,41,23,27,71,80,52,25,39,39,30,29,28,76,39,52,68,47,66,46,19,22,43,58,60,45,69,26,36,65,68,56,45,34,71,63,62,42,86,48,46,48,89,79,38,48,92,64,28,79,66,31,33,45,64,44,45,37,57,44,34,41,78,73,77,42,48,71,84,68,69,59,68,29,39,28,43,40,28,36,64,46,53,42,96,88,29,38,51,42,63,49,80,72,52,20,45,57,67,25,35,38,31,32,37,23,67,30,48,25,36,38,36,36,25,17,23,60,50,53,66,57,80,68,68,65,91,70,42,31,39,34,38,40,35,33,27,35,44,68,84,86,55,91,79,31,60,38,43,65,65,35,75,54,37,39,51,17,45,31,48,36,27,49,74,70,73,42,69,48,87,107